Protein 4ZEM (pdb70)

Structure (mmCIF, N/CA/C/O backbone):
data_4ZEM
#
_entry.id   4ZEM
#
_cell.length_a   138.000
_cell.length_b   138.000
_cell.length_c   146.640
_cell.angle_alpha   90.00
_cell.angle_beta   90.00
_cell.angle_gamma   120.00
#
_symmetry.space_group_name_H-M   'H 3'
#
loop_
_entity.id
_entity.type
_entity.pdbx_description
1 polymer 'Translation initiation factor eIF2b-like protein,Translation initiation factor eIF2b-like protein'
2 water water
#
loop_
_atom_site.group_PDB
_atom_site.id
_atom_site.type_symbol
_atom_site.label_atom_id
_atom_site.label_alt_id
_atom_site.label_comp_id
_atom_site.label_asym_id
_atom_site.label_entity_id
_atom_site.label_seq_id
_atom_site.pdbx_PDB_ins_code
_atom_site.Cartn_x
_atom_site.Cartn_y
_atom_site.Cartn_z
_atom_site.occupancy
_atom_site.B_iso_or_equiv
_atom_site.auth_seq_id
_atom_site.auth_comp_id
_atom_site.auth_asym_id
_atom_site.auth_atom_id
_atom_site.pdbx_PDB_model_num
ATOM 1 N N . PRO A 1 10 ? 17.911 -2.723 -9.974 1.00 128.26 10 PRO A N 1
ATOM 2 C CA . PRO A 1 10 ? 16.995 -3.827 -10.284 1.00 136.28 10 PRO A CA 1
ATOM 3 C C . PRO A 1 10 ? 16.608 -3.869 -11.761 1.00 140.08 10 PRO A C 1
ATOM 4 O O . PRO A 1 10 ? 16.559 -4.950 -12.342 1.00 146.69 10 PRO A O 1
ATOM 8 N N . SER A 1 11 ? 16.283 -2.712 -12.334 1.00 136.87 11 SER A N 1
ATOM 9 C CA . SER A 1 11 ? 16.026 -2.596 -13.767 1.00 123.99 11 SER A CA 1
ATOM 10 C C . SER A 1 11 ? 16.634 -1.325 -14.354 1.00 110.53 11 SER A C 1
ATOM 11 O O . SER A 1 11 ? 16.823 -0.333 -13.645 1.00 103.23 11 SER A O 1
ATOM 14 N N . LEU A 1 12 ? 16.953 -1.365 -15.644 1.00 102.22 12 LEU A N 1
ATOM 15 C CA . LEU A 1 12 ? 17.519 -0.204 -16.324 1.00 89.13 12 LEU A CA 1
ATOM 16 C C . LEU A 1 12 ? 16.501 0.937 -16.345 1.00 90.66 12 LEU A C 1
ATOM 17 O O . LEU A 1 12 ? 16.846 2.100 -16.128 1.00 92.68 12 LEU A O 1
ATOM 22 N N . ALA A 1 13 ? 15.243 0.589 -16.601 1.00 91.02 13 ALA A N 1
ATOM 23 C CA . ALA A 1 13 ? 14.158 1.561 -16.605 1.00 86.81 13 ALA A CA 1
ATOM 24 C C . ALA A 1 13 ? 13.989 2.191 -15.227 1.00 90.56 13 ALA A C 1
ATOM 25 O O . ALA A 1 13 ? 13.830 3.405 -15.105 1.00 84.57 13 ALA A O 1
ATOM 27 N N . THR A 1 14 ? 14.034 1.359 -14.190 1.00 99.76 14 THR A N 1
ATOM 28 C CA . THR A 1 14 ? 13.927 1.844 -12.819 1.00 101.41 14 THR A CA 1
ATOM 29 C C . THR A 1 14 ? 15.168 2.661 -12.460 1.00 92.19 14 THR A C 1
ATOM 30 O O . THR A 1 14 ? 15.075 3.678 -11.770 1.00 97.20 14 THR A O 1
ATOM 34 N N . TRP A 1 15 ? 16.326 2.210 -12.935 1.00 76.83 15 TRP A N 1
ATOM 35 C CA . TRP A 1 15 ? 17.581 2.920 -12.710 1.00 80.04 15 TRP A CA 1
ATOM 36 C C . TRP A 1 15 ? 17.532 4.315 -13.327 1.00 89.06 15 TRP A C 1
ATOM 37 O O . TRP A 1 15 ? 18.028 5.280 -12.748 1.00 94.81 15 TRP A O 1
ATOM 48 N N . THR A 1 16 ? 16.923 4.408 -14.504 1.00 86.80 16 THR A N 1
ATOM 49 C CA . THR A 1 16 ? 16.854 5.661 -15.250 1.00 90.22 16 THR A CA 1
ATOM 50 C C . THR A 1 16 ? 16.076 6.785 -14.554 1.00 98.05 16 THR A C 1
ATOM 51 O O . THR A 1 16 ? 16.476 7.948 -14.632 1.00 94.73 16 THR A O 1
ATOM 55 N N . LYS A 1 17 ? 14.980 6.464 -13.870 1.00 101.86 17 LYS A N 1
ATOM 56 C CA . LYS A 1 17 ? 14.192 7.531 -13.250 1.00 116.68 17 LYS A CA 1
ATOM 57 C C . LYS A 1 17 ? 14.456 7.734 -11.761 1.00 116.86 17 LYS A C 1
ATOM 58 O O . LYS A 1 17 ? 13.827 8.581 -11.126 1.00 126.27 17 LYS A O 1
ATOM 64 N N . SER A 1 18 ? 15.383 6.969 -11.205 1.00 108.38 18 SER A N 1
ATOM 65 C CA . SER A 1 18 ? 15.894 7.287 -9.885 1.00 105.57 18 SER A CA 1
ATOM 66 C C . SER A 1 18 ? 17.110 8.187 -10.037 1.00 98.44 18 SER A C 1
ATOM 67 O O . SER A 1 18 ? 17.588 8.765 -9.073 1.00 100.18 18 SER A O 1
ATOM 70 N N . LEU A 1 19 ? 17.569 8.328 -11.275 1.00 95.23 19 LEU A N 1
ATOM 71 C CA . LEU A 1 19 ? 18.811 9.032 -11.585 1.00 95.92 19 LEU A CA 1
ATOM 72 C C . LEU A 1 19 ? 18.869 10.455 -11.018 1.00 107.52 19 LEU A C 1
ATOM 73 O O . LEU A 1 19 ? 19.855 10.847 -10.387 1.00 109.35 19 LEU A O 1
ATOM 78 N N . ARG A 1 20 ? 17.809 11.222 -11.247 1.00 108.37 20 ARG A N 1
ATOM 79 C CA . ARG A 1 20 ? 17.800 12.648 -10.931 1.00 111.07 20 ARG A CA 1
ATOM 80 C C . ARG A 1 20 ? 17.470 12.930 -9.463 1.00 114.75 20 ARG A C 1
ATOM 81 O O . ARG A 1 20 ? 17.774 14.007 -8.951 1.00 115.41 20 ARG A O 1
ATOM 89 N N . ASP A 1 21 ? 16.849 11.964 -8.791 1.00 115.89 21 ASP A N 1
ATOM 90 C CA . ASP A 1 21 ? 16.586 12.073 -7.353 1.00 128.05 21 ASP A CA 1
ATOM 91 C C . ASP A 1 21 ? 17.246 10.977 -6.520 1.00 124.94 21 ASP A C 1
ATOM 92 O O . ASP A 1 21 ? 16.686 10.519 -5.521 1.00 130.69 21 ASP A O 1
ATOM 97 N N . GLN A 1 22 ? 18.390 10.496 -6.990 1.00 118.70 22 GLN A N 1
ATOM 98 C CA . GLN A 1 22 ? 19.265 9.644 -6.191 1.00 115.64 22 GLN A CA 1
ATOM 99 C C . GLN A 1 22 ? 20.614 10.332 -5.994 1.00 112.85 22 GLN A C 1
ATOM 100 O O . GLN A 1 22 ? 20.936 11.275 -6.719 1.00 116.94 22 GLN A O 1
ATOM 106 N N . SER A 1 23 ? 21.409 9.882 -5.030 1.00 100.31 23 SER A N 1
ATOM 107 C CA . SER A 1 23 ? 22.730 10.474 -4.889 1.00 88.70 23 SER A CA 1
ATOM 108 C C . SER A 1 23 ? 23.620 9.937 -6.003 1.00 84.81 23 SER A C 1
ATOM 109 O O . SER A 1 23 ? 23.367 8.858 -6.539 1.00 85.91 23 SER A O 1
ATOM 112 N N . LEU A 1 24 ? 24.647 10.703 -6.360 1.00 79.90 24 LEU A N 1
ATOM 113 C CA . LEU A 1 24 ? 25.438 10.417 -7.551 1.00 68.67 24 LEU A CA 1
ATOM 114 C C . LEU A 1 24 ? 26.101 9.057 -7.377 1.00 79.63 24 LEU A C 1
ATOM 115 O O . LEU A 1 24 ? 26.083 8.216 -8.279 1.00 79.49 24 LEU A O 1
ATOM 120 N N . GLU A 1 25 ? 26.646 8.842 -6.183 1.00 84.89 25 GLU A N 1
ATOM 121 C CA . GLU A 1 25 ? 27.370 7.620 -5.869 1.00 88.47 25 GLU A CA 1
ATOM 122 C C . GLU A 1 25 ? 26.443 6.415 -5.893 1.00 90.93 25 GLU A C 1
ATOM 123 O O . GLU A 1 25 ? 26.832 5.328 -6.323 1.00 95.51 25 GLU A O 1
ATOM 129 N N . ALA A 1 26 ? 25.215 6.611 -5.430 1.00 84.93 26 ALA A N 1
ATOM 130 C CA . ALA A 1 26 ? 24.223 5.552 -5.488 1.00 85.63 26 ALA A CA 1
ATOM 131 C C . ALA A 1 26 ? 23.883 5.184 -6.940 1.00 78.24 26 ALA A C 1
ATOM 132 O O . ALA A 1 26 ? 23.778 4.004 -7.269 1.00 79.57 26 ALA A O 1
ATOM 134 N N . SER A 1 27 ? 23.731 6.186 -7.807 1.00 66.89 27 SER A N 1
ATOM 135 C CA . SER A 1 27 ? 23.455 5.937 -9.227 1.00 78.28 27 SER A CA 1
ATOM 136 C C . SER A 1 27 ? 24.591 5.182 -9.911 1.00 76.12 27 SER A C 1
ATOM 137 O O . SER A 1 27 ? 24.351 4.240 -10.667 1.00 80.04 27 SER A O 1
ATOM 140 N N . ILE A 1 28 ? 25.824 5.595 -9.633 1.00 73.08 28 ILE A N 1
ATOM 141 C CA . ILE A 1 28 ? 26.999 4.954 -10.214 1.00 73.81 28 ILE A CA 1
ATOM 142 C C . ILE A 1 28 ? 27.063 3.499 -9.764 1.00 76.40 28 ILE A C 1
ATOM 143 O O . ILE A 1 28 ? 27.285 2.602 -10.572 1.00 78.84 28 ILE A O 1
ATOM 148 N N . GLU A 1 29 ? 26.846 3.271 -8.472 1.00 76.28 29 GLU A N 1
ATOM 149 C CA . GLU A 1 29 ? 26.919 1.925 -7.907 1.00 84.82 29 GLU A CA 1
ATOM 150 C C . GLU A 1 29 ? 25.800 1.002 -8.395 1.00 84.98 29 GLU A C 1
ATOM 151 O O . GLU A 1 29 ? 26.017 -0.195 -8.581 1.00 85.33 29 GLU A O 1
ATOM 157 N N . SER A 1 30 ? 24.605 1.552 -8.582 1.00 84.40 30 SER A N 1
ATOM 158 C CA . SER A 1 30 ? 23.494 0.788 -9.146 1.00 86.56 30 SER A CA 1
ATOM 159 C C . SER A 1 30 ? 23.810 0.347 -10.573 1.00 83.01 30 SER A C 1
ATOM 160 O O . SER A 1 30 ? 23.537 -0.790 -10.954 1.00 84.77 30 SER A O 1
ATOM 163 N N . LEU A 1 31 ? 24.372 1.256 -11.365 1.00 78.22 31 LEU A N 1
ATOM 164 C CA . LEU A 1 31 ? 24.734 0.930 -12.740 1.00 77.67 31 LEU A CA 1
ATOM 165 C C . LEU A 1 31 ? 25.839 -0.123 -12.770 1.00 79.86 31 LEU A C 1
ATOM 166 O O . LEU A 1 31 ? 25.803 -1.038 -13.591 1.00 77.07 31 LEU A O 1
ATOM 171 N N . ILE A 1 32 ? 26.807 0.004 -11.863 1.00 81.18 32 ILE A N 1
ATOM 172 C CA . ILE A 1 32 ? 27.893 -0.967 -11.757 1.00 77.75 32 ILE A CA 1
ATOM 173 C C . ILE A 1 32 ? 27.299 -2.342 -11.494 1.00 84.01 32 ILE A C 1
ATOM 174 O O . ILE A 1 32 ? 27.718 -3.339 -12.079 1.00 91.44 32 ILE A O 1
ATOM 179 N N . PHE A 1 33 ? 26.293 -2.372 -10.628 1.00 83.34 33 PHE A N 1
ATOM 180 C CA . PHE A 1 33 ? 25.599 -3.604 -10.287 1.00 92.32 33 PHE A CA 1
ATOM 181 C C . PHE A 1 33 ? 24.915 -4.208 -11.513 1.00 86.33 33 PHE A C 1
ATOM 182 O O . PHE A 1 33 ? 24.979 -5.417 -11.735 1.00 85.91 33 PHE A O 1
ATOM 190 N N . LEU A 1 34 ? 24.260 -3.361 -12.303 1.00 82.04 34 LEU A N 1
ATOM 191 C CA . LEU A 1 34 ? 23.561 -3.814 -13.506 1.00 82.81 34 LEU A CA 1
ATOM 192 C C . LEU A 1 34 ? 24.526 -4.380 -14.545 1.00 80.79 34 LEU A C 1
ATOM 193 O O . LEU A 1 34 ? 24.230 -5.386 -15.192 1.00 83.44 34 LEU A O 1
ATOM 198 N N . LEU A 1 35 ? 25.674 -3.731 -14.704 1.00 70.26 35 LEU A N 1
ATOM 199 C CA . LEU A 1 35 ? 26.680 -4.181 -15.659 1.00 69.09 35 LEU A CA 1
ATOM 200 C C . LEU A 1 35 ? 27.280 -5.538 -15.287 1.00 82.44 35 LEU A C 1
ATOM 201 O O . LEU A 1 35 ? 27.474 -6.390 -16.155 1.00 85.60 35 LEU A O 1
ATOM 206 N N . LYS A 1 36 ? 27.576 -5.731 -14.002 1.00 86.97 36 LYS A N 1
ATOM 207 C CA . LYS A 1 36 ? 28.155 -6.988 -13.523 1.00 92.20 36 LYS A CA 1
ATOM 208 C C . LYS A 1 36 ? 27.194 -8.174 -13.619 1.00 96.63 36 LYS A C 1
ATOM 209 O O . LYS A 1 36 ? 27.597 -9.275 -13.996 1.00 96.38 36 LYS A O 1
ATOM 215 N N . ARG A 1 37 ? 25.929 -7.955 -13.271 1.00 97.76 37 ARG A N 1
ATOM 216 C CA . ARG A 1 37 ? 24.933 -9.016 -13.361 1.00 105.89 37 ARG A CA 1
ATOM 217 C C . ARG A 1 37 ? 24.489 -9.167 -14.803 1.00 103.12 37 ARG A C 1
ATOM 218 O O . ARG A 1 37 ? 23.771 -10.108 -15.148 1.00 108.58 37 ARG A O 1
ATOM 226 N N . ARG A 1 38 ? 24.899 -8.202 -15.622 1.00 99.39 38 ARG A N 1
ATOM 227 C CA . ARG A 1 38 ? 24.748 -8.250 -17.071 1.00 98.74 38 ARG A CA 1
ATOM 228 C C . ARG A 1 38 ? 23.289 -8.099 -17.474 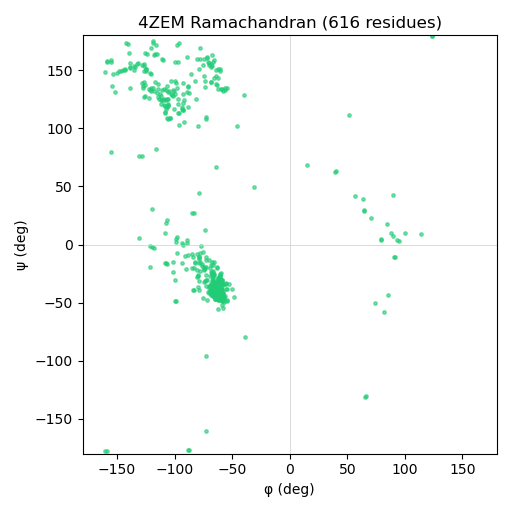1.00 102.58 38 ARG A C 1
ATOM 229 O O . ARG A 1 38 ? 22.878 -8.549 -18.544 1.00 102.77 38 ARG A O 1
ATOM 237 N N . GLN A 1 39 ? 22.503 -7.493 -16.590 1.00 104.91 39 GLN A N 1
ATOM 238 C CA . GLN A 1 39 ? 21.130 -7.127 -16.909 1.00 111.60 39 GLN A CA 1
ATOM 239 C C . GLN A 1 39 ? 21.143 -6.097 -18.040 1.00 106.72 39 GLN A C 1
ATOM 240 O O . GLN A 1 39 ? 20.227 -6.048 -18.862 1.00 106.16 39 GLN A O 1
ATOM 246 N N . VAL A 1 40 ? 22.185 -5.266 -18.061 1.00 110.05 40 VAL A N 1
ATOM 247 C CA . VAL A 1 40 ? 22.321 -4.200 -19.051 1.00 104.39 40 VAL A CA 1
ATOM 248 C C . VAL A 1 40 ? 23.450 -4.587 -20.004 1.00 105.05 40 VAL A C 1
ATOM 249 O O . VAL A 1 40 ? 24.577 -4.843 -19.573 1.00 96.01 40 VAL A O 1
ATOM 253 N N . THR A 1 41 ? 23.140 -4.625 -21.298 1.00 112.97 41 THR A N 1
ATOM 254 C CA . THR A 1 41 ? 24.066 -5.158 -22.298 1.00 104.62 41 THR A CA 1
ATOM 255 C C . THR A 1 41 ? 24.023 -4.434 -23.639 1.00 94.07 41 THR A C 1
ATOM 256 O O . THR A 1 41 ? 22.981 -3.912 -24.040 1.00 97.43 41 THR A O 1
ATOM 260 N N . GLY A 1 42 ? 25.160 -4.423 -24.329 1.00 81.89 42 GLY A N 1
ATOM 261 C CA . GLY A 1 42 ? 25.246 -3.882 -25.676 1.00 78.57 42 GLY A CA 1
ATOM 262 C C . GLY A 1 42 ? 25.010 -2.395 -25.846 1.00 82.63 42 GLY A C 1
ATOM 263 O O . GLY A 1 42 ? 25.626 -1.577 -25.172 1.00 86.45 42 GLY A O 1
ATOM 264 N N . ASP A 1 43 ? 24.155 -2.040 -26.798 1.00 84.08 43 ASP A N 1
ATOM 265 C CA . ASP A 1 43 ? 23.931 -0.636 -27.135 1.00 90.60 43 ASP A CA 1
ATOM 266 C C . ASP A 1 43 ? 23.102 0.148 -26.112 1.00 90.03 43 ASP A C 1
ATOM 267 O O . ASP A 1 43 ? 23.186 1.378 -26.063 1.00 91.64 43 ASP A O 1
ATOM 272 N N . GLU A 1 44 ? 22.302 -0.539 -25.298 1.00 83.81 44 GLU A N 1
ATOM 273 C CA . GLU A 1 44 ? 21.517 0.179 -24.297 1.00 81.81 44 GLU A CA 1
ATOM 274 C C . GLU A 1 44 ? 22.430 0.526 -23.133 1.00 73.88 44 GLU A C 1
ATOM 275 O O . GLU A 1 44 ? 22.118 1.378 -22.303 1.00 74.87 44 GLU A O 1
ATOM 281 N N . CYS A 1 45 ? 23.570 -0.150 -23.103 1.00 64.68 45 CYS A N 1
ATOM 282 C CA . CYS A 1 45 ? 24.659 0.164 -22.198 1.00 64.10 45 CYS A CA 1
ATOM 283 C C . CYS A 1 45 ? 25.278 1.518 -22.555 1.00 62.07 45 CYS A C 1
ATOM 284 O O . CYS A 1 45 ? 25.642 2.294 -21.669 1.00 64.35 45 CYS A O 1
ATOM 287 N N . ALA A 1 46 ? 25.388 1.801 -23.852 1.00 58.01 46 ALA A N 1
ATOM 288 C CA . ALA A 1 46 ? 25.973 3.058 -24.323 1.00 51.87 46 ALA A CA 1
ATOM 289 C C . ALA A 1 46 ? 25.194 4.258 -23.793 1.00 50.68 46 ALA A C 1
ATOM 290 O O . ALA A 1 46 ? 25.779 5.214 -23.276 1.00 51.52 46 ALA A O 1
ATOM 292 N N . GLY A 1 47 ? 23.871 4.188 -23.904 1.00 45.80 47 GLY A N 1
ATOM 293 C CA . GLY A 1 47 ? 22.995 5.238 -23.410 1.00 45.31 47 GLY A CA 1
ATOM 294 C C . GLY A 1 47 ? 23.079 5.408 -21.903 1.00 54.68 47 GLY A C 1
ATOM 295 O O . GLY A 1 47 ? 23.076 6.533 -21.395 1.00 51.29 47 GLY A O 1
ATOM 296 N N . ALA A 1 48 ? 23.181 4.289 -21.189 1.00 49.11 48 ALA A N 1
ATOM 297 C CA . ALA A 1 48 ? 23.256 4.315 -19.730 1.00 58.21 48 ALA A CA 1
ATOM 298 C C . ALA A 1 48 ? 24.510 5.054 -19.272 1.00 51.68 48 ALA A C 1
ATOM 299 O O . ALA A 1 48 ? 24.464 5.827 -18.319 1.00 54.55 48 ALA A O 1
ATOM 301 N N . ILE A 1 49 ? 25.622 4.828 -19.965 1.00 57.57 49 ILE A N 1
ATOM 302 C CA . ILE A 1 49 ? 26.869 5.514 -19.648 1.00 58.06 49 ILE A CA 1
ATOM 303 C C . ILE A 1 49 ? 26.724 7.023 -19.854 1.00 55.03 49 ILE A C 1
ATOM 304 O O . ILE A 1 49 ? 27.140 7.817 -19.007 1.00 54.66 49 ILE A O 1
ATOM 309 N N . ALA A 1 50 ? 26.104 7.410 -20.965 1.00 49.49 50 ALA A N 1
ATOM 310 C CA . ALA A 1 50 ? 25.901 8.823 -21.278 1.00 53.41 50 ALA A CA 1
ATOM 311 C C . ALA A 1 50 ? 25.059 9.519 -20.201 1.00 52.98 50 ALA A C 1
ATOM 312 O O . ALA A 1 50 ? 25.369 10.630 -19.775 1.00 55.77 50 ALA A O 1
ATOM 314 N N . GLN A 1 51 ? 24.000 8.855 -19.757 1.00 51.40 51 GLN A N 1
ATOM 315 C CA . GLN A 1 51 ? 23.134 9.411 -18.726 1.00 50.38 51 GLN A CA 1
ATOM 316 C C . GLN A 1 51 ? 23.830 9.532 -17.372 1.00 53.21 51 GLN A C 1
ATOM 317 O O . GLN A 1 51 ? 23.645 10.523 -16.654 1.00 51.59 51 GLN A O 1
ATOM 323 N N . LEU A 1 52 ? 24.615 8.520 -17.017 1.00 50.43 52 LEU A N 1
ATOM 324 C CA . LEU A 1 52 ? 25.356 8.542 -15.760 1.00 54.65 52 LEU A CA 1
ATOM 325 C C . LEU A 1 52 ? 26.413 9.650 -15.797 1.00 62.09 52 LEU A C 1
ATOM 326 O O . LEU A 1 52 ? 26.594 10.374 -14.815 1.00 56.13 52 LEU A O 1
ATOM 331 N N . LEU A 1 53 ? 27.112 9.770 -16.925 1.00 59.68 53 LEU A N 1
ATOM 332 C CA . LEU A 1 53 ? 28.141 10.795 -17.079 1.00 55.23 53 LEU A CA 1
ATOM 333 C C . LEU A 1 53 ? 27.529 12.192 -17.016 1.00 57.62 53 LEU A C 1
ATOM 334 O O . LEU A 1 53 ? 28.138 13.124 -16.487 1.00 48.50 53 LEU A O 1
ATOM 339 N N . ARG A 1 54 ? 26.314 12.327 -17.539 1.00 55.90 54 ARG A N 1
ATOM 340 C CA . ARG A 1 54 ? 25.590 13.589 -17.455 1.00 58.89 54 ARG A CA 1
ATOM 341 C C . ARG A 1 54 ? 25.330 13.972 -15.998 1.00 66.63 54 ARG A C 1
ATOM 342 O O . ARG A 1 54 ? 25.425 15.144 -15.621 1.00 65.10 54 ARG A O 1
ATOM 350 N N . GLN A 1 55 ? 25.015 12.973 -15.183 1.00 49.49 55 GLN A N 1
ATOM 351 C CA . GLN A 1 55 ? 24.740 13.200 -13.774 1.00 57.74 55 GLN A CA 1
ATOM 352 C C . GLN A 1 55 ? 26.032 13.506 -13.018 1.00 63.81 55 GLN A C 1
ATOM 353 O O . GLN A 1 55 ? 26.028 14.249 -12.036 1.00 70.84 55 GLN A O 1
ATOM 359 N N . VAL A 1 56 ? 27.137 12.940 -13.494 1.00 62.07 56 VAL A N 1
ATOM 360 C CA . VAL A 1 56 ? 28.454 13.252 -12.949 1.00 64.91 56 VAL A CA 1
ATOM 361 C C . VAL A 1 56 ? 28.794 14.719 -13.196 1.00 64.29 56 VAL A C 1
ATOM 362 O O . VAL A 1 56 ? 29.259 15.415 -12.299 1.00 66.19 56 VAL A O 1
ATOM 366 N N . VAL A 1 57 ? 28.535 15.190 -14.411 1.00 61.74 57 VAL A N 1
ATOM 367 C CA . VAL A 1 57 ? 28.761 16.591 -14.750 1.00 59.93 57 VAL A CA 1
ATOM 368 C C . VAL A 1 57 ? 27.887 17.481 -13.870 1.00 60.42 57 VAL A C 1
ATOM 369 O O . VAL A 1 57 ? 28.335 18.509 -13.368 1.00 70.63 57 VAL A O 1
ATOM 373 N N . ALA A 1 58 ? 26.639 17.068 -13.684 1.00 62.91 58 ALA A N 1
ATOM 374 C CA . ALA A 1 58 ? 25.671 17.843 -12.913 1.00 61.69 58 ALA A CA 1
ATOM 375 C C . ALA A 1 58 ? 25.912 17.855 -11.399 1.00 60.54 58 ALA A C 1
ATOM 376 O O . ALA A 1 58 ? 25.858 18.907 -10.776 1.00 74.31 58 ALA A O 1
ATOM 378 N N . LYS A 1 59 ? 26.146 16.690 -10.805 1.00 61.53 59 LYS A N 1
ATOM 379 C CA . LYS A 1 59 ? 26.191 16.580 -9.350 1.00 62.04 59 LYS A CA 1
ATOM 380 C C . LYS A 1 59 ? 27.575 16.514 -8.696 1.00 66.53 59 LYS A C 1
ATOM 381 O O . LYS A 1 59 ? 27.696 16.819 -7.512 1.00 65.90 59 LYS A O 1
ATOM 387 N N . SER A 1 60 ? 28.608 16.090 -9.422 1.00 60.25 60 SER A N 1
ATOM 388 C CA . SER A 1 60 ? 29.940 16.007 -8.813 1.00 61.44 60 SER A CA 1
ATOM 389 C C . SER A 1 60 ? 30.491 17.404 -8.490 1.00 67.81 60 SER A C 1
ATOM 390 O O . SER A 1 60 ? 30.011 18.406 -9.021 1.00 63.68 60 SER A O 1
ATOM 393 N N . LYS A 1 61 ? 31.509 17.459 -7.630 1.00 66.15 61 LYS A N 1
ATOM 394 C CA . LYS A 1 61 ? 32.220 18.704 -7.317 1.00 78.51 61 LYS A CA 1
ATOM 395 C C . LYS A 1 61 ? 33.462 18.968 -8.177 1.00 74.35 61 LYS A C 1
ATOM 396 O O . LYS A 1 61 ? 34.342 18.115 -8.275 1.00 71.62 61 LYS A O 1
ATOM 402 N N . TRP A 1 62 ? 33.450 20.103 -8.862 1.00 74.11 62 TRP A N 1
ATOM 403 C CA . TRP A 1 62 ? 34.549 20.536 -9.704 1.00 79.39 62 TRP A CA 1
ATOM 404 C C . TRP A 1 62 ? 34.403 22.033 -9.919 1.00 86.42 62 TRP A C 1
ATOM 405 O O . TRP A 1 62 ? 33.289 22.545 -9.950 1.00 69.60 62 TRP A O 1
ATOM 416 N N . HIS A 1 63 ? 35.516 22.739 -10.074 1.00 84.85 63 HIS A N 1
ATOM 417 C CA . HIS A 1 63 ? 35.453 24.172 -10.329 1.00 98.59 63 HIS A CA 1
ATOM 418 C C . HIS A 1 63 ? 36.126 24.542 -11.643 1.00 98.40 63 HIS A C 1
ATOM 419 O O . HIS A 1 63 ? 35.880 25.609 -12.194 1.00 118.53 63 HIS A O 1
ATOM 426 N N . ASP A 1 64 ? 36.972 23.650 -12.141 1.00 80.37 64 ASP A N 1
ATOM 427 C CA . ASP A 1 64 ? 37.694 23.886 -13.384 1.00 77.31 64 ASP A CA 1
ATOM 428 C C . ASP A 1 64 ? 37.588 22.679 -14.305 1.00 74.80 64 ASP A C 1
ATOM 429 O O . ASP A 1 64 ? 37.362 21.563 -13.853 1.00 73.37 64 ASP A O 1
ATOM 434 N N . VAL A 1 65 ? 37.746 22.914 -15.600 1.00 74.31 65 VAL A N 1
ATOM 435 C CA . VAL A 1 65 ? 37.612 21.845 -16.598 1.00 70.14 65 VAL A CA 1
ATOM 436 C C . VAL A 1 65 ? 38.501 20.653 -16.265 1.00 67.60 65 VAL A C 1
ATOM 437 O O . VAL A 1 65 ? 38.122 19.510 -16.497 1.00 70.62 65 VAL A O 1
ATOM 441 N N . ASP A 1 66 ? 39.663 20.925 -15.684 1.00 72.85 66 ASP A N 1
ATOM 442 C CA . ASP A 1 66 ? 40.620 19.885 -15.338 1.00 77.15 66 ASP A CA 1
ATOM 443 C C . ASP A 1 66 ? 40.034 18.938 -14.300 1.00 76.87 66 ASP A C 1
ATOM 444 O O . ASP A 1 66 ? 40.241 17.728 -14.379 1.00 73.83 66 ASP A O 1
ATOM 449 N N . GLN A 1 67 ? 39.287 19.482 -13.341 1.00 65.31 67 GLN A N 1
ATOM 450 C CA . GLN A 1 67 ? 38.655 18.638 -12.335 1.00 70.28 67 GLN A CA 1
ATOM 451 C C . GLN A 1 67 ? 37.384 17.985 -12.878 1.00 70.38 67 GLN A C 1
ATOM 452 O O . GLN A 1 67 ? 37.008 16.898 -12.446 1.00 71.38 67 GLN A O 1
ATOM 458 N N . LEU A 1 68 ? 36.748 18.626 -13.854 1.00 59.17 68 LEU A N 1
ATOM 459 C CA . LEU A 1 68 ? 35.601 18.023 -14.525 1.00 59.13 68 LEU A CA 1
ATOM 460 C C . LEU A 1 68 ? 36.023 16.820 -15.359 1.00 60.85 68 LEU A C 1
ATOM 461 O O . LEU A 1 68 ? 35.356 15.785 -15.354 1.00 63.64 68 LEU A O 1
ATOM 466 N N . LEU A 1 69 ? 37.140 16.967 -16.065 1.00 63.31 69 LEU A N 1
ATOM 467 C CA . LEU A 1 69 ? 37.702 15.886 -16.869 1.00 61.19 69 LEU A CA 1
ATOM 468 C C . LEU A 1 69 ? 38.103 14.709 -15.996 1.00 61.53 69 LEU A C 1
ATOM 469 O O . LEU A 1 69 ? 37.885 13.550 -16.361 1.00 64.69 69 LEU A O 1
ATOM 474 N N . TYR A 1 70 ? 38.693 15.015 -14.845 1.00 55.98 70 TYR A N 1
ATOM 475 C CA . TYR A 1 70 ? 39.126 13.983 -13.916 1.00 62.71 70 TYR A CA 1
ATOM 476 C C . TYR A 1 70 ? 37.906 13.224 -13.396 1.00 65.27 70 TYR A C 1
ATOM 477 O O . TYR A 1 70 ? 37.935 11.998 -13.277 1.00 64.79 70 TYR A O 1
ATOM 486 N N . ARG A 1 71 ? 36.836 13.958 -13.093 1.00 65.39 71 ARG A N 1
ATOM 487 C CA . ARG A 1 71 ? 35.616 13.354 -12.563 1.00 64.46 71 ARG A CA 1
ATOM 488 C C . ARG A 1 71 ? 34.994 12.372 -13.539 1.00 60.22 71 ARG A C 1
ATOM 489 O O . ARG A 1 71 ? 34.644 11.251 -13.170 1.00 65.87 71 ARG A O 1
ATOM 497 N N . VAL A 1 72 ? 34.865 12.806 -14.786 1.00 56.50 72 VAL A N 1
ATOM 498 C CA . VAL A 1 72 ? 34.272 11.988 -15.833 1.00 58.54 72 VAL A CA 1
ATOM 499 C C . VAL A 1 72 ? 35.116 10.757 -16.125 1.00 60.34 72 VAL A C 1
ATOM 500 O O . VAL A 1 72 ? 34.592 9.651 -16.290 1.00 63.20 72 VAL A O 1
ATOM 504 N N . GLN A 1 73 ? 36.429 10.950 -16.180 1.00 59.31 73 GLN A N 1
ATOM 505 C CA . GLN A 1 73 ? 37.327 9.849 -16.484 1.00 57.21 73 GLN A CA 1
ATOM 506 C C . GLN A 1 73 ? 37.326 8.807 -15.368 1.00 59.30 73 GLN A C 1
ATOM 507 O O . GLN A 1 73 ? 37.330 7.604 -15.633 1.00 65.45 73 GLN A O 1
ATOM 513 N N . THR A 1 74 ? 37.316 9.270 -14.122 1.00 63.18 74 THR A N 1
ATOM 514 C CA . THR A 1 74 ? 37.276 8.368 -12.979 1.00 54.31 74 THR A CA 1
ATOM 515 C C . THR A 1 74 ? 35.989 7.545 -12.924 1.00 62.78 74 THR A C 1
ATOM 516 O O . THR A 1 74 ? 36.024 6.336 -12.677 1.00 58.03 74 THR A O 1
ATOM 520 N N . ALA A 1 75 ? 34.852 8.202 -13.136 1.00 51.42 75 ALA A N 1
ATOM 521 C CA . ALA A 1 75 ? 33.571 7.503 -13.148 1.00 57.03 75 ALA A CA 1
ATOM 522 C C . ALA A 1 75 ? 33.510 6.540 -14.329 1.00 63.27 75 ALA A C 1
ATOM 523 O O . ALA A 1 75 ? 33.022 5.417 -14.199 1.00 68.55 75 ALA A O 1
ATOM 525 N N . GLY A 1 76 ? 34.013 6.989 -15.477 1.00 54.27 76 GLY A N 1
ATOM 526 C CA . GLY A 1 76 ? 34.037 6.174 -16.676 1.00 58.15 76 GLY A CA 1
ATOM 527 C C . GLY A 1 76 ? 34.894 4.937 -16.495 1.00 62.25 76 GLY A C 1
ATOM 528 O O . GLY A 1 76 ? 34.554 3.855 -16.977 1.00 57.09 76 GLY A O 1
ATOM 529 N N . ALA A 1 77 ? 36.011 5.104 -15.798 1.00 49.26 77 ALA A N 1
ATOM 530 C CA . ALA A 1 77 ? 36.939 4.010 -15.539 1.00 62.10 77 ALA A CA 1
ATOM 531 C C . ALA A 1 77 ? 36.286 2.912 -14.702 1.00 66.55 77 ALA A C 1
ATOM 532 O O . ALA A 1 77 ? 36.498 1.723 -14.943 1.00 68.67 77 ALA A O 1
ATOM 534 N N . ARG A 1 78 ? 35.510 3.328 -13.706 1.00 70.53 78 ARG A N 1
ATOM 535 C CA . ARG A 1 78 ? 34.808 2.414 -12.807 1.00 69.05 78 ARG A CA 1
ATOM 536 C C . ARG A 1 78 ? 33.761 1.591 -13.553 1.00 70.12 78 ARG A C 1
ATOM 537 O O . ARG A 1 78 ? 33.641 0.381 -13.358 1.00 76.58 78 ARG A O 1
ATOM 545 N N . LEU A 1 79 ? 32.998 2.269 -14.399 1.00 68.38 79 LEU A N 1
ATOM 546 C CA . LEU A 1 79 ? 31.974 1.627 -15.200 1.00 64.82 79 LEU A CA 1
ATOM 547 C C . LEU A 1 79 ? 32.601 0.649 -16.179 1.00 61.24 79 LEU A C 1
ATOM 548 O O . LEU A 1 79 ? 32.094 -0.440 -16.392 1.00 62.37 79 LEU A O 1
ATOM 553 N N . ALA A 1 80 ? 33.715 1.049 -16.772 1.00 57.70 80 ALA A N 1
ATOM 554 C CA . ALA A 1 80 ? 34.416 0.212 -17.728 1.00 55.85 80 ALA A CA 1
ATOM 555 C C . ALA A 1 80 ? 34.909 -1.054 -17.060 1.00 69.93 80 ALA A C 1
ATOM 556 O O . ALA A 1 80 ? 34.867 -2.131 -17.641 1.00 68.63 80 ALA A O 1
ATOM 558 N N . ARG A 1 81 ? 35.387 -0.908 -15.833 1.00 79.19 81 ARG A N 1
ATOM 559 C CA . ARG A 1 81 ? 35.907 -2.027 -15.064 1.00 89.41 81 ARG A CA 1
ATOM 560 C C . ARG A 1 81 ? 34.836 -3.073 -14.775 1.00 85.56 81 ARG A C 1
ATOM 561 O O . ARG A 1 81 ? 35.104 -4.268 -14.808 1.00 92.77 81 ARG A O 1
ATOM 569 N N . ALA A 1 82 ? 33.626 -2.614 -14.484 1.00 68.10 82 ALA A N 1
ATOM 570 C CA . ALA A 1 82 ? 32.522 -3.505 -14.192 1.00 61.40 82 ALA A CA 1
ATOM 571 C C . ALA A 1 82 ? 32.231 -4.390 -15.392 1.00 68.14 82 ALA A C 1
ATOM 572 O O . ALA A 1 82 ? 31.953 -5.574 -15.239 1.00 75.89 82 ALA A O 1
ATOM 574 N N . ALA A 1 83 ? 32.296 -3.816 -16.587 1.00 66.16 83 ALA A N 1
ATOM 575 C CA . ALA A 1 83 ? 32.036 -4.581 -17.802 1.00 67.98 83 ALA A CA 1
ATOM 576 C C . ALA A 1 83 ? 33.171 -4.414 -18.812 1.00 71.51 83 ALA A C 1
ATOM 577 O O . ALA A 1 83 ? 33.030 -3.683 -19.793 1.00 59.37 83 ALA A O 1
ATOM 579 N N . PRO A 1 84 ? 34.304 -5.092 -18.570 1.00 78.40 84 PRO A N 1
ATOM 580 C CA . PRO A 1 84 ? 35.487 -5.042 -19.440 1.00 77.47 84 PRO A CA 1
ATOM 581 C C . PRO A 1 84 ? 35.220 -5.575 -20.846 1.00 79.03 84 PRO A C 1
ATOM 582 O O . PRO A 1 84 ? 35.879 -5.160 -21.799 1.00 85.48 84 PRO A O 1
ATOM 586 N N . HIS A 1 85 ? 34.270 -6.495 -20.960 1.00 78.81 85 HIS A N 1
ATOM 587 C CA . HIS A 1 85 ? 33.872 -7.072 -22.243 1.00 78.52 85 HIS A CA 1
ATOM 588 C C . HIS A 1 85 ? 33.190 -6.062 -23.178 1.00 71.79 85 HIS A C 1
ATOM 589 O O . HIS A 1 85 ? 33.189 -6.247 -24.394 1.00 78.31 85 HIS A O 1
ATOM 596 N N . GLU A 1 86 ? 32.592 -5.016 -22.606 1.00 64.80 86 GLU A N 1
ATOM 597 C CA . GLU A 1 86 ? 31.896 -3.978 -23.380 1.00 58.02 86 GLU A CA 1
ATOM 598 C C . GLU A 1 86 ? 32.775 -2.781 -23.758 1.00 54.38 86 GLU A C 1
ATOM 599 O O . GLU A 1 86 ? 33.034 -1.912 -22.929 1.00 72.55 86 GLU A O 1
ATOM 605 N N . PRO A 1 87 ? 33.187 -2.697 -25.033 1.00 52.88 87 PRO A N 1
ATOM 606 C CA . PRO A 1 87 ? 34.099 -1.612 -25.413 1.00 48.25 87 PRO A CA 1
ATOM 607 C C . PRO A 1 87 ? 33.410 -0.289 -25.746 1.00 55.64 87 PRO A C 1
ATOM 608 O O . PRO A 1 87 ? 34.090 0.731 -25.880 1.00 63.79 87 PRO A O 1
ATOM 612 N N . VAL A 1 88 ? 32.086 -0.296 -25.868 1.00 52.86 88 VAL A N 1
ATOM 613 C CA . VAL A 1 88 ? 31.359 0.932 -26.166 1.00 51.41 88 VAL A CA 1
ATOM 614 C C . VAL A 1 88 ? 31.395 1.903 -24.978 1.00 47.79 88 VAL A C 1
ATOM 615 O O . VAL A 1 88 ? 31.297 3.118 -25.161 1.00 51.25 88 VAL A O 1
ATOM 619 N N . ILE A 1 89 ? 31.538 1.366 -23.768 1.00 42.65 89 ILE A N 1
ATOM 620 C CA . ILE A 1 89 ? 31.593 2.193 -22.562 1.00 42.80 89 ILE A CA 1
ATOM 621 C C . ILE A 1 89 ? 32.731 3.205 -22.652 1.00 47.01 89 ILE A C 1
ATOM 622 O O . ILE A 1 89 ? 32.526 4.402 -22.443 1.00 44.97 89 ILE A O 1
ATOM 627 N N . GLY A 1 90 ? 33.917 2.722 -23.010 1.00 42.38 90 GLY A N 1
ATOM 628 C CA . GLY A 1 90 ? 35.071 3.583 -23.183 1.00 49.66 90 GLY A CA 1
ATOM 629 C C . GLY A 1 90 ? 34.860 4.647 -24.248 1.00 52.83 90 GLY A C 1
ATOM 630 O O . GLY A 1 90 ? 35.298 5.786 -24.079 1.00 53.64 90 GLY A O 1
ATOM 631 N N . ASN A 1 91 ? 34.188 4.285 -25.339 1.00 46.69 91 ASN A N 1
ATOM 632 C CA . ASN A 1 91 ? 33.913 5.239 -26.414 1.00 47.02 91 ASN A CA 1
ATOM 633 C C . ASN A 1 91 ? 33.076 6.420 -25.944 1.00 45.17 91 ASN A C 1
ATOM 634 O O . ASN A 1 91 ? 33.377 7.570 -26.257 1.00 47.28 91 ASN A O 1
ATOM 639 N N . ILE A 1 92 ? 32.020 6.130 -25.195 1.00 43.15 92 ILE A N 1
ATOM 640 C CA . ILE A 1 92 ? 31.143 7.176 -24.692 1.00 45.22 92 ILE A CA 1
ATOM 641 C C . ILE A 1 92 ? 31.885 8.080 -23.715 1.00 50.34 92 ILE A C 1
ATOM 642 O O . ILE A 1 92 ? 31.732 9.304 -23.749 1.00 58.09 92 ILE A O 1
ATOM 647 N N . VAL A 1 93 ? 32.707 7.475 -22.860 1.00 39.61 93 VAL A N 1
ATOM 648 C CA . VAL A 1 93 ? 33.512 8.239 -21.924 1.00 40.10 93 VAL A CA 1
ATOM 649 C C . VAL A 1 93 ? 34.423 9.217 -22.662 1.00 51.43 93 VAL A C 1
ATOM 650 O O . VAL A 1 93 ? 34.465 10.403 -22.332 1.00 50.91 93 VAL A O 1
ATOM 654 N N . ARG A 1 94 ? 35.131 8.726 -23.676 1.00 42.41 94 ARG A N 1
ATOM 655 C CA . ARG A 1 94 ? 36.019 9.580 -24.461 1.00 43.72 94 ARG A CA 1
ATOM 656 C C . ARG A 1 94 ? 35.270 10.659 -25.248 1.00 45.11 94 ARG A C 1
ATOM 657 O O . ARG A 1 94 ? 35.765 11.780 -25.388 1.00 47.62 94 ARG A O 1
ATOM 665 N N . ARG A 1 95 ? 34.084 10.330 -25.756 1.00 40.96 95 ARG A N 1
ATOM 666 C CA . ARG A 1 95 ? 33.263 11.323 -26.451 1.00 49.61 95 ARG A CA 1
ATOM 667 C C . ARG A 1 95 ? 32.872 12.466 -25.501 1.00 50.40 95 ARG A C 1
ATOM 668 O O . ARG A 1 95 ? 32.914 13.639 -25.874 1.00 48.78 95 ARG A O 1
ATOM 676 N N . VAL A 1 96 ? 32.494 12.121 -24.273 1.00 44.61 96 VAL A N 1
ATOM 677 C CA . VAL A 1 96 ? 32.146 13.126 -23.271 1.00 50.12 96 VAL A CA 1
ATOM 678 C C . VAL A 1 96 ? 33.369 13.963 -22.885 1.00 52.19 96 VAL A C 1
ATOM 679 O O . VAL A 1 96 ? 33.276 15.186 -22.730 1.00 54.10 96 VAL A O 1
ATOM 683 N N . LEU A 1 97 ? 34.516 13.305 -22.743 1.00 48.26 97 LEU A N 1
ATOM 684 C CA . LEU A 1 97 ? 35.767 14.007 -22.472 1.00 44.35 97 LEU A CA 1
ATOM 685 C C . LEU A 1 97 ? 36.086 14.981 -23.604 1.00 49.75 97 LEU A C 1
ATOM 686 O O . LEU A 1 97 ? 36.517 16.107 -23.361 1.00 50.17 97 LEU A O 1
ATOM 691 N N . GLY A 1 98 ? 35.873 14.542 -24.843 1.00 51.58 98 GLY A N 1
ATOM 692 C CA . GLY A 1 98 ? 36.122 15.382 -26.005 1.00 52.17 98 GLY A CA 1
ATOM 693 C C . GLY A 1 98 ? 35.196 16.583 -26.059 1.00 53.22 98 GLY A C 1
ATOM 694 O O . GLY A 1 98 ? 35.628 17.701 -26.351 1.00 52.85 98 GLY A O 1
ATOM 695 N N . LEU A 1 99 ? 33.924 16.344 -25.749 1.00 45.66 99 LEU A N 1
ATOM 696 C CA . LEU A 1 99 ? 32.911 17.390 -25.712 1.00 51.03 99 LEU A CA 1
ATOM 697 C C . LEU A 1 99 ? 33.260 18.481 -24.697 1.00 60.09 99 LEU A C 1
ATOM 698 O O . LEU A 1 99 ? 33.138 19.675 -24.988 1.00 59.22 99 LEU A O 1
ATOM 703 N N . ILE A 1 100 ? 33.714 18.061 -23.519 1.00 56.26 100 ILE A N 1
ATOM 704 C CA . ILE A 1 100 ? 34.111 18.988 -22.462 1.00 60.74 100 ILE A CA 1
ATOM 705 C C . ILE A 1 100 ? 35.243 19.906 -22.911 1.00 62.78 100 ILE A C 1
ATOM 706 O O . ILE A 1 100 ? 35.193 21.115 -22.685 1.00 60.57 100 ILE A O 1
ATOM 711 N N . ARG A 1 101 ? 36.243 19.334 -23.575 1.00 62.98 101 ARG A N 1
ATOM 712 C CA . ARG A 1 101 ? 37.388 20.107 -24.052 1.00 62.53 101 ARG A CA 1
ATOM 713 C C . ARG A 1 101 ? 36.957 21.138 -25.087 1.00 62.67 101 ARG A C 1
ATOM 714 O O . ARG A 1 101 ? 37.455 22.263 -25.107 1.00 73.05 101 ARG A O 1
ATOM 722 N N . ASP A 1 102 ? 36.030 20.735 -25.947 1.00 60.23 102 ASP A N 1
ATOM 723 C CA . ASP A 1 102 ? 35.506 21.597 -26.997 1.00 70.45 102 ASP A CA 1
ATOM 724 C C . ASP A 1 102 ? 34.799 22.824 -26.449 1.00 70.99 102 ASP A C 1
ATOM 725 O O . ASP A 1 102 ? 35.034 23.941 -26.909 1.00 81.06 102 ASP A O 1
ATOM 730 N N . GLU A 1 103 ? 33.934 22.610 -25.463 1.00 70.43 103 GLU A N 1
ATOM 731 C CA . GLU A 1 103 ? 33.154 23.703 -24.899 1.00 83.82 103 GLU A CA 1
ATOM 732 C C . GLU A 1 103 ? 33.977 24.554 -23.939 1.00 84.72 103 GLU A C 1
ATOM 733 O O . GLU A 1 103 ? 33.650 25.712 -23.693 1.00 91.59 103 GLU A O 1
ATOM 739 N N . ALA A 1 104 ? 35.042 23.971 -23.399 1.00 76.00 104 ALA A N 1
ATOM 740 C CA . ALA A 1 104 ? 35.984 24.703 -22.557 1.00 75.51 104 ALA A CA 1
ATOM 741 C C . ALA A 1 104 ? 36.718 25.786 -23.341 1.00 84.47 104 ALA A C 1
ATOM 742 O O . ALA A 1 104 ? 36.967 26.875 -22.827 1.00 89.88 104 ALA A O 1
ATOM 744 N N . SER A 1 105 ? 37.078 25.468 -24.581 1.00 98.16 105 SER A N 1
ATOM 745 C CA . SER A 1 105 ? 37.694 26.438 -25.481 1.00 102.58 105 SER A CA 1
ATOM 746 C C . SER A 1 105 ? 36.752 27.593 -25.812 1.00 103.12 105 SER A C 1
ATOM 747 O O . SER A 1 105 ? 35.956 27.506 -26.748 1.00 106.04 105 SER A O 1
ATOM 750 N N . ASP A 1 112 ? 31.442 35.417 -24.250 1.00 134.42 112 ASP A N 1
ATOM 751 C CA . ASP A 1 112 ? 30.797 36.692 -23.956 1.00 139.72 112 ASP A CA 1
ATOM 752 C C . ASP A 1 112 ? 31.406 37.293 -22.691 1.00 135.38 112 ASP A C 1
ATOM 753 O O . ASP A 1 112 ? 32.263 38.176 -22.761 1.00 131.79 112 ASP A O 1
ATOM 758 N N . ILE A 1 113 ? 30.971 36.795 -21.537 1.00 133.38 113 ILE A N 1
ATOM 759 C CA . ILE A 1 113 ? 31.422 37.321 -20.255 1.00 129.51 113 ILE A CA 1
ATOM 760 C C . ILE A 1 113 ? 32.898 37.008 -20.005 1.00 126.68 113 ILE A C 1
ATOM 761 O O . ILE A 1 113 ? 33.569 37.706 -19.243 1.00 122.33 113 ILE A O 1
ATOM 766 N N . ALA A 1 114 ? 33.401 35.962 -20.654 1.00 128.99 114 ALA A N 1
ATOM 767 C CA . ALA A 1 114 ? 34.778 35.523 -20.449 1.00 126.38 114 ALA A CA 1
ATOM 768 C C . ALA A 1 114 ? 35.784 36.386 -21.224 1.00 127.11 114 ALA A C 1
ATOM 769 O O . ALA A 1 114 ? 36.947 36.498 -20.826 1.00 126.19 114 ALA A O 1
ATOM 771 N N . SER A 1 115 ? 35.335 36.999 -22.319 1.00 127.27 115 SER A N 1
ATOM 772 C CA . SER A 1 115 ? 36.214 37.797 -23.179 1.00 118.50 115 SER A CA 1
ATOM 773 C C . SER A 1 115 ? 36.481 39.186 -22.603 1.00 108.43 115 SER A C 1
ATOM 774 O O . SER A 1 115 ? 37.547 39.769 -22.836 1.00 106.74 115 SER A O 1
ATOM 777 N N . ASP A 1 116 ? 35.500 39.716 -21.875 1.00 101.11 116 ASP A N 1
ATOM 778 C CA . ASP A 1 116 ? 35.672 40.968 -21.152 1.00 99.38 116 ASP A CA 1
ATOM 779 C C . ASP A 1 116 ? 36.392 40.712 -19.824 1.00 87.53 116 ASP A C 1
ATOM 780 O O . ASP A 1 116 ? 35.953 39.890 -19.022 1.00 78.04 116 ASP A O 1
ATOM 785 N N . ALA A 1 117 ? 37.496 41.423 -19.603 1.00 80.88 117 ALA A N 1
ATOM 786 C CA . ALA A 1 117 ? 38.336 41.218 -18.420 1.00 74.00 117 ALA A CA 1
ATOM 787 C C . ALA A 1 117 ? 37.576 41.413 -17.112 1.00 67.15 117 ALA A C 1
ATOM 788 O O . ALA A 1 117 ? 37.775 40.665 -16.159 1.00 73.51 117 ALA A O 1
ATOM 790 N N . ALA A 1 118 ? 36.714 42.423 -17.076 1.00 68.23 118 ALA A N 1
ATOM 791 C CA . ALA A 1 118 ? 35.895 42.717 -15.904 1.00 61.74 118 ALA A CA 1
ATOM 792 C C . ALA A 1 118 ? 34.952 41.569 -15.566 1.00 62.01 118 ALA A C 1
ATOM 793 O O . ALA A 1 118 ? 34.948 41.060 -14.443 1.00 63.32 118 ALA A O 1
ATOM 795 N N . SER A 1 119 ? 34.142 41.172 -16.539 1.00 66.44 119 SER A N 1
ATOM 796 C CA . SER A 1 119 ? 33.158 40.123 -16.316 1.00 68.59 119 SER A CA 1
ATOM 797 C C . SER A 1 119 ? 33.826 38.766 -16.107 1.00 66.42 119 SER A C 1
ATOM 798 O O . SER A 1 119 ? 33.348 37.945 -15.320 1.00 63.53 119 SER A O 1
ATOM 801 N N . ASP A 1 120 ? 34.936 38.539 -16.805 1.00 69.03 120 ASP A N 1
ATOM 802 C CA . ASP A 1 120 ? 35.686 37.297 -16.664 1.00 65.57 120 ASP A CA 1
ATOM 803 C C . ASP A 1 120 ? 36.141 37.116 -15.227 1.00 59.72 120 ASP A C 1
ATOM 804 O O . ASP A 1 120 ? 35.901 36.072 -14.621 1.00 58.50 120 ASP A O 1
ATOM 809 N N . ILE A 1 121 ? 36.794 38.143 -14.689 1.00 58.74 121 ILE A N 1
ATOM 810 C CA . ILE A 1 121 ? 37.254 38.132 -13.306 1.00 51.14 121 ILE A CA 1
ATOM 811 C C . ILE A 1 121 ? 36.075 37.951 -12.353 1.00 57.06 121 ILE A C 1
ATOM 812 O O . ILE A 1 121 ? 36.129 37.130 -11.436 1.00 61.89 121 ILE A O 1
ATOM 817 N N . GLN A 1 122 ? 35.004 38.701 -12.591 1.00 56.15 122 GLN A N 1
ATOM 818 C CA . GLN A 1 122 ? 33.795 38.594 -11.777 1.00 63.14 122 GLN A CA 1
ATOM 819 C C . GLN A 1 122 ? 33.188 37.191 -11.804 1.00 68.14 122 GLN A C 1
ATOM 820 O O . GLN A 1 122 ? 32.745 36.681 -10.775 1.00 72.08 122 GLN A O 1
ATOM 826 N N . SER A 1 123 ? 33.169 36.570 -12.978 1.00 65.34 149 SER A N 1
ATOM 827 C CA . SER A 1 123 ? 32.539 35.262 -13.127 1.00 72.99 149 SER A CA 1
ATOM 828 C C . SER A 1 123 ? 33.341 34.147 -12.462 1.00 79.09 149 SER A C 1
ATOM 829 O O . SER A 1 123 ? 32.771 33.163 -11.994 1.00 88.48 149 SER A O 1
ATOM 832 N N . LYS A 1 124 ? 34.662 34.301 -12.424 1.00 71.75 150 LYS A N 1
ATOM 833 C CA . LYS A 1 124 ? 35.535 33.261 -11.888 1.00 59.76 150 LYS A CA 1
ATOM 834 C C . LYS A 1 124 ? 35.596 33.272 -10.367 1.00 56.76 150 LYS A C 1
ATOM 835 O O . LYS A 1 124 ? 36.173 32.373 -9.761 1.00 62.81 150 LYS A O 1
ATOM 841 N N . SER A 1 125 ? 35.006 34.289 -9.749 1.00 56.83 151 SER A N 1
ATOM 842 C CA . SER A 1 125 ? 35.073 34.410 -8.300 1.00 61.74 151 SER A CA 1
ATOM 843 C C . SER A 1 125 ? 33.921 33.688 -7.622 1.00 62.49 151 SER A C 1
ATOM 844 O O . SER A 1 125 ? 32.763 33.858 -7.989 1.00 73.06 151 SER A O 1
ATOM 847 N N . MET A 1 126 ? 34.258 32.889 -6.619 1.00 64.77 152 MET A N 1
ATOM 848 C CA . MET A 1 126 ? 33.279 32.139 -5.846 1.00 68.37 152 MET A CA 1
ATOM 849 C C . MET A 1 126 ? 32.475 33.025 -4.894 1.00 70.67 152 MET A C 1
ATOM 850 O O . MET A 1 126 ? 31.388 32.644 -4.460 1.00 71.83 152 MET A O 1
ATOM 855 N N . PHE A 1 127 ? 33.004 34.206 -4.574 1.00 70.53 153 PHE A N 1
ATOM 856 C CA . PHE A 1 127 ? 32.344 35.109 -3.626 1.00 62.48 153 PHE A CA 1
ATOM 857 C C . PHE A 1 127 ? 31.741 36.333 -4.312 1.00 63.32 153 PHE A C 1
ATOM 858 O O . PHE A 1 127 ? 31.308 37.278 -3.652 1.00 64.77 153 PHE A O 1
ATOM 866 N N . ASN A 1 128 ? 31.709 36.308 -5.639 1.00 64.03 154 ASN A N 1
ATOM 867 C CA . ASN A 1 128 ? 31.160 37.409 -6.424 1.00 58.15 154 ASN A CA 1
ATOM 868 C C . ASN A 1 128 ? 29.636 37.353 -6.481 1.00 63.08 154 ASN A C 1
ATOM 869 O O . ASN A 1 128 ? 29.044 36.297 -6.255 1.00 65.96 154 ASN A O 1
ATOM 874 N N . LEU A 1 129 ? 29.001 38.484 -6.791 1.00 64.66 155 LEU A N 1
ATOM 875 C CA . LEU A 1 129 ? 27.547 38.536 -6.927 1.00 58.27 155 LEU A CA 1
ATOM 876 C C . LEU A 1 129 ? 27.038 37.881 -8.215 1.00 74.52 155 LEU A C 1
ATOM 877 O O . LEU A 1 129 ? 25.882 38.057 -8.584 1.00 84.35 155 LEU A O 1
ATOM 882 N N . LEU A 1 130 ? 27.899 37.138 -8.899 1.00 71.95 156 LEU A N 1
ATOM 883 C CA . LEU A 1 130 ? 27.498 36.386 -10.084 1.00 59.62 156 LEU A CA 1
ATOM 884 C C . LEU A 1 130 ? 27.478 34.903 -9.758 1.00 75.25 156 LEU A C 1
ATOM 885 O O . LEU A 1 130 ? 26.912 34.096 -10.491 1.00 76.06 156 LEU A O 1
ATOM 890 N N . SER A 1 131 ? 28.119 34.552 -8.651 1.00 77.00 157 SER A N 1
ATOM 891 C CA . SER A 1 131 ? 28.184 33.169 -8.214 1.00 87.41 157 SER A CA 1
ATOM 892 C C . SER A 1 131 ? 26.947 32.792 -7.411 1.00 99.89 157 SER A C 1
ATOM 893 O O . SER A 1 131 ? 26.634 31.609 -7.266 1.00 99.87 157 SER A O 1
ATOM 896 N N . VAL A 1 132 ? 26.265 33.818 -6.902 1.00 109.98 158 VAL A N 1
ATOM 897 C CA . VAL A 1 132 ? 25.023 33.687 -6.134 1.00 117.30 158 VAL A CA 1
ATOM 898 C C . VAL A 1 132 ? 24.131 32.507 -6.517 1.00 118.59 158 VAL A C 1
ATOM 899 O O . VAL A 1 132 ? 23.346 32.021 -5.699 1.00 114.97 158 VAL A O 1
ATOM 903 N N . GLN A 1 152 ? 29.738 28.262 -6.108 1.00 96.41 178 GLN A N 1
ATOM 904 C CA . GLN A 1 152 ? 30.009 27.907 -7.497 1.00 95.38 178 GLN A CA 1
ATOM 905 C C . GLN A 1 152 ? 30.106 29.148 -8.376 1.00 92.67 178 GLN A C 1
ATOM 906 O O . GLN A 1 152 ? 29.106 29.834 -8.595 1.00 94.07 178 GLN A O 1
ATOM 912 N N . PRO A 1 153 ? 31.315 29.449 -8.879 1.00 83.13 179 PRO A N 1
ATOM 913 C CA . PRO A 1 153 ? 31.497 30.612 -9.755 1.00 72.38 179 PRO A CA 1
ATOM 914 C C . PRO A 1 153 ? 30.685 30.483 -11.043 1.00 73.93 179 PRO A C 1
ATOM 915 O O . PRO A 1 153 ? 30.428 29.365 -11.490 1.00 75.88 179 PRO A O 1
ATOM 919 N N . PHE A 1 154 ? 30.288 31.616 -11.614 1.00 98.74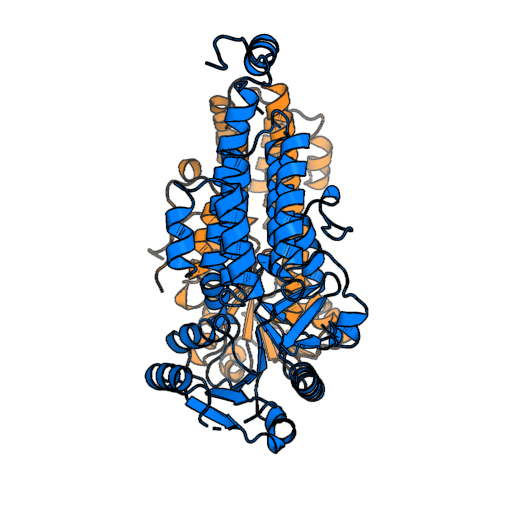 180 PHE A N 1
ATOM 920 C CA . PHE A 1 154 ? 29.445 31.646 -12.803 1.00 89.55 180 PHE A CA 1
ATOM 921 C C . PHE A 1 154 ? 30.036 30.825 -13.943 1.00 94.73 180 PHE A C 1
ATOM 922 O O . PHE A 1 154 ? 29.332 30.035 -14.573 1.00 104.25 180 PHE A O 1
ATOM 930 N N . SER A 1 155 ? 31.324 31.030 -14.207 1.00 95.03 181 SER A N 1
ATOM 931 C CA . SER A 1 155 ? 32.033 30.333 -15.282 1.00 88.70 181 SER A CA 1
ATOM 932 C C . SER A 1 155 ? 31.836 28.817 -15.242 1.00 89.46 181 SER A C 1
ATOM 933 O O . SER A 1 155 ? 31.714 28.166 -16.277 1.00 95.83 181 SER A O 1
ATOM 936 N N . VAL A 1 156 ? 31.805 28.262 -14.039 1.00 88.83 182 VAL A N 1
ATOM 937 C CA . VAL A 1 156 ? 31.584 26.837 -13.843 1.00 88.43 182 VAL A CA 1
ATOM 938 C C . VAL A 1 156 ? 30.180 26.440 -14.237 1.00 93.74 182 VAL A C 1
ATOM 939 O O . VAL A 1 156 ? 29.962 25.411 -14.872 1.00 97.62 182 VAL A O 1
ATOM 943 N N . HIS A 1 157 ? 29.230 27.281 -13.855 1.00 96.00 183 HIS A N 1
ATOM 944 C CA . HIS A 1 157 ? 27.829 27.022 -14.114 1.00 96.90 183 HIS A CA 1
ATOM 945 C C . HIS A 1 157 ? 27.504 27.064 -15.602 1.00 97.12 183 HIS A C 1
ATOM 946 O O . HIS A 1 157 ? 26.774 26.208 -16.111 1.00 97.49 183 HIS A O 1
ATOM 953 N N . ALA A 1 158 ? 28.047 28.058 -16.299 1.00 95.54 184 ALA A N 1
ATOM 954 C CA . ALA A 1 158 ? 27.776 28.218 -17.723 1.00 94.63 184 ALA A CA 1
ATOM 955 C C . ALA A 1 158 ? 28.309 27.031 -18.513 1.00 90.49 184 ALA A C 1
ATOM 956 O O . ALA A 1 158 ? 27.639 26.518 -19.410 1.00 88.00 184 ALA A O 1
ATOM 958 N N . LEU A 1 159 ? 29.512 26.589 -18.161 1.00 88.10 185 LEU A N 1
ATOM 959 C CA . LEU A 1 159 ? 30.140 25.452 -18.826 1.00 81.94 185 LEU A CA 1
ATOM 960 C C . LEU A 1 159 ? 29.369 24.180 -18.502 1.00 78.04 185 LEU A C 1
ATOM 961 O O . LEU A 1 159 ? 29.117 23.358 -19.386 1.00 68.83 185 LEU A O 1
ATOM 966 N N . ARG A 1 160 ? 28.973 24.045 -17.239 1.00 77.97 186 ARG A N 1
ATOM 967 C CA . ARG A 1 160 ? 28.235 22.878 -16.775 1.00 64.37 186 ARG A CA 1
ATOM 968 C C . ARG A 1 160 ? 26.958 22.686 -17.578 1.00 79.57 186 ARG A C 1
ATOM 969 O O . ARG A 1 160 ? 26.641 21.575 -17.997 1.00 75.79 186 ARG A O 1
ATOM 977 N N . SER A 1 161 ? 26.236 23.780 -17.797 1.00 78.49 187 SER A N 1
ATOM 978 C CA . SER A 1 161 ? 24.982 23.741 -18.537 1.00 76.03 187 SER A CA 1
ATOM 979 C C . SER A 1 161 ? 25.190 23.307 -19.981 1.00 72.13 187 SER A C 1
ATOM 980 O O . SER A 1 161 ? 24.422 22.510 -20.521 1.00 67.20 187 SER A O 1
ATOM 983 N N . GLU A 1 162 ? 26.227 23.846 -20.608 1.00 76.79 188 GLU A N 1
ATOM 984 C CA . GLU A 1 162 ? 26.506 23.544 -22.007 1.00 84.91 188 GLU A CA 1
ATOM 985 C C . GLU A 1 162 ? 26.955 22.092 -22.208 1.00 79.82 188 GLU A C 1
ATOM 986 O O . GLU A 1 162 ? 26.585 21.450 -23.194 1.00 77.53 188 GLU A O 1
ATOM 992 N N . VAL A 1 163 ? 27.752 21.579 -21.274 1.00 73.99 189 VAL A N 1
ATOM 993 C CA . VAL A 1 163 ? 28.219 20.197 -21.342 1.00 65.49 189 VAL A CA 1
ATOM 994 C C . VAL A 1 163 ? 27.072 19.206 -21.196 1.00 64.45 189 VAL A C 1
ATOM 995 O O . VAL A 1 163 ? 26.996 18.221 -21.935 1.00 59.77 189 VAL A O 1
ATOM 999 N N . MET A 1 164 ? 26.171 19.474 -20.257 1.00 59.43 190 MET A N 1
ATOM 1000 C CA . MET A 1 164 ? 25.025 18.599 -20.048 1.00 60.19 190 MET A CA 1
ATOM 1001 C C . MET A 1 164 ? 24.156 18.522 -21.302 1.00 70.62 190 MET A C 1
ATOM 1002 O O . MET A 1 164 ? 23.677 17.449 -21.679 1.00 70.50 190 MET A O 1
ATOM 1007 N N . ASP A 1 165 ? 23.976 19.665 -21.955 1.00 67.31 191 ASP A N 1
ATOM 1008 C CA . ASP A 1 165 ? 23.259 19.733 -23.221 1.00 64.51 191 ASP A CA 1
ATOM 1009 C C . ASP A 1 165 ? 23.923 18.864 -24.294 1.00 60.77 191 ASP A C 1
ATOM 1010 O O . ASP A 1 165 ? 23.249 18.126 -25.020 1.00 58.77 191 ASP A O 1
ATOM 1015 N N . GLY A 1 166 ? 25.245 18.959 -24.391 1.00 60.14 192 GLY A N 1
ATOM 1016 C CA . GLY A 1 166 ? 26.006 18.206 -25.373 1.00 47.17 192 GLY A CA 1
ATOM 1017 C C . GLY A 1 166 ? 25.888 16.713 -25.140 1.00 62.28 192 GLY A C 1
ATOM 1018 O O . GLY A 1 166 ? 25.834 15.921 -26.094 1.00 55.42 192 GLY A O 1
ATOM 1019 N N . ILE A 1 167 ? 25.856 16.324 -23.866 1.00 56.00 193 ILE A N 1
ATOM 1020 C CA . ILE A 1 167 ? 25.691 14.922 -23.500 1.00 52.72 193 ILE A CA 1
ATOM 1021 C C . ILE A 1 167 ? 24.304 14.408 -23.891 1.00 49.74 193 ILE A C 1
ATOM 1022 O O . ILE A 1 167 ? 24.158 13.251 -24.292 1.00 57.93 193 ILE A O 1
ATOM 1027 N N . GLU A 1 168 ? 23.292 15.264 -23.801 1.00 53.73 194 GLU A N 1
ATOM 1028 C CA . GLU A 1 168 ? 21.952 14.875 -24.235 1.00 62.60 194 GLU A CA 1
ATOM 1029 C C . GLU A 1 168 ? 21.949 14.584 -25.727 1.00 58.77 194 GLU A C 1
ATOM 1030 O O . GLU A 1 168 ? 21.280 13.667 -26.195 1.00 69.06 194 GLU A O 1
ATOM 1036 N N . GLU A 1 169 ? 22.715 15.380 -26.463 1.00 57.28 195 GLU A N 1
ATOM 1037 C CA . GLU A 1 169 ? 22.889 15.212 -27.902 1.00 57.71 195 GLU A CA 1
ATOM 1038 C C . GLU A 1 169 ? 23.581 13.886 -28.233 1.00 54.65 195 GLU A C 1
ATOM 1039 O O . GLU A 1 169 ? 23.209 13.192 -29.187 1.00 54.08 195 GLU A O 1
ATOM 1045 N N . ILE A 1 170 ? 24.596 13.545 -27.446 1.00 54.36 196 ILE A N 1
ATOM 1046 C CA . ILE A 1 170 ? 25.274 12.264 -27.595 1.00 54.58 196 ILE A CA 1
ATOM 1047 C C . ILE A 1 170 ? 24.284 11.133 -27.365 1.00 49.58 196 ILE A C 1
ATOM 1048 O O . ILE A 1 170 ? 24.268 10.147 -28.099 1.00 45.89 196 ILE A O 1
ATOM 1053 N N . LEU A 1 171 ? 23.428 11.313 -26.369 1.00 44.50 197 LEU A N 1
ATOM 1054 C CA . LEU A 1 171 ? 22.376 10.359 -26.065 1.00 43.15 197 LEU A CA 1
ATOM 1055 C C . LEU A 1 171 ? 21.398 10.229 -27.243 1.00 53.96 197 LEU A C 1
ATOM 1056 O O . LEU A 1 171 ? 20.993 9.118 -27.603 1.00 46.13 197 LEU A O 1
ATOM 1061 N N . ASP A 1 172 ? 21.044 11.353 -27.863 1.00 48.54 198 ASP A N 1
ATOM 1062 C CA . ASP A 1 172 ? 20.167 11.313 -29.027 1.00 52.77 198 ASP A CA 1
ATOM 1063 C C . ASP A 1 172 ? 20.873 10.683 -30.222 1.00 52.10 198 ASP A C 1
ATOM 1064 O O . ASP A 1 172 ? 20.249 9.966 -31.004 1.00 50.51 198 ASP A O 1
ATOM 1069 N N . GLU A 1 173 ? 22.174 10.929 -30.348 1.00 44.67 199 GLU A N 1
ATOM 1070 C CA . GLU A 1 173 ? 22.953 10.311 -31.414 1.00 44.62 199 GLU A CA 1
ATOM 1071 C C . GLU A 1 173 ? 22.923 8.786 -31.281 1.00 41.78 199 GLU A C 1
ATOM 1072 O O . GLU A 1 173 ? 22.701 8.073 -32.258 1.00 49.14 199 GLU A O 1
ATOM 1078 N N . ILE A 1 174 ? 23.089 8.302 -30.052 1.00 44.92 200 ILE A N 1
ATOM 1079 C CA . ILE A 1 174 ? 23.051 6.871 -29.751 1.00 43.32 200 ILE A CA 1
ATOM 1080 C C . ILE A 1 174 ? 21.685 6.249 -30.026 1.00 44.13 200 ILE A C 1
ATOM 1081 O O . ILE A 1 174 ? 21.589 5.196 -30.651 1.00 41.58 200 ILE A O 1
ATOM 1086 N N . ASN A 1 175 ? 20.631 6.910 -29.563 1.00 45.27 201 ASN A N 1
ATOM 1087 C CA . ASN A 1 175 ? 19.276 6.414 -29.745 1.00 47.10 201 ASN A CA 1
ATOM 1088 C C . ASN A 1 175 ? 18.823 6.408 -31.205 1.00 46.98 201 ASN A C 1
ATOM 1089 O O . ASN A 1 175 ? 18.025 5.561 -31.605 1.00 38.26 201 ASN A O 1
ATOM 1094 N N . GLN A 1 176 ? 19.296 7.369 -31.989 1.00 44.41 202 GLN A N 1
ATOM 1095 C CA . GLN A 1 176 ? 18.855 7.472 -33.373 1.00 36.89 202 GLN A CA 1
ATOM 1096 C C . GLN A 1 176 ? 19.752 6.741 -34.369 1.00 37.85 202 GLN A C 1
ATOM 1097 O O . GLN A 1 176 ? 19.450 6.715 -35.560 1.00 43.90 202 GLN A O 1
ATOM 1103 N N . ALA A 1 177 ? 20.822 6.113 -33.887 1.00 36.30 203 ALA A N 1
ATOM 1104 C CA . ALA A 1 177 ? 21.805 5.493 -34.784 1.00 39.51 203 ALA A CA 1
ATOM 1105 C C . ALA A 1 177 ? 21.222 4.387 -35.675 1.00 41.16 203 ALA A C 1
ATOM 1106 O O . ALA A 1 177 ? 21.497 4.352 -36.874 1.00 44.22 203 ALA A O 1
ATOM 1108 N N . ASP A 1 178 ? 20.409 3.500 -35.105 1.00 40.98 204 ASP A N 1
ATOM 1109 C CA . ASP A 1 178 ? 19.841 2.389 -35.877 1.00 41.93 204 ASP A CA 1
ATOM 1110 C C . ASP A 1 178 ? 18.952 2.865 -37.031 1.00 44.99 204 ASP A C 1
ATOM 1111 O O . ASP A 1 178 ? 19.023 2.335 -38.142 1.00 46.74 204 ASP A O 1
ATOM 1116 N N . ASP A 1 179 ? 18.116 3.863 -36.762 1.00 36.22 205 ASP A N 1
ATOM 1117 C CA . ASP A 1 179 ? 17.247 4.428 -37.790 1.00 38.99 205 ASP A CA 1
ATOM 1118 C C . ASP A 1 179 ? 18.050 5.157 -38.857 1.00 32.27 205 ASP A C 1
ATOM 1119 O O . ASP A 1 179 ? 17.697 5.136 -40.033 1.00 40.23 205 ASP A O 1
ATOM 1124 N N . GLN A 1 180 ? 19.104 5.844 -38.442 1.00 33.59 206 GLN A N 1
ATOM 1125 C CA . GLN A 1 180 ? 19.935 6.550 -39.402 1.00 39.37 206 GLN A CA 1
ATOM 1126 C C . GLN A 1 180 ? 20.656 5.556 -40.302 1.00 42.16 206 GLN A C 1
ATOM 1127 O O . GLN A 1 180 ? 20.751 5.762 -41.510 1.00 46.29 206 GLN A O 1
ATOM 1133 N N . ILE A 1 181 ? 21.149 4.470 -39.713 1.00 36.69 207 ILE A N 1
ATOM 1134 C CA . ILE A 1 181 ? 21.790 3.418 -40.492 1.00 35.32 207 ILE A CA 1
ATOM 1135 C C . ILE A 1 181 ? 20.778 2.796 -41.462 1.00 36.36 207 ILE A C 1
ATOM 1136 O O . ILE A 1 181 ? 21.081 2.578 -42.641 1.00 39.06 207 ILE A O 1
ATOM 1141 N N . ALA A 1 182 ? 19.561 2.566 -40.973 1.00 28.16 208 ALA A N 1
ATOM 1142 C CA . ALA A 1 182 ? 18.496 1.974 -41.781 1.00 33.40 208 ALA A CA 1
ATOM 1143 C C . ALA A 1 182 ? 18.035 2.877 -42.929 1.00 29.82 208 ALA A C 1
ATOM 1144 O O . ALA A 1 182 ? 17.453 2.386 -43.887 1.00 38.27 208 ALA A O 1
ATOM 1146 N N . SER A 1 183 ? 18.255 4.187 -42.825 1.00 30.82 209 SER A N 1
ATOM 1147 C CA . SER A 1 183 ? 17.841 5.106 -43.895 1.00 34.01 209 SER A CA 1
ATOM 1148 C C . SER A 1 183 ? 18.658 4.889 -45.174 1.00 32.68 209 SER A C 1
ATOM 1149 O O . SER A 1 183 ? 18.303 5.390 -46.234 1.00 40.98 209 SER A O 1
ATOM 1152 N N . PHE A 1 184 ? 19.769 4.172 -45.069 1.00 38.74 210 PHE A N 1
ATOM 1153 C CA . PHE A 1 184 ? 20.583 3.881 -46.246 1.00 40.24 210 PHE A CA 1
ATOM 1154 C C . PHE A 1 184 ? 20.307 2.493 -46.817 1.00 42.59 210 PHE A C 1
ATOM 1155 O O . PHE A 1 184 ? 20.987 2.055 -47.741 1.00 45.69 210 PHE A O 1
ATOM 1163 N N . ALA A 1 185 ? 19.303 1.813 -46.271 1.00 40.66 211 ALA A N 1
ATOM 1164 C CA . ALA A 1 185 ? 18.991 0.446 -46.681 1.00 41.64 211 ALA A CA 1
ATOM 1165 C C . ALA A 1 185 ? 18.662 0.328 -48.175 1.00 47.42 211 ALA A C 1
ATOM 1166 O O . ALA A 1 185 ? 19.141 -0.592 -48.834 1.00 43.88 211 ALA A O 1
ATOM 1168 N N . GLU A 1 186 ? 17.850 1.243 -48.707 1.00 40.41 212 GLU A N 1
ATOM 1169 C CA . GLU A 1 186 ? 17.459 1.176 -50.118 1.00 51.00 212 GLU A CA 1
ATOM 1170 C C . GLU A 1 186 ? 18.662 1.317 -51.053 1.00 52.40 212 GLU A C 1
ATOM 1171 O O . GLU A 1 186 ? 18.652 0.809 -52.172 1.00 56.81 212 GLU A O 1
ATOM 1177 N N . ILE A 1 187 ? 19.683 2.030 -50.594 1.00 53.70 213 ILE A N 1
ATOM 1178 C CA . ILE A 1 187 ? 20.942 2.150 -51.319 1.00 54.27 213 ILE A CA 1
ATOM 1179 C C . ILE A 1 187 ? 21.744 0.843 -51.302 1.00 46.39 213 ILE A C 1
ATOM 1180 O O . ILE A 1 187 ? 22.356 0.469 -52.300 1.00 55.27 213 ILE A O 1
ATOM 1185 N N . GLN A 1 188 ? 21.759 0.167 -50.156 1.00 46.04 214 GLN A N 1
ATOM 1186 C CA . GLN A 1 188 ? 22.507 -1.081 -50.011 1.00 45.50 214 GLN A CA 1
ATOM 1187 C C . GLN A 1 188 ? 21.825 -2.316 -50.592 1.00 40.79 214 GLN A C 1
ATOM 1188 O O . GLN A 1 188 ? 22.503 -3.172 -51.164 1.00 41.30 214 GLN A O 1
ATOM 1194 N N . ILE A 1 189 ? 20.506 -2.417 -50.439 1.00 38.71 215 ILE A N 1
ATOM 1195 C CA . ILE A 1 189 ? 19.759 -3.567 -50.955 1.00 41.87 215 ILE A CA 1
ATOM 1196 C C . ILE A 1 189 ? 18.938 -3.261 -52.202 1.00 50.01 215 ILE A C 1
ATOM 1197 O O . ILE A 1 189 ? 18.179 -2.291 -52.243 1.00 54.71 215 ILE A O 1
ATOM 1202 N N . HIS A 1 190 ? 19.079 -4.122 -53.204 1.00 46.86 216 HIS A N 1
ATOM 1203 C CA . HIS A 1 190 ? 18.390 -3.955 -54.476 1.00 53.54 216 HIS A CA 1
ATOM 1204 C C . HIS A 1 190 ? 17.319 -5.026 -54.658 1.00 51.33 216 HIS A C 1
ATOM 1205 O O . HIS A 1 190 ? 17.356 -6.061 -53.990 1.00 40.10 216 HIS A O 1
ATOM 1212 N N . PRO A 1 191 ? 16.344 -4.774 -55.548 1.00 50.99 217 PRO A N 1
ATOM 1213 C CA . PRO A 1 191 ? 15.284 -5.762 -55.787 1.00 47.29 217 PRO A CA 1
ATOM 1214 C C . PRO A 1 191 ? 15.836 -7.134 -56.163 1.00 47.84 217 PRO A C 1
ATOM 1215 O O . PRO A 1 191 ? 16.751 -7.226 -56.984 1.00 45.94 217 PRO A O 1
ATOM 1219 N N . GLY A 1 192 ? 15.287 -8.180 -55.547 1.00 42.01 218 GLY A N 1
ATOM 1220 C CA . GLY A 1 192 ? 15.697 -9.545 -55.821 1.00 36.76 218 GLY A CA 1
ATOM 1221 C C . GLY A 1 192 ? 16.981 -9.980 -55.129 1.00 46.73 218 GLY A C 1
ATOM 1222 O O . GLY A 1 192 ? 17.457 -11.097 -55.337 1.00 52.98 218 GLY A O 1
ATOM 1223 N N . ASP A 1 193 ? 17.538 -9.112 -54.291 1.00 37.88 219 ASP A N 1
ATOM 1224 C CA . ASP A 1 193 ? 18.782 -9.435 -53.596 1.00 46.51 219 ASP A CA 1
ATOM 1225 C C . ASP A 1 193 ? 18.612 -10.638 -52.678 1.00 44.55 219 ASP A C 1
ATOM 1226 O O . ASP A 1 193 ? 17.570 -10.818 -52.038 1.00 42.63 219 ASP A O 1
ATOM 1231 N N . TYR A 1 194 ? 19.658 -11.449 -52.611 1.00 42.76 220 TYR A N 1
ATOM 1232 C CA . TYR A 1 194 ? 19.744 -12.517 -51.628 1.00 36.05 220 TYR A CA 1
ATOM 1233 C C . TYR A 1 194 ? 20.737 -12.058 -50.575 1.00 41.91 220 TYR A C 1
ATOM 1234 O O . TYR A 1 194 ? 21.945 -12.004 -50.828 1.00 43.38 220 TYR A O 1
ATOM 1243 N N . VAL A 1 195 ? 20.220 -11.725 -49.397 1.00 31.96 221 VAL A N 1
ATOM 1244 C CA . VAL A 1 195 ? 21.032 -11.112 -48.354 1.00 31.86 221 VAL A CA 1
ATOM 1245 C C . VAL A 1 195 ? 21.259 -12.076 -47.207 1.00 37.76 221 VAL A C 1
ATOM 1246 O O . VAL A 1 195 ? 20.317 -12.509 -46.540 1.00 40.57 221 VAL A O 1
ATOM 1250 N N . LEU A 1 196 ? 22.525 -12.371 -46.946 1.00 38.88 222 LEU A N 1
ATOM 1251 C CA . LEU A 1 196 ? 22.875 -13.291 -45.882 1.00 37.19 222 LEU A CA 1
ATOM 1252 C C . LEU A 1 196 ? 23.131 -12.475 -44.615 1.00 36.61 222 LEU A C 1
ATOM 1253 O O . LEU A 1 196 ? 24.044 -11.652 -44.564 1.00 39.24 222 LEU A O 1
ATOM 1258 N N . ALA A 1 197 ? 22.298 -12.690 -43.604 1.00 38.56 223 ALA A N 1
ATOM 1259 C CA . ALA A 1 197 ? 22.452 -11.992 -42.332 1.00 34.38 223 ALA A CA 1
ATOM 1260 C C . ALA A 1 197 ? 22.950 -12.963 -41.285 1.00 39.59 223 ALA A C 1
ATOM 1261 O O . ALA A 1 197 ? 22.230 -13.881 -40.885 1.00 40.50 223 ALA A O 1
ATOM 1263 N N . TYR A 1 198 ? 24.170 -12.743 -40.808 1.00 48.82 224 TYR A N 1
ATOM 1264 C CA . TYR A 1 198 ? 24.761 -13.687 -39.875 1.00 50.97 224 TYR A CA 1
ATOM 1265 C C . TYR A 1 198 ? 24.476 -13.206 -38.462 1.00 47.08 224 TYR A C 1
ATOM 1266 O O . TYR A 1 198 ? 24.890 -12.110 -38.086 1.00 55.03 224 TYR A O 1
ATOM 1275 N N . GLN A 1 199 ? 23.746 -14.027 -37.704 1.00 49.36 225 GLN A N 1
ATOM 1276 C CA . GLN A 1 199 ? 23.316 -13.696 -36.339 1.00 52.04 225 GLN A CA 1
ATOM 1277 C C . GLN A 1 199 ? 22.884 -12.243 -36.157 1.00 43.84 225 GLN A C 1
ATOM 1278 O O . GLN A 1 199 ? 23.509 -11.511 -35.397 1.00 52.45 225 GLN A O 1
ATOM 1284 N N . PRO A 1 200 ? 21.822 -11.825 -36.862 1.00 49.14 226 PRO A N 1
ATOM 1285 C CA . PRO A 1 200 ? 21.412 -10.416 -36.837 1.00 51.75 226 PRO A CA 1
ATOM 1286 C C . PRO A 1 200 ? 21.087 -9.871 -35.444 1.00 44.69 226 PRO A C 1
ATOM 1287 O O . PRO A 1 200 ? 20.351 -10.488 -34.673 1.00 48.48 226 PRO A O 1
ATOM 1291 N N . SER A 1 201 ? 21.647 -8.702 -35.147 1.00 47.09 227 SER A N 1
ATOM 1292 C CA . SER A 1 201 ? 21.348 -7.951 -33.929 1.00 37.45 227 SER A CA 1
ATOM 1293 C C . SER A 1 201 ? 20.155 -7.026 -34.167 1.00 43.06 227 SER A C 1
ATOM 1294 O O . SER A 1 201 ? 19.580 -7.031 -35.256 1.00 53.98 227 SER A O 1
ATOM 1297 N N . LYS A 1 202 ? 19.793 -6.225 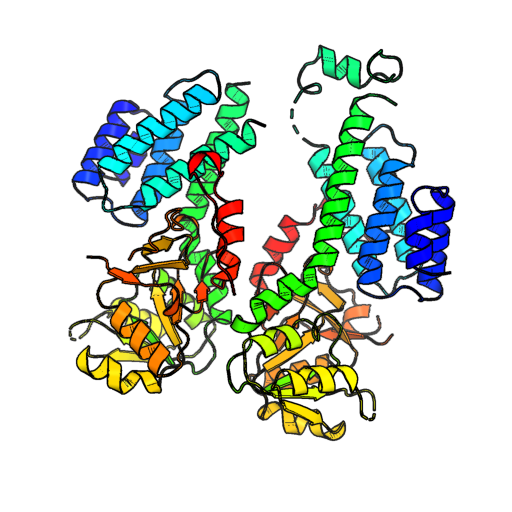-33.166 1.00 44.00 228 LYS A N 1
ATOM 1298 C CA . LYS A 1 202 ? 18.701 -5.263 -33.327 1.00 47.52 228 LYS A CA 1
ATOM 1299 C C . LYS A 1 202 ? 18.940 -4.262 -34.443 1.00 41.87 228 LYS A C 1
ATOM 1300 O O . LYS A 1 202 ? 18.010 -3.895 -35.160 1.00 46.87 228 LYS A O 1
ATOM 1306 N N . THR A 1 203 ? 20.185 -3.823 -34.583 1.00 29.89 229 THR A N 1
ATOM 1307 C CA . THR A 1 203 ? 20.544 -2.875 -35.624 1.00 41.03 229 THR A CA 1
ATOM 1308 C C . THR A 1 203 ? 20.299 -3.472 -37.007 1.00 38.25 229 THR A C 1
ATOM 1309 O O . THR A 1 203 ? 19.756 -2.807 -37.884 1.00 40.64 229 THR A O 1
ATOM 1313 N N . VAL A 1 204 ? 20.684 -4.732 -37.188 1.00 37.72 230 VAL A N 1
ATOM 1314 C CA . VAL A 1 204 ? 20.472 -5.419 -38.453 1.00 40.42 230 VAL A CA 1
ATOM 1315 C C . VAL A 1 204 ? 18.977 -5.647 -38.695 1.00 41.23 230 VAL A C 1
ATOM 1316 O O . VAL A 1 204 ? 18.484 -5.484 -39.817 1.00 36.96 230 VAL A O 1
ATOM 1320 N N . GLU A 1 205 ? 18.254 -6.000 -37.639 1.00 38.25 231 GLU A N 1
ATOM 1321 C CA . GLU A 1 205 ? 16.819 -6.220 -37.755 1.00 37.40 231 GLU A CA 1
ATOM 1322 C C . GLU A 1 205 ? 16.113 -4.947 -38.225 1.00 43.58 231 GLU A C 1
ATOM 1323 O O . GLU A 1 205 ? 15.283 -4.997 -39.130 1.00 48.62 231 GLU A O 1
ATOM 1329 N N A ARG A 1 206 ? 16.461 -3.816 -37.613 0.45 40.82 232 ARG A N 1
ATOM 1330 N N B ARG A 1 206 ? 16.455 -3.810 -37.628 0.55 40.94 232 ARG A N 1
ATOM 1331 C CA A ARG A 1 206 ? 15.901 -2.518 -37.986 0.45 39.15 232 ARG A CA 1
ATOM 1332 C CA B ARG A 1 206 ? 15.828 -2.550 -38.008 0.55 39.51 232 ARG A CA 1
ATOM 1333 C C A ARG A 1 206 ? 16.201 -2.203 -39.439 0.45 39.41 232 ARG A C 1
ATOM 1334 C C B ARG A 1 206 ? 16.203 -2.175 -39.440 0.55 39.85 232 ARG A C 1
ATOM 1335 O O A ARG A 1 206 ? 15.352 -1.693 -40.173 0.45 40.31 232 ARG A O 1
ATOM 1336 O O B ARG A 1 206 ? 15.398 -1.591 -40.168 0.55 40.13 232 ARG A O 1
ATOM 1351 N N . PHE A 1 207 ? 17.421 -2.533 -39.840 1.00 30.90 233 PHE A N 1
ATOM 1352 C CA . PHE A 1 207 ? 17.893 -2.308 -41.193 1.00 33.66 233 PHE A CA 1
ATOM 1353 C C . PHE A 1 207 ? 17.116 -3.153 -42.214 1.00 39.93 233 PHE A C 1
ATOM 1354 O O . PHE A 1 207 ? 16.656 -2.640 -43.240 1.00 41.07 233 PHE A O 1
ATOM 1362 N N . LEU A 1 208 ? 16.955 -4.442 -41.924 1.00 31.58 234 LEU A N 1
ATOM 1363 C CA . LEU A 1 208 ? 16.241 -5.334 -42.832 1.00 37.27 234 LEU A CA 1
ATOM 1364 C C . LEU A 1 208 ? 14.760 -4.986 -42.946 1.00 42.76 234 LEU A C 1
ATOM 1365 O O . LEU A 1 208 ? 14.198 -4.969 -44.046 1.00 40.51 234 LEU A O 1
ATOM 1370 N N . VAL A 1 209 ? 14.135 -4.697 -41.807 1.00 38.63 235 VAL A N 1
ATOM 1371 C CA . VAL A 1 209 ? 12.722 -4.334 -41.769 1.00 29.89 235 VAL A CA 1
ATOM 1372 C C . VAL A 1 209 ? 12.444 -3.049 -42.553 1.00 42.73 235 VAL A C 1
ATOM 1373 O O . VAL A 1 209 ? 11.446 -2.959 -43.274 1.00 50.23 235 VAL A O 1
ATOM 1377 N N . LYS A 1 210 ? 13.340 -2.073 -42.432 1.00 30.14 236 LYS A N 1
ATOM 1378 C CA . LYS A 1 210 ? 13.203 -0.811 -43.149 1.00 43.13 236 LYS A CA 1
ATOM 1379 C C . LYS A 1 210 ? 13.336 -1.070 -44.649 1.00 47.77 236 LYS A C 1
ATOM 1380 O O . LYS A 1 210 ? 12.564 -0.547 -45.455 1.00 42.73 236 LYS A O 1
ATOM 1386 N N . ALA A 1 211 ? 14.320 -1.888 -45.009 1.00 38.00 237 ALA A N 1
ATOM 1387 C CA . ALA A 1 211 ? 14.574 -2.208 -46.405 1.00 35.45 237 ALA A CA 1
ATOM 1388 C C . ALA A 1 211 ? 13.356 -2.887 -47.025 1.00 43.30 237 ALA A C 1
ATOM 1389 O O . ALA A 1 211 ? 12.993 -2.613 -48.170 1.00 50.10 237 ALA A O 1
ATOM 1391 N N . ALA A 1 212 ? 12.710 -3.743 -46.240 1.00 42.09 238 ALA A N 1
ATOM 1392 C CA . ALA A 1 212 ? 11.529 -4.477 -46.682 1.00 37.74 238 ALA A CA 1
ATOM 1393 C C . ALA A 1 212 ? 10.400 -3.530 -47.080 1.00 40.88 238 ALA A C 1
ATOM 1394 O O . ALA A 1 212 ? 9.584 -3.858 -47.944 1.00 46.13 238 ALA A O 1
ATOM 1396 N N . SER A 1 213 ? 10.333 -2.376 -46.420 1.00 34.31 239 SER A N 1
ATOM 1397 C CA . SER A 1 213 ? 9.309 -1.378 -46.722 1.00 41.39 239 SER A CA 1
ATOM 1398 C C . SER A 1 213 ? 9.521 -0.785 -48.111 1.00 42.18 239 SER A C 1
ATOM 1399 O O . SER A 1 213 ? 8.601 -0.223 -48.683 1.00 49.09 239 SER A O 1
ATOM 1402 N N . LYS A 1 214 ? 10.754 -0.827 -48.616 1.00 49.01 240 LYS A N 1
ATOM 1403 C CA . LYS A 1 214 ? 11.040 -0.228 -49.919 1.00 53.25 240 LYS A CA 1
ATOM 1404 C C . LYS A 1 214 ? 11.604 -1.166 -50.971 1.00 53.70 240 LYS A C 1
ATOM 1405 O O . LYS A 1 214 ? 11.865 -0.749 -52.094 1.00 53.79 240 LYS A O 1
ATOM 1411 N N . ARG A 1 215 ? 11.815 -2.424 -50.609 1.00 55.34 241 ARG A N 1
ATOM 1412 C CA . ARG A 1 215 ? 12.434 -3.375 -51.524 1.00 42.50 241 ARG A CA 1
ATOM 1413 C C . ARG A 1 215 ? 11.819 -4.756 -51.388 1.00 51.50 241 ARG A C 1
ATOM 1414 O O . ARG A 1 215 ? 11.374 -5.148 -50.306 1.00 47.89 241 ARG A O 1
ATOM 1422 N N . ARG A 1 216 ? 11.830 -5.506 -52.483 1.00 49.33 242 ARG A N 1
ATOM 1423 C CA . ARG A 1 216 ? 11.394 -6.891 -52.453 1.00 51.67 242 ARG A CA 1
ATOM 1424 C C . ARG A 1 216 ? 12.642 -7.764 -52.576 1.00 42.61 242 ARG A C 1
ATOM 1425 O O . ARG A 1 216 ? 13.333 -7.714 -53.592 1.00 52.27 242 ARG A O 1
ATOM 1433 N N . PHE A 1 217 ? 12.934 -8.562 -51.552 1.00 37.06 243 PHE A N 1
ATOM 1434 C CA . PHE A 1 217 ? 14.161 -9.357 -51.549 1.00 34.23 243 PHE A CA 1
ATOM 1435 C C . PHE A 1 217 ? 14.072 -10.541 -50.590 1.00 36.70 243 PHE A C 1
ATOM 1436 O O . PHE A 1 217 ? 13.021 -10.807 -50.002 1.00 32.46 243 PHE A O 1
ATOM 1444 N N . THR A 1 218 ? 15.169 -11.285 -50.490 1.00 37.87 244 THR A N 1
ATOM 1445 C CA . THR A 1 218 ? 15.230 -12.476 -49.655 1.00 33.73 244 THR A CA 1
ATOM 1446 C C . THR A 1 218 ? 16.310 -12.362 -48.584 1.00 37.70 244 THR A C 1
ATOM 1447 O O . THR A 1 218 ? 17.441 -11.965 -48.868 1.00 43.48 244 THR A O 1
ATOM 1451 N N . VAL A 1 219 ? 15.968 -12.741 -47.359 1.00 37.04 245 VAL A N 1
ATOM 1452 C CA . VAL A 1 219 ? 16.934 -12.724 -46.271 1.00 39.71 245 VAL A CA 1
ATOM 1453 C C . VAL A 1 219 ? 17.266 -14.142 -45.820 1.00 41.24 245 VAL A C 1
ATOM 1454 O O . VAL A 1 219 ? 16.376 -14.938 -45.514 1.00 39.35 245 VAL A O 1
ATOM 1458 N N . ILE A 1 220 ? 18.558 -14.446 -45.774 1.00 32.31 246 ILE A N 1
ATOM 1459 C CA . ILE A 1 220 ? 19.022 -15.744 -45.312 1.00 38.46 246 ILE A CA 1
ATOM 1460 C C . ILE A 1 220 ? 19.628 -15.586 -43.920 1.00 49.79 246 ILE A C 1
ATOM 1461 O O . ILE A 1 220 ? 20.548 -14.789 -43.714 1.00 43.17 246 ILE A O 1
ATOM 1466 N N . LEU A 1 221 ? 19.063 -16.300 -42.955 1.00 43.79 247 LEU A N 1
ATOM 1467 C CA . LEU A 1 221 ? 19.536 -16.215 -41.584 1.00 46.25 247 LEU A CA 1
ATOM 1468 C C . LEU A 1 221 ? 20.420 -17.414 -41.266 1.00 57.71 247 LEU A C 1
ATOM 1469 O O . LEU A 1 221 ? 19.972 -18.561 -41.318 1.00 64.86 247 LEU A O 1
ATOM 1474 N N . ALA A 1 222 ? 21.686 -17.145 -40.973 1.00 55.12 248 ALA A N 1
ATOM 1475 C CA . ALA A 1 222 ? 22.638 -18.205 -40.681 1.00 55.35 248 ALA A CA 1
ATOM 1476 C C . ALA A 1 222 ? 23.323 -17.987 -39.341 1.00 55.30 248 ALA A C 1
ATOM 1477 O O . ALA A 1 222 ? 23.694 -16.865 -38.998 1.00 58.51 248 ALA A O 1
ATOM 1479 N N . SER A 1 223 ? 23.468 -19.058 -38.573 1.00 62.41 249 SER A N 1
ATOM 1480 C CA . SER A 1 223 ? 24.264 -18.996 -37.359 1.00 66.78 249 SER A CA 1
ATOM 1481 C C . SER A 1 223 ? 25.081 -20.269 -37.261 1.00 76.41 249 SER A C 1
ATOM 1482 O O . SER A 1 223 ? 24.555 -21.361 -37.474 1.00 95.34 249 SER A O 1
ATOM 1485 N N . LEU A 1 224 ? 26.362 -20.148 -36.938 1.00 81.59 250 LEU A N 1
ATOM 1486 C CA . LEU A 1 224 ? 27.173 -21.350 -36.785 1.00 102.06 250 LEU A CA 1
ATOM 1487 C C . LEU A 1 224 ? 26.936 -21.969 -35.410 1.00 100.33 250 LEU A C 1
ATOM 1488 O O . LEU A 1 224 ? 27.083 -23.176 -35.228 1.00 105.31 250 LEU A O 1
ATOM 1493 N N . ASN A 1 225 ? 26.570 -21.120 -34.454 1.00 98.35 251 ASN A N 1
ATOM 1494 C CA . ASN A 1 225 ? 26.144 -21.535 -33.119 1.00 112.27 251 ASN A CA 1
ATOM 1495 C C . ASN A 1 225 ? 24.688 -22.013 -33.069 1.00 118.32 251 ASN A C 1
ATOM 1496 O O . ASN A 1 225 ? 23.775 -21.187 -33.058 1.00 115.30 251 ASN A O 1
ATOM 1501 N N . PRO A 1 226 ? 24.457 -23.338 -33.024 1.00 122.92 252 PRO A N 1
ATOM 1502 C CA . PRO A 1 226 ? 23.070 -23.807 -32.972 1.00 121.33 252 PRO A CA 1
ATOM 1503 C C . PRO A 1 226 ? 22.617 -24.123 -31.546 1.00 120.96 252 PRO A C 1
ATOM 1504 O O . PRO A 1 226 ? 22.921 -23.349 -30.636 1.00 115.77 252 PRO A O 1
ATOM 1508 N N . GLN A 1 234 ? 13.782 -22.269 -36.964 1.00 121.23 260 GLN A N 1
ATOM 1509 C CA . GLN A 1 234 ? 13.615 -22.245 -35.517 1.00 103.39 260 GLN A CA 1
ATOM 1510 C C . GLN A 1 234 ? 14.026 -20.903 -34.928 1.00 94.60 260 GLN A C 1
ATOM 1511 O O . GLN A 1 234 ? 13.233 -20.237 -34.265 1.00 110.88 260 GLN A O 1
ATOM 1517 N N . PRO A 1 235 ? 15.333 -20.515 -35.182 1.00 82.12 261 PRO A N 1
ATOM 1518 C CA . PRO A 1 235 ? 15.710 -19.219 -34.590 1.00 73.60 261 PRO A CA 1
ATOM 1519 C C . PRO A 1 235 ? 15.140 -17.998 -35.303 1.00 64.22 261 PRO A C 1
ATOM 1520 O O . PRO A 1 235 ? 14.797 -18.074 -36.475 1.00 68.14 261 PRO A O 1
ATOM 1524 N N . TYR A 1 236 ? 15.091 -16.878 -34.590 1.00 58.21 262 TYR A N 1
ATOM 1525 C CA . TYR A 1 236 ? 14.617 -15.611 -35.131 1.00 57.24 262 TYR A CA 1
ATOM 1526 C C . TYR A 1 236 ? 13.215 -15.680 -35.692 1.00 59.51 262 TYR A C 1
ATOM 1527 O O . TYR A 1 236 ? 12.926 -15.103 -36.734 1.00 61.15 262 TYR A O 1
ATOM 1536 N N . ALA A 1 237 ? 12.335 -16.369 -34.984 1.00 58.28 263 ALA A N 1
ATOM 1537 C CA . ALA A 1 237 ? 10.964 -16.511 -35.431 1.00 55.19 263 ALA A CA 1
ATOM 1538 C C . ALA A 1 237 ? 10.243 -15.176 -35.522 1.00 55.01 263 ALA A C 1
ATOM 1539 O O . ALA A 1 237 ? 9.497 -14.939 -36.459 1.00 71.18 263 ALA A O 1
ATOM 1541 N N . ALA A 1 238 ? 10.448 -14.305 -34.546 1.00 55.07 264 ALA A N 1
ATOM 1542 C CA . ALA A 1 238 ? 9.784 -13.012 -34.579 1.00 56.55 264 ALA A CA 1
ATOM 1543 C C . ALA A 1 238 ? 10.238 -12.168 -35.759 1.00 57.95 264 ALA A C 1
ATOM 1544 O O . ALA A 1 238 ? 9.425 -11.563 -36.456 1.00 62.68 264 ALA A O 1
ATOM 1546 N N . LEU A 1 239 ? 11.544 -12.151 -35.988 1.00 55.67 265 LEU A N 1
ATOM 1547 C CA . LEU A 1 239 ? 12.110 -11.375 -37.075 1.00 50.00 265 LEU A CA 1
ATOM 1548 C C . LEU A 1 239 ? 11.600 -11.895 -38.400 1.00 48.14 265 LEU A C 1
ATOM 1549 O O . LEU A 1 239 ? 11.225 -11.127 -39.276 1.00 44.07 265 LEU A O 1
ATOM 1554 N N . ARG A 1 240 ? 11.573 -13.213 -38.531 1.00 45.02 266 ARG A N 1
ATOM 1555 C CA . ARG A 1 240 ? 11.103 -13.839 -39.753 1.00 55.03 266 ARG A CA 1
ATOM 1556 C C . ARG A 1 240 ? 9.643 -13.519 -39.989 1.00 50.70 266 ARG A C 1
ATOM 1557 O O . ARG A 1 240 ? 9.234 -13.258 -41.110 1.00 52.96 266 ARG A O 1
ATOM 1565 N N . LYS A 1 241 ? 8.859 -13.537 -38.922 1.00 49.78 267 LYS A N 1
ATOM 1566 C CA . LYS A 1 241 ? 7.447 -13.243 -39.040 1.00 55.53 267 LYS A CA 1
ATOM 1567 C C . LYS A 1 241 ? 7.259 -11.814 -39.510 1.00 52.08 267 LYS A C 1
ATOM 1568 O O . LYS A 1 241 ? 6.413 -11.536 -40.347 1.00 58.56 267 LYS A O 1
ATOM 1574 N N . LYS A 1 242 ? 8.051 -10.905 -38.960 1.00 51.99 268 LYS A N 1
ATOM 1575 C CA . LYS A 1 242 ? 7.961 -9.509 -39.352 1.00 50.10 268 LYS A CA 1
ATOM 1576 C C . LYS A 1 242 ? 8.371 -9.296 -40.807 1.00 51.70 268 LYS A C 1
ATOM 1577 O O . LYS A 1 242 ? 7.743 -8.534 -41.530 1.00 58.14 268 LYS A O 1
ATOM 1583 N N . LEU A 1 243 ? 9.427 -9.980 -41.231 1.00 40.40 269 LEU A N 1
ATOM 1584 C CA . LEU A 1 243 ? 9.925 -9.865 -42.597 1.00 36.88 269 LEU A CA 1
ATOM 1585 C C . LEU A 1 243 ? 8.965 -10.421 -43.632 1.00 48.55 269 LEU A C 1
ATOM 1586 O O . LEU A 1 243 ? 8.773 -9.837 -44.691 1.00 42.86 269 LEU A O 1
ATOM 1591 N N . ASN A 1 244 ? 8.367 -11.559 -43.313 1.00 38.64 270 ASN A N 1
ATOM 1592 C CA . ASN A 1 244 ? 7.422 -12.214 -44.205 1.00 42.81 270 ASN A CA 1
ATOM 1593 C C . ASN A 1 244 ? 6.191 -11.351 -44.458 1.00 47.08 270 ASN A C 1
ATOM 1594 O O . ASN A 1 244 ? 5.693 -11.287 -45.582 1.00 52.50 270 ASN A O 1
ATOM 1599 N N . ALA A 1 245 ? 5.716 -10.673 -43.417 1.00 46.35 271 ALA A N 1
ATOM 1600 C CA . ALA A 1 245 ? 4.543 -9.810 -43.550 1.00 53.64 271 ALA A CA 1
ATOM 1601 C C . ALA A 1 245 ? 4.855 -8.601 -44.427 1.00 55.74 271 ALA A C 1
ATOM 1602 O O . ALA A 1 245 ? 3.987 -8.076 -45.120 1.00 60.73 271 ALA A O 1
ATOM 1604 N N . ALA A 1 246 ? 6.111 -8.176 -44.390 1.00 49.66 272 ALA A N 1
ATOM 1605 C CA . ALA A 1 246 ? 6.571 -7.013 -45.134 1.00 47.10 272 ALA A CA 1
ATOM 1606 C C . ALA A 1 246 ? 6.692 -7.339 -46.624 1.00 53.58 272 ALA A C 1
ATOM 1607 O O . ALA A 1 246 ? 6.728 -6.442 -47.466 1.00 64.14 272 ALA A O 1
ATOM 1609 N N . GLY A 1 247 ? 6.802 -8.630 -46.929 1.00 46.22 273 GLY A N 1
ATOM 1610 C CA . GLY A 1 247 ? 6.877 -9.112 -48.295 1.00 36.13 273 GLY A CA 1
ATOM 1611 C C . GLY A 1 247 ? 8.228 -9.740 -48.584 1.00 42.15 273 GLY A C 1
ATOM 1612 O O . GLY A 1 247 ? 8.541 -10.079 -49.721 1.00 42.47 273 GLY A O 1
ATOM 1613 N N . VAL A 1 248 ? 9.031 -9.919 -47.543 1.00 36.57 274 VAL A N 1
ATOM 1614 C CA . VAL A 1 248 ? 10.363 -10.460 -47.730 1.00 37.30 274 VAL A CA 1
ATOM 1615 C C . VAL A 1 248 ? 10.407 -11.949 -47.400 1.00 43.15 274 VAL A C 1
ATOM 1616 O O . VAL A 1 248 ? 9.935 -12.386 -46.349 1.00 42.62 274 VAL A O 1
ATOM 1620 N N . SER A 1 249 ? 10.959 -12.720 -48.332 1.00 35.95 275 SER A N 1
ATOM 1621 C CA . SER A 1 249 ? 11.181 -14.146 -48.138 1.00 34.20 275 SER A CA 1
ATOM 1622 C C . SER A 1 249 ? 12.351 -14.381 -47.196 1.00 38.68 275 SER A C 1
ATOM 1623 O O . SER A 1 249 ? 13.320 -13.617 -47.185 1.00 38.56 275 SER A O 1
ATOM 1626 N N . THR A 1 250 ? 12.243 -15.427 -46.386 1.00 35.58 276 THR A N 1
ATOM 1627 C CA . THR A 1 250 ? 13.300 -15.770 -45.442 1.00 39.50 276 THR A CA 1
ATOM 1628 C C . THR A 1 250 ? 13.736 -17.211 -45.607 1.00 40.94 276 THR A C 1
ATOM 1629 O O . THR A 1 250 ? 12.919 -18.108 -45.839 1.00 39.75 276 THR A O 1
ATOM 1633 N N . ILE A 1 251 ? 15.046 -17.408 -45.514 1.00 36.42 277 ILE A N 1
ATOM 1634 C CA . ILE A 1 251 ? 15.640 -18.721 -45.646 1.00 37.52 277 ILE A CA 1
ATOM 1635 C C . ILE A 1 251 ? 16.407 -19.089 -44.387 1.00 38.18 277 ILE A C 1
ATOM 1636 O O . ILE A 1 251 ? 17.163 -18.285 -43.852 1.00 49.01 277 ILE A O 1
ATOM 1641 N N . ASN A 1 252 ? 16.168 -20.294 -43.890 1.00 45.57 278 ASN A N 1
ATOM 1642 C CA . ASN A 1 252 ? 16.947 -20.832 -42.785 1.00 47.60 278 ASN A CA 1
ATOM 1643 C C .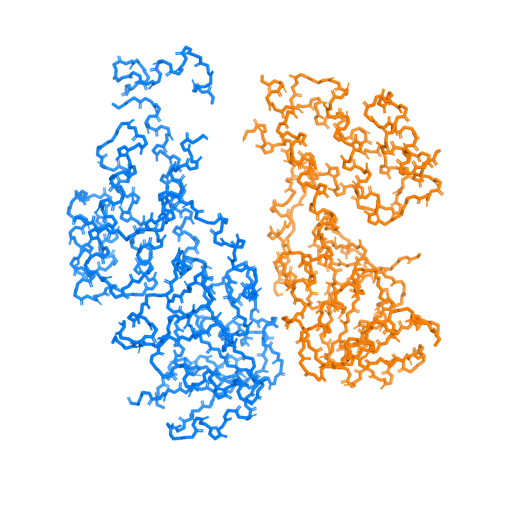 ASN A 1 252 ? 17.972 -21.810 -43.325 1.00 46.85 278 ASN A C 1
ATOM 1644 O O . ASN A 1 252 ? 17.630 -22.729 -44.066 1.00 56.13 278 ASN A O 1
ATOM 1649 N N . LEU A 1 253 ? 19.223 -21.604 -42.946 1.00 57.80 279 LEU A N 1
ATOM 1650 C CA . LEU A 1 253 ? 20.327 -22.431 -43.398 1.00 57.38 279 LEU A CA 1
ATOM 1651 C C . LEU A 1 253 ? 20.809 -23.427 -42.371 1.00 62.84 279 LEU A C 1
ATOM 1652 O O . LEU A 1 253 ? 20.884 -23.123 -41.189 1.00 82.59 279 LEU A O 1
ATOM 1657 N N . ALA A 1 254 ? 21.139 -24.624 -42.835 1.00 53.32 280 ALA A N 1
ATOM 1658 C CA . ALA A 1 254 ? 21.663 -25.655 -41.963 1.00 71.42 280 ALA A CA 1
ATOM 1659 C C . ALA A 1 254 ? 23.049 -25.187 -41.534 1.00 85.40 280 ALA A C 1
ATOM 1660 O O . ALA A 1 254 ? 23.700 -24.430 -42.248 1.00 73.36 280 ALA A O 1
ATOM 1662 N N . SER A 1 255 ? 23.498 -25.622 -40.365 1.00 102.67 281 SER A N 1
ATOM 1663 C CA . SER A 1 255 ? 24.799 -25.206 -39.857 1.00 102.75 281 SER A CA 1
ATOM 1664 C C . SER A 1 255 ? 25.945 -25.634 -40.765 1.00 92.85 281 SER A C 1
ATOM 1665 O O . SER A 1 255 ? 26.859 -24.863 -41.023 1.00 90.99 281 SER A O 1
ATOM 1668 N N . ASN A 1 256 ? 25.886 -26.866 -41.248 1.00 83.57 282 ASN A N 1
ATOM 1669 C CA . ASN A 1 256 ? 26.912 -27.396 -42.133 1.00 84.79 282 ASN A CA 1
ATOM 1670 C C . ASN A 1 256 ? 27.004 -26.693 -43.482 1.00 85.28 282 ASN A C 1
ATOM 1671 O O . ASN A 1 256 ? 28.085 -26.502 -44.026 1.00 100.01 282 ASN A O 1
ATOM 1676 N N . GLY A 1 257 ? 25.850 -26.326 -44.017 1.00 77.92 283 GLY A N 1
ATOM 1677 C CA . GLY A 1 257 ? 25.734 -25.698 -45.320 1.00 72.58 283 GLY A CA 1
ATOM 1678 C C . GLY A 1 257 ? 26.160 -24.266 -45.580 1.00 64.84 283 GLY A C 1
ATOM 1679 O O . GLY A 1 257 ? 26.184 -23.840 -46.728 1.00 63.93 283 GLY A O 1
ATOM 1680 N N . LEU A 1 258 ? 26.458 -23.502 -44.541 1.00 65.02 284 LEU A N 1
ATOM 1681 C CA . LEU A 1 258 ? 26.793 -22.094 -44.743 1.00 62.85 284 LEU A CA 1
ATOM 1682 C C . LEU A 1 258 ? 27.819 -21.916 -45.856 1.00 66.32 284 LEU A C 1
ATOM 1683 O O . LEU A 1 258 ? 27.656 -21.070 -46.728 1.00 71.57 284 LEU A O 1
ATOM 1688 N N . MET A 1 259 ? 28.853 -22.747 -45.844 1.00 72.37 285 MET A N 1
ATOM 1689 C CA . MET A 1 259 ? 29.952 -22.598 -46.785 1.00 79.85 285 MET A CA 1
ATOM 1690 C C . MET A 1 259 ? 29.509 -22.950 -48.197 1.00 76.11 285 MET A C 1
ATOM 1691 O O . MET A 1 259 ? 29.919 -22.317 -49.168 1.00 77.34 285 MET A O 1
ATOM 1696 N N . ALA A 1 260 ? 28.652 -23.956 -48.300 1.00 73.72 286 ALA A N 1
ATOM 1697 C CA . ALA A 1 260 ? 28.102 -24.376 -49.581 1.00 68.90 286 ALA A CA 1
ATOM 1698 C C . ALA A 1 260 ? 27.158 -23.331 -50.182 1.00 71.05 286 ALA A C 1
ATOM 1699 O O . ALA A 1 260 ? 27.094 -23.179 -51.399 1.00 79.26 286 ALA A O 1
ATOM 1701 N N . TYR A 1 261 ? 26.437 -22.605 -49.331 1.00 62.86 287 TYR A N 1
ATOM 1702 C CA . TYR A 1 261 ? 25.365 -21.739 -49.811 1.00 46.02 287 TYR A CA 1
ATOM 1703 C C . TYR A 1 261 ? 25.758 -20.285 -50.076 1.00 59.78 287 TYR A C 1
ATOM 1704 O O . TYR A 1 261 ? 25.059 -19.595 -50.818 1.00 57.24 287 TYR A O 1
ATOM 1713 N N . ILE A 1 262 ? 26.908 -19.846 -49.566 1.00 57.12 288 ILE A N 1
ATOM 1714 C CA . ILE A 1 262 ? 27.355 -18.463 -49.781 1.00 61.06 288 ILE A CA 1
ATOM 1715 C C . ILE A 1 262 ? 27.462 -18.014 -51.252 1.00 67.18 288 ILE A C 1
ATOM 1716 O O . ILE A 1 262 ? 27.102 -16.877 -51.563 1.00 71.23 288 ILE A O 1
ATOM 1721 N N . PRO A 1 263 ? 27.921 -18.889 -52.164 1.00 60.01 289 PRO A N 1
ATOM 1722 C CA . PRO A 1 263 ? 27.957 -18.459 -53.570 1.00 62.44 289 PRO A CA 1
ATOM 1723 C C . PRO A 1 263 ? 26.618 -17.973 -54.128 1.00 62.10 289 PRO A C 1
ATOM 1724 O O . PRO A 1 263 ? 26.604 -17.098 -54.990 1.00 58.16 289 PRO A O 1
ATOM 1728 N N . ARG A 1 264 ? 25.517 -18.554 -53.663 1.00 57.16 290 ARG A N 1
ATOM 1729 C CA . ARG A 1 264 ? 24.183 -18.080 -54.025 1.00 51.55 290 ARG A CA 1
ATOM 1730 C C . ARG A 1 264 ? 23.926 -16.603 -53.657 1.00 55.85 290 ARG A C 1
ATOM 1731 O O . ARG A 1 264 ? 23.347 -15.865 -54.455 1.00 65.51 290 ARG A O 1
ATOM 1739 N N . VAL A 1 265 ? 24.284 -16.200 -52.435 1.00 48.18 291 VAL A N 1
ATOM 1740 C CA . VAL A 1 265 ? 23.874 -14.894 -51.891 1.00 48.85 291 VAL A CA 1
ATOM 1741 C C . VAL A 1 265 ? 24.515 -13.711 -52.624 1.00 42.76 291 VAL A C 1
ATOM 1742 O O . VAL A 1 265 ? 25.551 -13.852 -53.266 1.00 42.46 291 VAL A O 1
ATOM 1746 N N . ASN A 1 266 ? 23.841 -12.566 -52.599 1.00 47.54 292 ASN A N 1
ATOM 1747 C CA . ASN A 1 266 ? 24.370 -11.336 -53.193 1.00 42.75 292 ASN A CA 1
ATOM 1748 C C . ASN A 1 266 ? 25.319 -10.569 -52.271 1.00 47.65 292 ASN A C 1
ATOM 1749 O O . ASN A 1 266 ? 26.302 -9.990 -52.725 1.00 52.70 292 ASN A O 1
ATOM 1754 N N . LYS A 1 267 ? 24.994 -10.534 -50.983 1.00 45.47 293 LYS A N 1
ATOM 1755 C CA . LYS A 1 267 ? 25.794 -9.800 -50.014 1.00 49.20 293 LYS A CA 1
ATOM 1756 C C . LYS A 1 267 ? 25.619 -10.367 -48.614 1.00 49.01 293 LYS A C 1
ATOM 1757 O O . LYS A 1 267 ? 24.621 -11.023 -48.315 1.00 48.24 293 LYS A O 1
ATOM 1763 N N . VAL A 1 268 ? 26.611 -10.106 -47.770 1.00 46.12 294 VAL A N 1
ATOM 1764 C CA . VAL A 1 268 ? 26.615 -10.536 -46.379 1.00 43.00 294 VAL A CA 1
ATOM 1765 C C . VAL A 1 268 ? 26.637 -9.320 -45.469 1.00 40.78 294 VAL A C 1
ATOM 1766 O O . VAL A 1 268 ? 27.442 -8.407 -45.662 1.00 36.97 294 VAL A O 1
ATOM 1770 N N . ILE A 1 269 ? 25.763 -9.322 -44.469 1.00 36.66 295 ILE A N 1
ATOM 1771 C CA . ILE A 1 269 ? 25.630 -8.203 -43.544 1.00 38.55 295 ILE A CA 1
ATOM 1772 C C . ILE A 1 269 ? 25.882 -8.650 -42.104 1.00 47.76 295 ILE A C 1
ATOM 1773 O O . ILE A 1 269 ? 25.345 -9.662 -41.664 1.00 43.53 295 ILE A O 1
ATOM 1778 N N . PHE A 1 270 ? 26.696 -7.881 -41.378 1.00 53.29 296 PHE A N 1
ATOM 1779 C CA . PHE A 1 270 ? 26.971 -8.148 -39.965 1.00 49.26 296 PHE A CA 1
ATOM 1780 C C . PHE A 1 270 ? 26.715 -6.932 -39.097 1.00 41.68 296 PHE A C 1
ATOM 1781 O O . PHE A 1 270 ? 26.903 -5.790 -39.521 1.00 38.86 296 PHE A O 1
ATOM 1789 N N . GLY A 1 271 ? 26.317 -7.180 -37.857 1.00 38.03 297 GLY A N 1
ATOM 1790 C CA . GLY A 1 271 ? 26.312 -6.115 -36.880 1.00 36.65 297 GLY A CA 1
ATOM 1791 C C . GLY A 1 271 ? 27.699 -6.129 -36.257 1.00 39.80 297 GLY A C 1
ATOM 1792 O O . GLY A 1 271 ? 28.228 -7.192 -35.926 1.00 50.82 297 GLY A O 1
ATOM 1793 N N . ALA A 1 272 ? 28.297 -4.962 -36.088 1.00 36.55 298 ALA A N 1
ATOM 1794 C CA . ALA A 1 272 ? 29.589 -4.896 -35.431 1.00 48.79 298 ALA A CA 1
ATOM 1795 C C . ALA A 1 272 ? 29.373 -4.471 -33.989 1.00 46.92 298 ALA A C 1
ATOM 1796 O O . ALA A 1 272 ? 28.633 -3.521 -33.728 1.00 44.53 298 ALA A O 1
ATOM 1798 N N . LYS A 1 273 ? 29.998 -5.187 -33.058 1.00 41.57 299 LYS A N 1
ATOM 1799 C CA . LYS A 1 273 ? 30.002 -4.778 -31.657 1.00 42.86 299 LYS A CA 1
ATOM 1800 C C . LYS A 1 273 ? 30.935 -3.584 -31.460 1.00 45.51 299 LYS A C 1
ATOM 1801 O O . LYS A 1 273 ? 30.721 -2.761 -30.574 1.00 49.49 299 LYS A O 1
ATOM 1807 N N . ALA A 1 274 ? 31.989 -3.523 -32.270 1.00 43.07 300 ALA A N 1
ATOM 1808 C CA . ALA A 1 274 ? 32.934 -2.412 -32.232 1.00 42.97 300 ALA A CA 1
ATOM 1809 C C . ALA A 1 274 ? 33.710 -2.283 -33.538 1.00 43.86 300 ALA A C 1
ATOM 1810 O O . ALA A 1 274 ? 33.871 -3.256 -34.280 1.00 42.58 300 ALA A O 1
ATOM 1812 N N . VAL A 1 275 ? 34.223 -1.085 -33.794 1.00 40.68 301 VAL A N 1
ATOM 1813 C CA . VAL A 1 275 ? 35.096 -0.860 -34.939 1.00 38.28 301 VAL A CA 1
ATOM 1814 C C . VAL A 1 275 ? 36.433 -0.350 -34.415 1.00 46.78 301 VAL A C 1
ATOM 1815 O O . VAL A 1 275 ? 36.480 0.356 -33.412 1.00 50.86 301 VAL A O 1
ATOM 1819 N N . TYR A 1 276 ? 37.518 -0.704 -35.091 1.00 50.56 302 TYR A N 1
ATOM 1820 C CA . TYR A 1 276 ? 38.835 -0.256 -34.679 1.00 48.26 302 TYR A CA 1
ATOM 1821 C C . TYR A 1 276 ? 39.474 0.649 -35.723 1.00 53.04 302 TYR A C 1
ATOM 1822 O O . TYR A 1 276 ? 39.037 0.701 -36.875 1.00 52.85 302 TYR A O 1
ATOM 1831 N N . GLN A 1 277 ? 40.510 1.363 -35.302 1.00 53.18 303 GLN A N 1
ATOM 1832 C CA . GLN A 1 277 ? 41.173 2.351 -36.141 1.00 57.87 303 GLN A CA 1
ATOM 1833 C C . GLN A 1 277 ? 41.735 1.758 -37.429 1.00 55.69 303 GLN A C 1
ATOM 1834 O O . GLN A 1 277 ? 41.771 2.422 -38.460 1.00 48.29 303 GLN A O 1
ATOM 1840 N N . ASN A 1 278 ? 42.186 0.512 -37.352 1.00 58.97 304 ASN A N 1
ATOM 1841 C CA . ASN A 1 278 ? 42.722 -0.195 -38.505 1.00 47.18 304 ASN A CA 1
ATOM 1842 C C . ASN A 1 278 ? 41.630 -0.714 -39.438 1.00 55.08 304 ASN A C 1
ATOM 1843 O O . ASN A 1 278 ? 41.919 -1.228 -40.515 1.00 58.81 304 ASN A O 1
ATOM 1848 N N . GLY A 1 279 ? 40.378 -0.596 -39.011 1.00 54.49 305 GLY A N 1
ATOM 1849 C CA . GLY A 1 279 ? 39.258 -1.071 -39.803 1.00 41.11 305 GLY A CA 1
ATOM 1850 C C . GLY A 1 279 ? 38.815 -2.475 -39.429 1.00 43.15 305 GLY A C 1
ATOM 1851 O O . GLY A 1 279 ? 37.906 -3.030 -40.039 1.00 42.04 305 GLY A O 1
ATOM 1852 N N . GLY A 1 280 ? 39.446 -3.046 -38.408 1.00 45.34 306 GLY A N 1
ATOM 1853 C CA . GLY A 1 280 ? 39.044 -4.343 -37.900 1.00 42.34 306 GLY A CA 1
ATOM 1854 C C . GLY A 1 280 ? 37.726 -4.234 -37.155 1.00 43.13 306 GLY A C 1
ATOM 1855 O O . GLY A 1 280 ? 37.318 -3.145 -36.747 1.00 44.40 306 GLY A O 1
ATOM 1856 N N . LEU A 1 281 ? 37.049 -5.360 -36.972 1.00 46.81 307 LEU A N 1
ATOM 1857 C CA . LEU A 1 281 ? 35.751 -5.343 -36.308 1.00 42.27 307 LEU A CA 1
ATOM 1858 C C . LEU A 1 281 ? 35.698 -6.315 -35.147 1.00 45.17 307 LEU A C 1
ATOM 1859 O O . LEU A 1 281 ? 36.406 -7.323 -35.130 1.00 45.45 307 LEU A O 1
ATOM 1864 N N . LEU A 1 282 ? 34.836 -6.013 -34.186 1.00 49.16 308 LEU A N 1
ATOM 1865 C CA . LEU A 1 282 ? 34.514 -6.957 -33.133 1.00 47.94 308 LEU A CA 1
ATOM 1866 C C . LEU A 1 282 ? 33.124 -7.459 -33.467 1.00 46.33 308 LEU A C 1
ATOM 1867 O O . LEU A 1 282 ? 32.207 -6.665 -33.691 1.00 46.96 308 LEU A O 1
ATOM 1872 N N . VAL A 1 283 ? 32.980 -8.775 -33.564 1.00 45.61 309 VAL A N 1
ATOM 1873 C CA . VAL A 1 283 ? 31.739 -9.366 -34.050 1.00 45.15 309 VAL A CA 1
ATOM 1874 C C . VAL A 1 283 ? 31.385 -10.632 -33.299 1.00 49.08 309 VAL A C 1
ATOM 1875 O O . VAL A 1 283 ? 32.167 -11.115 -32.490 1.00 58.77 309 VAL A O 1
ATOM 1879 N N . ASP A 1 284 ? 30.196 -11.162 -33.577 1.00 52.06 310 ASP A N 1
ATOM 1880 C CA . ASP A 1 284 ? 29.763 -12.434 -33.012 1.00 53.86 310 ASP A CA 1
ATOM 1881 C C . ASP A 1 284 ? 30.723 -13.545 -33.436 1.00 51.40 310 ASP A C 1
ATOM 1882 O O . ASP A 1 284 ? 31.349 -13.456 -34.489 1.00 53.13 310 ASP A O 1
ATOM 1887 N N . SER A 1 285 ? 30.858 -14.576 -32.609 1.00 49.76 311 SER A N 1
ATOM 1888 C CA . SER A 1 285 ? 31.731 -15.694 -32.953 1.00 61.45 311 SER A CA 1
ATOM 1889 C C . SER A 1 285 ? 31.218 -16.416 -34.203 1.00 62.61 311 SER A C 1
ATOM 1890 O O . SER A 1 285 ? 30.012 -16.625 -34.370 1.00 56.27 311 SER A O 1
ATOM 1893 N N . GLY A 1 286 ? 32.148 -16.778 -35.081 1.00 65.91 312 GLY A N 1
ATOM 1894 C CA . GLY A 1 286 ? 31.833 -17.464 -36.318 1.00 48.59 312 GLY A CA 1
ATOM 1895 C C . GLY A 1 286 ? 31.606 -16.532 -37.492 1.00 66.24 312 GLY A C 1
ATOM 1896 O O . GLY A 1 286 ? 31.537 -16.977 -38.639 1.00 69.01 312 GLY A O 1
ATOM 1897 N N . ALA A 1 287 ? 31.498 -15.237 -37.213 1.00 61.61 313 ALA A N 1
ATOM 1898 C CA . ALA A 1 287 ? 31.291 -14.247 -38.265 1.00 57.91 313 ALA A CA 1
ATOM 1899 C C . ALA A 1 287 ? 32.494 -14.145 -39.200 1.00 56.06 313 ALA A C 1
ATOM 1900 O O . ALA A 1 287 ? 32.339 -13.947 -40.403 1.00 58.59 313 ALA A O 1
ATOM 1902 N N . CYS A 1 288 ? 33.691 -14.286 -38.641 1.00 53.77 314 CYS A N 1
ATOM 1903 C CA . CYS A 1 288 ? 34.914 -14.201 -39.429 1.00 62.23 314 CYS A CA 1
ATOM 1904 C C . CYS A 1 288 ? 34.974 -15.281 -40.511 1.00 66.79 314 CYS A C 1
ATOM 1905 O O . CYS A 1 288 ? 35.440 -15.036 -41.624 1.00 70.60 314 CYS A O 1
ATOM 1908 N N . ILE A 1 289 ? 34.495 -16.473 -40.178 1.00 66.62 315 ILE A N 1
ATOM 1909 C CA . ILE A 1 289 ? 34.439 -17.564 -41.137 1.00 66.99 315 ILE A CA 1
ATOM 1910 C C . ILE A 1 289 ? 33.494 -17.213 -42.287 1.00 64.19 315 ILE A C 1
ATOM 1911 O O . ILE A 1 289 ? 33.792 -17.470 -43.452 1.00 66.99 315 ILE A O 1
ATOM 1916 N N . ALA A 1 290 ? 32.349 -16.633 -41.950 1.00 57.19 316 ALA A N 1
ATOM 1917 C CA . ALA A 1 290 ? 31.380 -16.219 -42.957 1.00 53.51 316 ALA A CA 1
ATOM 1918 C C . ALA A 1 290 ? 31.957 -15.097 -43.813 1.00 58.69 316 ALA A C 1
ATOM 1919 O O . ALA A 1 290 ? 31.728 -15.037 -45.027 1.00 58.76 316 ALA A O 1
ATOM 1921 N N . ALA A 1 291 ? 32.700 -14.203 -43.177 1.00 56.43 317 ALA A N 1
ATOM 1922 C CA . ALA A 1 291 ? 33.295 -13.087 -43.886 1.00 51.67 317 ALA A CA 1
ATOM 1923 C C . ALA A 1 291 ? 34.282 -13.573 -44.927 1.00 57.22 317 ALA A C 1
ATOM 1924 O O . ALA A 1 291 ? 34.330 -13.056 -46.035 1.00 65.32 317 ALA A O 1
ATOM 1926 N N . GLN A 1 292 ? 35.082 -14.563 -44.563 1.00 61.53 318 GLN A N 1
ATOM 1927 C CA . GLN A 1 292 ? 36.058 -15.099 -45.492 1.00 60.16 318 GLN A CA 1
ATOM 1928 C C . GLN A 1 292 ? 35.424 -15.785 -46.687 1.00 66.23 318 GLN A C 1
ATOM 1929 O O . GLN A 1 292 ? 35.873 -15.618 -47.816 1.00 71.45 318 GLN A O 1
ATOM 1935 N N . ALA A 1 293 ? 34.374 -16.555 -46.437 1.00 55.43 319 ALA A N 1
ATOM 1936 C CA . ALA A 1 293 ? 33.707 -17.260 -47.514 1.00 59.60 319 ALA A CA 1
ATOM 1937 C C . ALA A 1 293 ? 33.139 -16.252 -48.485 1.00 62.53 319 ALA A C 1
ATOM 1938 O O . ALA A 1 293 ? 33.250 -16.403 -49.694 1.00 61.05 319 ALA A O 1
ATOM 1940 N N . ALA A 1 294 ? 32.544 -15.204 -47.941 1.00 54.81 320 ALA A N 1
ATOM 1941 C CA . ALA A 1 294 ? 31.976 -14.152 -48.757 1.00 53.03 320 ALA A CA 1
ATOM 1942 C C . ALA A 1 294 ? 33.060 -13.523 -49.617 1.00 63.13 320 ALA A C 1
ATOM 1943 O O . ALA A 1 294 ? 32.869 -13.288 -50.811 1.00 66.55 320 ALA A O 1
ATOM 1945 N N . HIS A 1 295 ? 34.211 -13.289 -48.997 1.00 61.59 321 HIS A N 1
ATOM 1946 C CA . HIS A 1 295 ? 35.340 -12.669 -49.669 1.00 67.25 321 HIS A CA 1
ATOM 1947 C C . HIS A 1 295 ? 35.888 -13.573 -50.765 1.00 69.78 321 HIS A C 1
ATOM 1948 O O . HIS A 1 295 ? 36.275 -13.108 -51.835 1.00 70.81 321 HIS A O 1
ATOM 1955 N N . GLU A 1 296 ? 35.903 -14.870 -50.486 1.00 69.02 322 GLU A N 1
ATOM 1956 C CA . GLU A 1 296 ? 36.350 -15.878 -51.439 1.00 73.82 322 GLU A CA 1
ATOM 1957 C C . GLU A 1 296 ? 35.482 -15.927 -52.702 1.00 77.15 322 GLU A C 1
ATOM 1958 O O . GLU A 1 296 ? 35.967 -16.232 -53.791 1.00 81.22 322 GLU A O 1
ATOM 1964 N N . TYR A 1 297 ? 34.192 -15.659 -52.549 1.00 64.32 323 TYR A N 1
ATOM 1965 C CA . TYR A 1 297 ? 33.278 -15.696 -53.683 1.00 58.67 323 TYR A CA 1
ATOM 1966 C C . TYR A 1 297 ? 32.837 -14.313 -54.153 1.00 63.63 323 TYR A C 1
ATOM 1967 O O . TYR A 1 297 ? 31.789 -14.179 -54.791 1.00 62.57 323 TYR A O 1
ATOM 1976 N N . LEU A 1 298 ? 33.622 -13.293 -53.807 1.00 58.42 324 LEU A N 1
ATOM 1977 C CA . LEU A 1 298 ? 33.402 -11.924 -54.281 1.00 58.52 324 LEU A CA 1
ATOM 1978 C C . LEU A 1 298 ? 32.082 -11.353 -53.770 1.00 58.65 324 LEU A C 1
ATOM 1979 O O . LEU A 1 298 ? 31.469 -10.507 -54.421 1.00 61.64 324 LEU A O 1
ATOM 1984 N N . LYS A 1 299 ? 31.642 -11.816 -52.605 1.00 52.28 325 LYS A N 1
ATOM 1985 C CA . LYS A 1 299 ? 30.418 -11.291 -52.018 1.00 50.55 325 LYS A CA 1
ATOM 1986 C C . LYS A 1 299 ? 30.780 -10.137 -51.095 1.00 53.01 325 LYS A C 1
ATOM 1987 O O . LYS A 1 299 ? 31.574 -10.307 -50.166 1.00 49.47 325 LYS A O 1
ATOM 1993 N N . PRO A 1 300 ? 30.180 -8.962 -51.333 1.00 51.54 326 PRO A N 1
ATOM 1994 C CA . PRO A 1 300 ? 30.446 -7.781 -50.505 1.00 49.29 326 PRO A CA 1
ATOM 1995 C C . PRO A 1 300 ? 30.081 -8.010 -49.044 1.00 49.92 326 PRO A C 1
ATOM 1996 O O . PRO A 1 300 ? 28.994 -8.504 -48.729 1.00 39.17 326 PRO A O 1
ATOM 2000 N N . VAL A 1 301 ? 30.988 -7.618 -48.160 1.00 45.12 327 VAL A N 1
ATOM 2001 C CA . VAL A 1 301 ? 30.772 -7.762 -46.733 1.00 46.51 327 VAL A CA 1
ATOM 2002 C C . VAL A 1 301 ? 30.465 -6.389 -46.169 1.00 38.75 327 VAL A C 1
ATOM 2003 O O . VAL A 1 301 ? 31.274 -5.470 -46.284 1.00 40.28 327 VAL A O 1
ATOM 2007 N N . ILE A 1 302 ? 29.278 -6.251 -45.588 1.00 37.00 328 ILE A N 1
ATOM 2008 C CA . ILE A 1 302 ? 28.826 -4.969 -45.065 1.00 34.06 328 ILE A CA 1
ATOM 2009 C C . ILE A 1 302 ? 28.697 -5.049 -43.552 1.00 42.56 328 ILE A C 1
ATOM 2010 O O . ILE A 1 302 ? 28.013 -5.931 -43.013 1.00 34.93 328 ILE A O 1
ATOM 2015 N N . ALA A 1 303 ? 29.341 -4.110 -42.868 1.00 41.86 329 ALA A N 1
ATOM 2016 C CA . ALA A 1 303 ? 29.260 -4.048 -41.418 1.00 35.09 329 ALA A CA 1
ATOM 2017 C C . ALA A 1 303 ? 28.404 -2.865 -41.005 1.00 38.78 329 ALA A C 1
ATOM 2018 O O . ALA A 1 303 ? 28.670 -1.722 -41.392 1.00 41.23 329 ALA A O 1
ATOM 2020 N N . LEU A 1 304 ? 27.367 -3.150 -40.226 1.00 31.81 330 LEU A N 1
ATOM 2021 C CA . LEU A 1 304 ? 26.501 -2.105 -39.696 1.00 32.39 330 LEU A CA 1
ATOM 2022 C C . LEU A 1 304 ? 27.081 -1.643 -38.378 1.00 40.66 330 LEU A C 1
ATOM 2023 O O . LEU A 1 304 ? 27.237 -2.443 -37.455 1.00 57.22 330 LEU A O 1
ATOM 2028 N N A CYS A 1 305 ? 27.461 -0.373 -38.304 0.69 43.25 331 CYS A N 1
ATOM 2029 N N B CYS A 1 305 ? 27.377 -0.353 -38.277 0.31 45.03 331 CYS A N 1
ATOM 2030 C CA A CYS A 1 305 ? 27.992 0.180 -37.062 0.69 45.82 331 CYS A CA 1
ATOM 2031 C CA B CYS A 1 305 ? 27.950 0.166 -37.047 0.31 45.79 331 CYS A CA 1
ATOM 2032 C C A CYS A 1 305 ? 27.764 1.681 -36.930 0.69 46.79 331 CYS A C 1
ATOM 2033 C C B CYS A 1 305 ? 27.834 1.677 -36.895 0.31 46.69 331 CYS A C 1
ATOM 2034 O O A CYS A 1 305 ? 28.104 2.449 -37.826 0.69 53.73 331 CYS A O 1
ATOM 2035 O O B CYS A 1 305 ? 28.295 2.438 -37.744 0.31 51.62 331 CYS A O 1
ATOM 2040 N N . GLY A 1 306 ? 27.236 2.101 -35.789 1.00 39.30 332 GLY A N 1
ATOM 2041 C CA . GLY A 1 306 ? 27.101 3.514 -35.494 1.00 36.04 332 GLY A CA 1
ATOM 2042 C C . GLY A 1 306 ? 28.450 4.031 -35.039 1.00 42.29 332 GLY A C 1
ATOM 2043 O O . GLY A 1 306 ? 29.265 3.266 -34.519 1.00 38.27 332 GLY A O 1
ATOM 2044 N N . VAL A 1 307 ? 28.690 5.321 -35.249 1.00 39.78 333 VAL A N 1
ATOM 2045 C CA . VAL A 1 307 ? 29.974 5.944 -34.933 1.00 39.50 333 VAL A CA 1
ATOM 2046 C C . VAL A 1 307 ? 30.331 5.829 -33.445 1.00 47.35 333 VAL A C 1
ATOM 2047 O O . VAL A 1 307 ? 31.507 5.744 -33.088 1.00 35.48 333 VAL A O 1
ATOM 2051 N N . TYR A 1 308 ? 29.322 5.801 -32.580 1.00 34.97 334 TYR A N 1
ATOM 2052 C CA . TYR A 1 308 ? 29.579 5.646 -31.152 1.00 43.76 334 TYR A CA 1
ATOM 2053 C C . TYR A 1 308 ? 30.242 4.297 -30.835 1.00 50.91 334 TYR A C 1
ATOM 2054 O O . TYR A 1 308 ? 30.823 4.123 -29.767 1.00 55.88 334 TYR A O 1
ATOM 2063 N N . LYS A 1 309 ? 30.140 3.338 -31.748 1.00 36.19 335 LYS A N 1
ATOM 2064 C CA . LYS A 1 309 ? 30.823 2.066 -31.556 1.00 41.58 335 LYS A CA 1
ATOM 2065 C C . LYS A 1 309 ? 32.252 2.062 -32.131 1.00 41.25 335 LYS A C 1
ATOM 2066 O O . LYS A 1 309 ? 32.962 1.059 -32.045 1.00 50.59 335 LYS A O 1
ATOM 2072 N N . PHE A 1 310 ? 32.678 3.190 -32.695 1.00 39.62 336 PHE A N 1
ATOM 2073 C CA . PHE A 1 310 ? 34.055 3.336 -33.179 1.00 45.06 336 PHE A CA 1
ATOM 2074 C C . PHE A 1 310 ? 35.055 3.475 -32.028 1.00 48.94 336 PHE A C 1
ATOM 2075 O O . PHE A 1 310 ? 35.089 4.512 -31.361 1.00 52.30 336 PHE A O 1
ATOM 2083 N N . CYS A 1 311 ? 35.883 2.455 -31.806 1.00 47.82 337 CYS A N 1
ATOM 2084 C CA . CYS A 1 311 ? 36.899 2.535 -30.759 1.00 44.91 337 CYS A CA 1
ATOM 2085 C C . CYS A 1 311 ? 38.165 3.161 -31.334 1.00 51.72 337 CYS A C 1
ATOM 2086 O O . CYS A 1 311 ? 38.674 2.698 -32.352 1.00 56.22 337 CYS A O 1
ATOM 2089 N N . PRO A 1 312 ? 38.714 4.174 -30.646 1.00 48.70 338 PRO A N 1
ATOM 2090 C CA . PRO A 1 312 ? 39.849 4.973 -31.130 1.00 49.64 338 PRO A CA 1
ATOM 2091 C C . PRO A 1 312 ? 41.203 4.329 -30.867 1.00 61.70 338 PRO A C 1
ATOM 2092 O O . PRO A 1 312 ? 42.201 5.021 -30.665 1.00 73.14 338 PRO A O 1
ATOM 2096 N N . GLU A 1 313 ? 41.204 3.008 -30.788 1.00 62.17 339 GLU A N 1
ATOM 2097 C CA . GLU A 1 313 ? 42.413 2.222 -30.580 1.00 66.90 339 GLU A CA 1
ATOM 2098 C C . GLU A 1 313 ? 42.651 1.236 -31.725 1.00 69.52 339 GLU A C 1
ATOM 2099 O O . GLU A 1 313 ? 41.778 1.019 -32.570 1.00 64.40 339 GLU A O 1
ATOM 2105 N N . ASP A 1 314 ? 43.834 0.633 -31.736 1.00 76.72 340 ASP A N 1
ATOM 2106 C CA . ASP A 1 314 ? 44.125 -0.450 -32.663 1.00 75.42 340 ASP A CA 1
ATOM 2107 C C . ASP A 1 314 ? 43.687 -1.703 -31.921 1.00 80.36 340 ASP A C 1
ATOM 2108 O O . ASP A 1 314 ? 43.539 -1.670 -30.699 1.00 80.29 340 ASP A O 1
ATOM 2113 N N . PRO A 1 315 ? 43.468 -2.813 -32.640 1.00 77.41 341 PRO A N 1
ATOM 2114 C CA . PRO A 1 315 ? 42.925 -3.946 -31.891 1.00 74.79 341 PRO A CA 1
ATOM 2115 C C . PRO A 1 315 ? 43.969 -4.585 -30.996 1.00 93.47 341 PRO A C 1
ATOM 2116 O O . PRO A 1 315 ? 45.094 -4.823 -31.440 1.00 97.00 341 PRO A O 1
ATOM 2120 N N . SER A 1 316 ? 43.598 -4.890 -29.760 1.00 99.76 342 SER A N 1
ATOM 2121 C CA . SER A 1 316 ? 44.521 -5.531 -28.843 1.00 111.69 342 SER A CA 1
ATOM 2122 C C . SER A 1 316 ? 44.830 -6.921 -29.370 1.00 119.20 342 SER A C 1
ATOM 2123 O O . SER A 1 316 ? 44.080 -7.470 -30.172 1.00 123.68 342 SER A O 1
ATOM 2126 N N . ASP A 1 317 ? 45.943 -7.492 -28.934 1.00 124.00 343 ASP A N 1
ATOM 2127 C CA . ASP A 1 317 ? 46.309 -8.820 -29.393 1.00 132.47 343 ASP A CA 1
ATOM 2128 C C . ASP A 1 317 ? 45.270 -9.832 -28.941 1.00 142.00 343 ASP A C 1
ATOM 2129 O O . ASP A 1 317 ? 45.014 -10.821 -29.623 1.00 144.44 343 ASP A O 1
ATOM 2134 N N . GLU A 1 318 ? 44.660 -9.575 -27.791 1.00 143.78 344 GLU A N 1
ATOM 2135 C CA . GLU A 1 318 ? 43.644 -10.477 -27.283 1.00 136.81 344 GLU A CA 1
ATOM 2136 C C . GLU A 1 318 ? 42.497 -10.507 -28.278 1.00 128.81 344 GLU A C 1
ATOM 2137 O O . GLU A 1 318 ? 41.939 -11.563 -28.567 1.00 132.95 344 GLU A O 1
ATOM 2143 N N . VAL A 1 319 ? 42.150 -9.337 -28.802 1.00 116.91 345 VAL A N 1
ATOM 2144 C CA . VAL A 1 319 ? 41.080 -9.232 -29.779 1.00 100.05 345 VAL A CA 1
ATOM 2145 C C . VAL A 1 319 ? 41.427 -9.975 -31.065 1.00 103.79 345 VAL A C 1
ATOM 2146 O O . VAL A 1 319 ? 40.587 -10.661 -31.634 1.00 103.71 345 VAL A O 1
ATOM 2150 N N . SER A 1 320 ? 42.670 -9.844 -31.516 1.00 108.49 346 SER A N 1
ATOM 2151 C CA . SER A 1 320 ? 43.103 -10.506 -32.740 1.00 112.80 346 SER A CA 1
ATOM 2152 C C . SER A 1 320 ? 43.001 -12.009 -32.563 1.00 120.41 346 SER A C 1
ATOM 2153 O O . SER A 1 320 ? 42.581 -12.730 -33.464 1.00 117.46 346 SER A O 1
ATOM 2156 N N . ARG A 1 321 ? 43.392 -12.473 -31.385 1.00 122.81 347 ARG A N 1
ATOM 2157 C CA . ARG A 1 321 ? 43.330 -13.884 -31.045 1.00 123.23 347 ARG A CA 1
ATOM 2158 C C . ARG A 1 321 ? 41.866 -14.305 -31.007 1.00 129.00 347 ARG A C 1
ATOM 2159 O O . ARG A 1 321 ? 41.534 -15.470 -31.211 1.00 131.89 347 ARG A O 1
ATOM 2167 N N . GLY A 1 322 ? 40.996 -13.336 -30.735 1.00 128.36 348 GLY A N 1
ATOM 2168 C CA . GLY A 1 322 ? 39.569 -13.576 -30.643 1.00 127.31 348 GLY A CA 1
ATOM 2169 C C . GLY A 1 322 ? 39.144 -13.936 -29.234 1.00 134.72 348 GLY A C 1
ATOM 2170 O O . GLY A 1 322 ? 37.997 -14.307 -28.993 1.00 134.75 348 GLY A O 1
ATOM 2171 N N . GLU A 1 323 ? 40.081 -13.824 -28.300 1.00 138.09 349 GLU A N 1
ATOM 2172 C CA . GLU A 1 323 ? 39.823 -14.142 -26.901 1.00 138.47 349 GLU A CA 1
ATOM 2173 C C . GLU A 1 323 ? 38.764 -13.250 -26.257 1.00 138.51 349 GLU A C 1
ATOM 2174 O O . GLU A 1 323 ? 37.937 -13.726 -25.484 1.00 143.75 349 GLU A O 1
ATOM 2176 N N . LEU A 1 324 ? 38.794 -11.959 -26.569 1.00 137.20 350 LEU A N 1
ATOM 2177 C CA . LEU A 1 324 ? 37.831 -11.020 -25.998 1.00 133.51 350 LEU A CA 1
ATOM 2178 C C . LEU A 1 324 ? 36.409 -11.566 -26.043 1.00 132.63 350 LEU A C 1
ATOM 2179 O O . LEU A 1 324 ? 35.671 -11.486 -25.061 1.00 133.82 350 LEU A O 1
ATOM 2181 N N . THR A 1 347 ? 29.014 -14.903 -24.427 1.00 160.88 373 THR A N 1
ATOM 2182 C CA . THR A 1 347 ? 29.967 -13.812 -24.594 1.00 155.49 373 THR A CA 1
ATOM 2183 C C . THR A 1 347 ? 31.171 -14.417 -25.331 1.00 148.27 373 THR A C 1
ATOM 2184 O O . THR A 1 347 ? 32.256 -14.618 -24.782 1.00 158.28 373 THR A O 1
ATOM 2188 N N . THR A 1 348 ? 30.937 -14.766 -26.591 1.00 126.11 374 THR A N 1
ATOM 2189 C CA . THR A 1 348 ? 32.008 -15.195 -27.477 1.00 108.87 374 THR A CA 1
ATOM 2190 C C . THR A 1 348 ? 32.014 -14.268 -28.677 1.00 101.89 374 THR A C 1
ATOM 2191 O O . THR A 1 348 ? 30.996 -14.087 -29.348 1.00 101.94 374 THR A O 1
ATOM 2195 N N . THR A 1 349 ? 33.179 -13.692 -28.939 1.00 95.76 375 THR A N 1
ATOM 2196 C CA . THR A 1 349 ? 33.356 -12.748 -30.023 1.00 76.44 375 THR A CA 1
ATOM 2197 C C . THR A 1 349 ? 34.502 -13.165 -30.932 1.00 67.93 375 THR A C 1
ATOM 2198 O O . THR A 1 349 ? 35.427 -13.864 -30.519 1.00 79.48 375 THR A O 1
ATOM 2202 N N . ASP A 1 350 ? 34.433 -12.710 -32.172 1.00 61.14 376 ASP A N 1
ATOM 2203 C CA . ASP A 1 350 ? 35.497 -12.926 -33.129 1.00 59.12 376 ASP A CA 1
ATOM 2204 C C . ASP A 1 350 ? 35.957 -11.588 -33.655 1.00 55.88 376 ASP A C 1
ATOM 2205 O O . ASP A 1 350 ? 35.299 -10.567 -33.469 1.00 53.37 376 ASP A O 1
ATOM 2210 N N . TYR A 1 351 ? 37.120 -11.600 -34.281 1.00 56.55 377 TYR A N 1
ATOM 2211 C CA . TYR A 1 351 ? 37.687 -10.401 -34.853 1.00 54.22 377 TYR A CA 1
ATOM 2212 C C . TYR A 1 351 ? 37.740 -10.559 -36.367 1.00 60.84 377 TYR A C 1
ATOM 2213 O O . TYR A 1 351 ? 38.138 -11.605 -36.878 1.00 67.57 377 TYR A O 1
ATOM 2222 N N . ILE A 1 352 ? 37.306 -9.535 -37.086 1.00 56.88 378 ILE A N 1
ATOM 2223 C CA . ILE A 1 352 ? 37.411 -9.562 -38.533 1.00 51.62 378 ILE A CA 1
ATOM 2224 C C . ILE A 1 352 ? 38.425 -8.513 -38.955 1.00 53.37 378 ILE A C 1
ATOM 2225 O O . ILE A 1 352 ? 38.252 -7.332 -38.657 1.00 50.73 378 ILE A O 1
ATOM 2230 N N . PRO A 1 353 ? 39.491 -8.937 -39.650 1.00 64.29 379 PRO A N 1
ATOM 2231 C CA . PRO A 1 353 ? 40.500 -7.992 -40.138 1.00 50.16 379 PRO A CA 1
ATOM 2232 C C . PRO A 1 353 ? 39.920 -7.136 -41.271 1.00 55.64 379 PRO A C 1
ATOM 2233 O O . PRO A 1 353 ? 38.954 -7.557 -41.912 1.00 51.20 379 PRO A O 1
ATOM 2237 N N . PRO A 1 354 ? 40.483 -5.938 -41.498 1.00 56.12 380 PRO A N 1
ATOM 2238 C CA . PRO A 1 354 ? 39.921 -5.000 -42.483 1.00 53.98 380 PRO A CA 1
ATOM 2239 C C . PRO A 1 354 ? 39.876 -5.520 -43.930 1.00 53.97 380 PRO A C 1
ATOM 2240 O O . PRO A 1 354 ? 39.014 -5.085 -44.699 1.00 50.03 380 PRO A O 1
ATOM 2244 N N . ASP A 1 355 ? 40.776 -6.427 -44.295 1.00 48.50 381 ASP A N 1
ATOM 2245 C CA . ASP A 1 355 ? 40.787 -6.990 -45.645 1.00 60.55 381 ASP A CA 1
ATOM 2246 C C . ASP A 1 355 ? 39.484 -7.714 -45.992 1.00 61.93 381 ASP A C 1
ATOM 2247 O O . ASP A 1 355 ? 39.065 -7.722 -47.147 1.00 75.00 381 ASP A O 1
ATOM 2252 N N . LEU A 1 356 ? 38.872 -8.341 -44.990 1.00 52.86 382 LEU A N 1
ATOM 2253 C CA . LEU A 1 356 ? 37.605 -9.063 -45.149 1.00 52.49 382 LEU A CA 1
ATOM 2254 C C . LEU A 1 356 ? 36.367 -8.163 -45.185 1.00 58.96 382 LEU A C 1
ATOM 2255 O O . LEU A 1 356 ? 35.269 -8.639 -45.470 1.00 71.40 382 LEU A O 1
ATOM 2260 N N . VAL A 1 357 ? 36.526 -6.886 -44.851 1.00 42.21 383 VAL A N 1
ATOM 2261 C CA . VAL A 1 357 ? 35.382 -5.966 -44.817 1.00 47.23 383 VAL A CA 1
ATOM 2262 C C . VAL A 1 357 ? 35.337 -5.005 -46.007 1.00 39.85 383 VAL A C 1
ATOM 2263 O O . VAL A 1 357 ? 36.326 -4.361 -46.323 1.00 47.68 383 VAL A O 1
ATOM 2267 N N . ASP A 1 358 ? 34.176 -4.888 -46.644 1.00 40.01 384 ASP A N 1
ATOM 2268 C CA . ASP A 1 358 ? 34.044 -4.012 -47.807 1.00 45.00 384 ASP A CA 1
ATOM 2269 C C . ASP A 1 358 ? 33.438 -2.656 -47.472 1.00 39.86 384 ASP A C 1
ATOM 2270 O O . ASP A 1 358 ? 33.962 -1.622 -47.872 1.00 51.22 384 ASP A O 1
ATOM 2275 N N . VAL A 1 359 ? 32.332 -2.661 -46.740 1.00 42.30 385 VAL A N 1
ATOM 2276 C CA . VAL A 1 359 ? 31.647 -1.423 -46.407 1.00 43.24 385 VAL A CA 1
ATOM 2277 C C . VAL A 1 359 ? 31.401 -1.304 -44.905 1.00 45.06 385 VAL A C 1
ATOM 2278 O O . VAL A 1 359 ? 31.012 -2.275 -44.256 1.00 40.48 385 VAL A O 1
ATOM 2282 N N . TYR A 1 360 ? 31.650 -0.115 -44.361 1.00 35.69 386 TYR A N 1
ATOM 2283 C CA . TYR A 1 360 ? 31.260 0.204 -42.996 1.00 39.65 386 TYR A CA 1
ATOM 2284 C C . TYR A 1 360 ? 30.043 1.092 -43.122 1.00 41.75 386 TYR A C 1
ATOM 2285 O O . TYR A 1 360 ? 30.143 2.241 -43.551 1.00 44.10 386 TYR A O 1
ATOM 2294 N N . LEU A 1 361 ? 28.885 0.560 -42.772 1.00 34.78 387 LEU A N 1
ATOM 2295 C CA . LEU A 1 361 ? 27.667 1.326 -42.941 1.00 39.60 387 LEU A CA 1
ATOM 2296 C C . LEU A 1 361 ? 27.304 1.987 -41.619 1.00 36.72 387 LEU A C 1
ATOM 2297 O O . LEU A 1 361 ? 26.943 1.320 -40.647 1.00 39.17 387 LEU A O 1
ATOM 2302 N N . THR A 1 362 ? 27.388 3.312 -41.606 1.00 34.33 388 THR A N 1
ATOM 2303 C CA . THR A 1 362 ? 27.243 4.088 -40.379 1.00 35.89 388 THR A CA 1
ATOM 2304 C C . THR A 1 362 ? 26.053 5.038 -40.449 1.00 34.65 388 THR A C 1
ATOM 2305 O O . THR A 1 362 ? 25.428 5.187 -41.496 1.00 37.96 388 THR A O 1
ATOM 2309 N N . ASN A 1 363 ? 25.757 5.694 -39.335 1.00 33.70 389 ASN A N 1
ATOM 2310 C CA . ASN A 1 363 ? 24.703 6.705 -39.297 1.00 41.76 389 ASN A CA 1
ATOM 2311 C C . ASN A 1 363 ? 24.979 7.850 -40.271 1.00 38.70 389 ASN A C 1
ATOM 2312 O O . ASN A 1 363 ? 24.066 8.571 -40.672 1.00 44.61 389 ASN A O 1
ATOM 2317 N N . LEU A 1 364 ? 26.255 8.045 -40.588 1.00 33.53 390 LEU A N 1
ATOM 2318 C CA . LEU A 1 364 ? 26.699 9.012 -41.592 1.00 38.61 390 LEU A CA 1
ATOM 2319 C C . LEU A 1 364 ? 26.606 8.474 -43.031 1.00 35.89 390 LEU A C 1
ATOM 2320 O O . LEU A 1 364 ? 26.743 9.223 -43.992 1.00 46.38 390 LEU A O 1
ATOM 2325 N N . GLY A 1 365 ? 26.444 7.164 -43.171 1.00 37.67 391 GLY A N 1
ATOM 2326 C CA . GLY A 1 365 ? 26.345 6.546 -44.481 1.00 35.24 391 GLY A CA 1
ATOM 2327 C C . GLY A 1 365 ? 27.404 5.471 -44.658 1.00 41.81 391 GLY A C 1
ATOM 2328 O O . GLY A 1 365 ? 28.225 5.243 -43.763 1.00 39.54 391 GLY A O 1
ATOM 2329 N N . PRO A 1 366 ? 27.408 4.811 -45.823 1.00 44.82 392 PRO A N 1
ATOM 2330 C CA . PRO A 1 366 ? 28.409 3.774 -46.095 1.00 45.20 392 PRO A CA 1
ATOM 2331 C C . PRO A 1 366 ? 29.804 4.376 -46.243 1.00 38.49 392 PRO A C 1
ATOM 2332 O O . PRO A 1 366 ? 29.947 5.455 -46.816 1.00 47.91 392 PRO A O 1
ATOM 2336 N N . GLN A 1 367 ? 30.811 3.701 -45.694 1.00 40.62 393 GLN A N 1
ATOM 2337 C CA . GLN A 1 367 ? 32.185 4.209 -45.702 1.00 36.96 393 GLN A CA 1
ATOM 2338 C C . GLN A 1 367 ? 33.164 3.109 -46.084 1.00 35.42 393 GLN A C 1
ATOM 2339 O O . GLN A 1 367 ? 32.883 1.925 -45.877 1.00 45.12 393 GLN A O 1
ATOM 2345 N N . THR A 1 368 ? 34.306 3.499 -46.650 1.00 38.73 394 THR A N 1
ATOM 2346 C CA . THR A 1 368 ? 35.410 2.564 -46.861 1.00 40.95 394 THR A CA 1
ATOM 2347 C C . THR A 1 368 ? 36.417 2.722 -45.721 1.00 45.96 394 THR A C 1
ATOM 2348 O O . THR A 1 368 ? 36.316 3.658 -44.926 1.00 45.34 394 THR A O 1
ATOM 2352 N N . ARG A 1 369 ? 37.398 1.827 -45.653 1.00 50.70 395 ARG A N 1
ATOM 2353 C CA . ARG A 1 369 ? 38.423 1.906 -44.614 1.00 50.13 395 ARG A CA 1
ATOM 2354 C C . ARG A 1 369 ? 39.184 3.239 -44.666 1.00 44.07 395 ARG A C 1
ATOM 2355 O O . ARG A 1 369 ? 39.637 3.744 -43.643 1.00 48.65 395 ARG A O 1
ATOM 2363 N N . HIS A 1 370 ? 39.347 3.789 -45.864 1.00 47.03 396 HIS A N 1
ATOM 2364 C CA . HIS A 1 370 ? 40.037 5.069 -46.041 1.00 45.92 396 HIS A CA 1
ATOM 2365 C C . HIS A 1 370 ? 39.268 6.243 -45.433 1.00 45.04 396 HIS A C 1
ATOM 2366 O O . HIS A 1 370 ? 39.861 7.253 -45.062 1.00 49.44 396 HIS A O 1
ATOM 2373 N N . HIS A 1 371 ? 37.947 6.127 -45.366 1.00 41.67 397 HIS A N 1
ATOM 2374 C CA . HIS A 1 371 ? 37.123 7.168 -44.759 1.00 43.46 397 HIS A CA 1
ATOM 2375 C C . HIS A 1 371 ? 37.201 7.206 -43.214 1.00 51.98 397 HIS A C 1
ATOM 2376 O O . HIS A 1 371 ? 36.836 8.212 -42.599 1.00 47.86 397 HIS A O 1
ATOM 2383 N N . LEU A 1 372 ? 37.649 6.111 -42.595 1.00 44.63 398 LEU A N 1
ATOM 2384 C CA . LEU A 1 372 ? 37.611 5.972 -41.131 1.00 45.84 398 LEU A CA 1
ATOM 2385 C C . LEU A 1 372 ? 38.472 6.993 -40.373 1.00 49.10 398 LEU A C 1
ATOM 2386 O O . LEU A 1 372 ? 38.085 7.473 -39.305 1.00 46.46 398 LEU A O 1
ATOM 2391 N N . GLY A 1 373 ? 39.645 7.303 -40.909 1.00 52.07 399 GLY A N 1
ATOM 2392 C CA . GLY A 1 373 ? 40.535 8.244 -40.259 1.00 41.32 399 GLY A CA 1
ATOM 2393 C C . GLY A 1 373 ? 39.870 9.592 -40.045 1.00 54.56 399 GLY A C 1
ATOM 2394 O O . GLY A 1 373 ? 39.976 10.184 -38.965 1.00 55.18 399 GLY A O 1
ATOM 2395 N N . GLY A 1 374 ? 39.160 10.068 -41.066 1.00 46.55 400 GLY A N 1
ATOM 2396 C CA . GLY A 1 374 ? 38.454 11.334 -40.968 1.00 47.44 400 GLY A CA 1
ATOM 2397 C C . GLY A 1 374 ? 37.384 11.314 -39.892 1.00 50.27 400 GLY A C 1
ATOM 2398 O O . GLY A 1 374 ? 37.255 12.257 -39.112 1.00 51.83 400 GLY A O 1
ATOM 2399 N N . ILE A 1 375 ? 36.638 10.217 -39.833 1.00 45.91 401 ILE A N 1
ATOM 2400 C CA . ILE A 1 375 ? 35.572 10.053 -38.856 1.00 47.14 401 ILE A CA 1
ATOM 2401 C C . ILE A 1 375 ? 36.130 10.023 -37.434 1.00 46.41 401 ILE A C 1
ATOM 2402 O O . ILE A 1 375 ? 35.579 10.660 -36.533 1.00 47.80 401 ILE A O 1
ATOM 2407 N N . TYR A 1 376 ? 37.238 9.314 -37.234 1.00 48.52 402 TYR A N 1
ATOM 2408 C CA . TYR A 1 376 ? 37.844 9.259 -35.906 1.00 52.15 402 TYR A CA 1
ATOM 2409 C C . TYR A 1 376 ? 38.285 10.643 -35.446 1.00 44.08 402 TYR A C 1
ATOM 2410 O O . TYR A 1 376 ? 38.034 11.035 -34.305 1.00 53.47 402 TYR A O 1
ATOM 2419 N N . ALA A 1 377 ? 38.922 11.389 -36.342 1.00 44.83 403 ALA A N 1
ATOM 2420 C CA . ALA A 1 377 ? 39.392 12.736 -36.024 1.00 49.64 403 ALA A CA 1
ATOM 2421 C C . ALA A 1 377 ? 38.232 13.685 -35.692 1.00 52.46 403 ALA A C 1
ATOM 2422 O O . ALA A 1 377 ? 38.355 14.542 -34.822 1.00 59.55 403 ALA A O 1
ATOM 2424 N N . ASP A 1 378 ? 37.108 13.518 -36.383 1.00 49.70 404 ASP A N 1
ATOM 2425 C CA . ASP A 1 378 ? 35.920 14.342 -36.160 1.00 53.06 404 ASP A CA 1
ATOM 2426 C C . ASP A 1 378 ? 35.277 14.155 -34.778 1.00 52.06 404 ASP A C 1
ATOM 2427 O O . ASP A 1 378 ? 34.677 15.084 -34.244 1.00 59.69 404 ASP A O 1
ATOM 2432 N N . HIS A 1 379 ? 35.359 12.951 -34.222 1.00 44.72 405 HIS A N 1
ATOM 2433 C CA . HIS A 1 379 ? 34.659 12.657 -32.973 1.00 49.78 405 HIS A CA 1
ATOM 2434 C C . HIS A 1 379 ? 35.551 12.515 -31.733 1.00 50.76 405 HIS A C 1
ATOM 2435 O O . HIS A 1 379 ? 35.058 12.568 -30.608 1.00 48.51 405 HIS A O 1
ATOM 2442 N N . TYR A 1 380 ? 36.856 12.345 -31.927 1.00 49.06 406 TYR A N 1
ATOM 2443 C CA . TYR A 1 380 ? 37.760 12.178 -30.793 1.00 43.45 406 TYR A CA 1
ATOM 2444 C C . TYR A 1 380 ? 38.923 13.182 -30.768 1.00 46.02 406 TYR A C 1
ATOM 2445 O O . TYR A 1 380 ? 39.399 13.637 -31.808 1.00 72.43 406 TYR A O 1
ATOM 2454 N N . LYS A 1 381 ? 39.360 13.513 -29.556 1.00 49.88 407 LYS A N 1
ATOM 2455 C CA . LYS A 1 381 ? 40.539 14.345 -29.301 1.00 50.84 407 LYS A CA 1
ATOM 2456 C C . LYS A 1 381 ? 41.721 13.468 -28.944 1.00 62.76 407 LYS A C 1
ATOM 2457 O O . LYS A 1 381 ? 41.574 12.487 -28.219 1.00 64.34 407 LYS A O 1
ATOM 2463 N N . ILE A 1 382 ? 42.895 13.836 -29.440 1.00 60.01 408 ILE A N 1
ATOM 2464 C CA . ILE A 1 382 ? 44.093 13.045 -29.209 1.00 67.91 408 ILE A CA 1
ATOM 2465 C C . ILE A 1 382 ? 44.391 12.890 -27.708 1.00 57.29 408 ILE A C 1
ATOM 2466 O O . ILE A 1 382 ? 44.936 11.871 -27.288 1.00 63.92 408 ILE A O 1
ATOM 2471 N N . GLU A 1 383 ? 44.018 13.884 -26.903 1.00 58.42 409 GLU A N 1
ATOM 2472 C CA . GLU A 1 383 ? 44.239 13.820 -25.456 1.00 60.36 409 GLU A CA 1
ATOM 2473 C C . GLU A 1 383 ? 43.406 12.734 -24.777 1.00 69.88 409 GLU A C 1
ATOM 2474 O O . GLU A 1 383 ? 43.808 12.182 -23.753 1.00 71.24 409 GLU A O 1
ATOM 2480 N N . ASP A 1 384 ? 42.238 12.453 -25.341 1.00 65.31 410 ASP A N 1
ATOM 2481 C CA . ASP A 1 384 ? 41.289 11.504 -24.762 1.00 61.82 410 ASP A CA 1
ATOM 2482 C C . ASP A 1 384 ? 41.512 10.061 -25.203 1.00 60.83 410 ASP A C 1
ATOM 2483 O O . ASP A 1 384 ? 40.838 9.151 -24.718 1.00 60.83 410 ASP A O 1
ATOM 2488 N N . ILE A 1 385 ? 42.389 9.856 -26.178 1.00 61.33 411 ILE A N 1
ATOM 2489 C CA . ILE A 1 385 ? 42.632 8.510 -26.683 1.00 58.31 411 ILE A CA 1
ATOM 2490 C C . ILE A 1 385 ? 44.067 8.068 -26.406 1.00 63.66 411 ILE A C 1
ATOM 2491 O O . ILE A 1 385 ? 44.894 8.864 -25.968 1.00 75.36 411 ILE A O 1
ATOM 2496 N N . GLY A 1 386 ? 44.361 6.800 -26.674 1.00 64.67 412 GLY A N 1
ATOM 2497 C CA . GLY A 1 386 ? 45.716 6.289 -26.552 1.00 57.92 412 GLY A CA 1
ATOM 2498 C C . GLY A 1 386 ? 46.081 5.777 -25.175 1.00 60.45 412 GLY A C 1
ATOM 2499 O O . GLY A 1 386 ? 47.241 5.491 -24.890 1.00 77.76 412 GLY A O 1
ATOM 2500 N N . PHE A 1 387 ? 45.087 5.670 -24.308 1.00 59.40 413 PHE A N 1
ATOM 2501 C CA . PHE A 1 387 ? 45.306 5.172 -22.954 1.00 75.33 413 PHE A CA 1
ATOM 2502 C C . PHE A 1 387 ? 44.061 4.419 -22.539 1.00 63.02 413 PHE A C 1
ATOM 2503 O O . PHE A 1 387 ? 42.950 4.779 -22.936 1.00 57.23 413 PHE A O 1
ATOM 2511 N N . SER A 1 388 ? 44.222 3.410 -21.696 1.00 62.17 414 SER A N 1
ATOM 2512 C CA . SER A 1 388 ? 43.044 2.708 -21.229 1.00 74.82 414 SER A CA 1
ATOM 2513 C C . SER A 1 388 ? 42.585 3.323 -19.929 1.00 62.18 414 SER A C 1
ATOM 2514 O O . SER A 1 388 ? 43.394 3.702 -19.083 1.00 77.99 414 SER A O 1
ATOM 2517 N N . LEU A 1 389 ? 41.272 3.468 -19.809 1.00 75.01 415 LEU A N 1
ATOM 2518 C CA . LEU A 1 389 ? 40.679 4.041 -18.617 1.00 82.49 415 LEU A CA 1
ATOM 2519 C C . LEU A 1 389 ? 41.045 3.123 -17.487 1.00 91.45 415 LEU A C 1
ATOM 2520 O O . LEU A 1 389 ? 40.978 1.916 -17.662 1.00 100.91 415 LEU A O 1
ATOM 2525 N N . GLN A 1 390 ? 41.504 3.656 -16.362 1.00 85.78 416 GLN A N 1
ATOM 2526 C CA . GLN A 1 390 ? 41.760 2.801 -15.211 1.00 91.07 416 GLN A CA 1
ATOM 2527 C C . GLN A 1 390 ? 41.686 3.539 -13.873 1.00 98.27 416 GLN A C 1
ATOM 2528 O O . GLN A 1 390 ? 42.200 4.651 -13.740 1.00 99.08 416 GLN A O 1
ATOM 2534 N N . VAL A 1 391 ? 41.037 2.923 -12.888 1.00 98.69 417 VAL A N 1
ATOM 2535 C CA . VAL A 1 391 ? 40.891 3.543 -11.576 1.00 101.84 417 VAL A CA 1
ATOM 2536 C C . VAL A 1 391 ? 42.125 3.266 -10.725 1.00 102.31 417 VAL A C 1
ATOM 2537 O O . VAL A 1 391 ? 42.797 2.250 -10.903 1.00 102.72 417 VAL A O 1
ATOM 2541 N N . PRO B 1 10 ? 40.994 40.699 -68.482 1.00 145.16 10 PRO B N 1
ATOM 2542 C CA . PRO B 1 10 ? 42.167 39.935 -68.054 1.00 147.92 10 PRO B CA 1
ATOM 2543 C C . PRO B 1 10 ? 41.923 38.430 -68.077 1.00 144.71 10 PRO B C 1
ATOM 2544 O O . PRO B 1 10 ? 41.219 37.932 -68.952 1.00 146.54 10 PRO B O 1
ATOM 2548 N N . SER B 1 11 ? 42.513 37.719 -67.125 1.00 140.82 11 SER B N 1
ATOM 2549 C CA . SER B 1 11 ? 42.367 36.273 -67.043 1.00 137.59 11 SER B CA 1
ATOM 2550 C C . SER B 1 11 ? 42.036 35.860 -65.617 1.00 132.46 11 SER B C 1
ATOM 2551 O O . SER B 1 11 ? 42.348 36.576 -64.667 1.00 138.46 11 SER B O 1
ATOM 2554 N N . LEU B 1 12 ? 41.402 34.704 -65.466 1.00 122.74 12 LEU B N 1
ATOM 2555 C CA . LEU B 1 12 ? 41.037 34.244 -64.140 1.00 113.01 12 LEU B CA 1
ATOM 2556 C C . LEU B 1 12 ? 42.293 34.056 -63.310 1.00 113.32 12 LEU B C 1
ATOM 2557 O O . LEU B 1 12 ? 42.344 34.459 -62.148 1.00 108.15 12 LEU B O 1
ATOM 2562 N N . ALA B 1 13 ? 43.314 33.454 -63.909 1.00 114.90 13 ALA B N 1
ATOM 2563 C CA . ALA B 1 13 ? 44.564 33.251 -63.201 1.00 110.64 13 ALA B CA 1
ATOM 2564 C C . ALA B 1 13 ? 45.157 34.613 -62.893 1.00 111.91 13 ALA B C 1
ATOM 2565 O O . ALA B 1 13 ? 45.631 34.868 -61.789 1.00 111.12 13 ALA B O 1
ATOM 2567 N N . THR B 1 14 ? 45.114 35.489 -63.888 1.00 116.49 14 THR B N 1
ATOM 2568 C CA . THR B 1 14 ? 45.622 36.841 -63.739 1.00 126.32 14 THR B CA 1
ATOM 2569 C C . THR B 1 14 ? 44.789 37.606 -62.725 1.00 128.67 14 THR B C 1
ATOM 2570 O O . THR B 1 14 ? 45.312 38.340 -61.888 1.00 124.28 14 THR B O 1
ATOM 2574 N N . TRP B 1 15 ? 43.478 37.417 -62.812 1.00 128.45 15 TRP B N 1
ATOM 2575 C CA . TRP B 1 15 ? 42.542 38.085 -61.924 1.00 125.01 15 TRP B CA 1
ATOM 2576 C C . TRP B 1 15 ? 42.770 37.666 -60.486 1.00 125.03 15 TRP B C 1
ATOM 2577 O O . TRP B 1 15 ? 42.718 38.487 -59.576 1.00 120.67 15 TRP B O 1
ATOM 2588 N N . THR B 1 16 ? 43.023 36.379 -60.285 1.00 127.08 16 THR B N 1
ATOM 2589 C CA . THR B 1 16 ? 43.245 35.860 -58.947 1.00 130.24 16 THR B CA 1
ATOM 2590 C C . THR B 1 16 ? 44.482 36.473 -58.307 1.00 130.10 16 THR B C 1
ATOM 2591 O O . THR B 1 16 ? 44.462 36.861 -57.141 1.00 125.04 16 THR B O 1
ATOM 2595 N N . LYS B 1 17 ? 45.557 36.563 -59.080 1.00 135.03 17 LYS B N 1
ATOM 2596 C CA . LYS B 1 17 ? 46.805 37.133 -58.591 1.00 140.93 17 LYS B CA 1
ATOM 2597 C C . LYS B 1 17 ? 46.664 38.619 -58.257 1.00 140.87 17 LYS B C 1
ATOM 2598 O O . LYS B 1 17 ? 47.180 39.097 -57.250 1.00 148.34 17 LYS B O 1
ATOM 2604 N N . SER B 1 18 ? 45.952 39.333 -59.120 1.00 136.70 18 SER B N 1
ATOM 2605 C CA . SER B 1 18 ? 45.711 40.765 -58.979 1.00 135.68 18 SER B CA 1
ATOM 2606 C C . SER B 1 18 ? 44.730 41.096 -57.865 1.00 129.14 18 SER B C 1
ATOM 2607 O O . SER B 1 18 ? 44.596 42.245 -57.455 1.00 128.05 18 SER B O 1
ATOM 2610 N N . LEU B 1 19 ? 44.039 40.073 -57.391 1.00 130.31 19 LEU B N 1
ATOM 2611 C CA . LEU B 1 19 ? 43.013 40.220 -56.370 1.00 132.82 19 LEU B CA 1
ATOM 2612 C C . LEU B 1 19 ? 43.450 40.786 -55.017 1.00 140.11 19 LEU B C 1
ATOM 2613 O O . LEU B 1 19 ? 42.722 41.572 -54.415 1.00 141.99 19 LEU B O 1
ATOM 2618 N N . ARG B 1 20 ? 44.614 40.387 -54.526 1.00 140.55 20 ARG B N 1
ATOM 2619 C CA . ARG B 1 20 ? 45.061 40.858 -53.215 1.00 143.38 20 ARG B CA 1
ATOM 2620 C C . ARG B 1 20 ? 45.356 42.357 -53.075 1.00 146.97 20 ARG B C 1
ATOM 2621 O O . ARG B 1 20 ? 44.971 42.965 -52.078 1.00 147.52 20 ARG B O 1
ATOM 2629 N N . ASP B 1 21 ? 46.036 42.950 -54.052 1.00 148.55 21 ASP B N 1
ATOM 2630 C CA . ASP B 1 21 ? 46.361 44.377 -53.972 1.00 150.18 21 ASP B CA 1
ATOM 2631 C C . ASP B 1 21 ? 45.462 45.293 -54.805 1.00 156.83 21 ASP B C 1
ATOM 2632 O O . ASP B 1 21 ? 45.442 46.507 -54.614 1.00 154.40 21 ASP B O 1
ATOM 2637 N N . GLN B 1 22 ? 44.713 44.691 -55.718 1.00 161.27 22 GLN B N 1
ATOM 2638 C CA . GLN B 1 22 ? 43.774 45.399 -56.580 1.00 160.08 22 GLN B CA 1
ATOM 2639 C C . GLN B 1 22 ? 42.605 46.003 -55.809 1.00 157.30 22 GLN B C 1
ATOM 2640 O O . GLN B 1 22 ? 42.263 45.544 -54.720 1.00 157.17 22 GLN B O 1
ATOM 2646 N N . SER B 1 23 ? 41.985 47.026 -56.387 1.00 155.15 23 SER B N 1
ATOM 2647 C CA . SER B 1 23 ? 40.837 47.665 -55.760 1.00 148.62 23 SER B CA 1
ATOM 2648 C C . SER B 1 23 ? 39.700 46.661 -55.730 1.00 143.69 23 SER B C 1
ATOM 2649 O O . SER B 1 23 ? 39.532 45.878 -56.663 1.00 141.13 23 SER B O 1
ATOM 2652 N N . LEU B 1 24 ? 38.914 46.682 -54.664 1.00 142.59 24 LEU B N 1
ATOM 2653 C CA . LEU B 1 24 ? 37.813 45.746 -54.547 1.00 133.08 24 LEU B CA 1
ATOM 2654 C C . LEU B 1 24 ? 36.807 45.939 -55.668 1.00 130.38 24 LEU B C 1
ATOM 2655 O O . LEU B 1 24 ? 36.336 44.971 -56.258 1.00 135.41 24 LEU B O 1
ATOM 2660 N N . GLU B 1 25 ? 36.487 47.188 -55.973 1.00 127.45 25 GLU B N 1
ATOM 2661 C CA . GLU B 1 25 ? 35.533 47.472 -57.031 1.00 127.34 25 GLU B CA 1
ATOM 2662 C C . GLU B 1 25 ? 36.068 46.990 -58.369 1.00 126.44 25 GLU B C 1
ATOM 2663 O O . GLU B 1 25 ? 35.328 46.454 -59.193 1.00 122.57 25 GLU B O 1
ATOM 2669 N N . ALA B 1 26 ? 37.361 47.191 -58.583 1.00 132.37 26 ALA B N 1
ATOM 2670 C CA . ALA B 1 26 ? 37.990 46.777 -59.825 1.00 130.77 26 ALA B CA 1
ATOM 2671 C C . ALA B 1 26 ? 37.913 45.269 -59.979 1.00 125.84 26 ALA B C 1
ATOM 2672 O O . ALA B 1 26 ? 37.638 44.758 -61.062 1.00 126.33 26 ALA B O 1
ATOM 2674 N N . SER B 1 27 ? 38.158 44.558 -58.886 1.00 120.00 27 SER B N 1
ATOM 2675 C CA . SER B 1 27 ? 38.111 43.108 -58.917 1.00 118.64 27 SER B CA 1
ATOM 2676 C C . SER B 1 27 ? 36.707 42.621 -59.240 1.00 120.11 27 SER B C 1
ATOM 2677 O O . SER B 1 27 ? 36.523 41.710 -60.044 1.00 120.67 27 SER B O 1
ATOM 2680 N N . ILE B 1 28 ? 35.712 43.241 -58.615 1.00 118.37 28 ILE B N 1
ATOM 2681 C CA . ILE B 1 28 ? 34.334 42.854 -58.849 1.00 114.67 28 ILE B CA 1
ATOM 2682 C C . ILE B 1 28 ? 33.950 43.108 -60.292 1.00 122.09 28 ILE B C 1
ATOM 2683 O O . ILE B 1 28 ? 33.314 42.275 -60.935 1.00 117.54 28 ILE B O 1
ATOM 2688 N N . GLU B 1 29 ? 34.345 44.270 -60.795 1.00 127.93 29 GLU B N 1
ATOM 2689 C CA . GLU B 1 29 ? 34.054 44.643 -62.167 1.00 123.65 29 GLU B CA 1
ATOM 2690 C C . GLU B 1 29 ? 34.766 43.717 -63.134 1.00 114.82 29 GLU B C 1
ATOM 2691 O O . GLU B 1 29 ? 34.207 43.304 -64.147 1.00 114.90 29 GLU B O 1
ATOM 2697 N N . SER B 1 30 ? 36.012 43.395 -62.812 1.00 113.45 30 SER B N 1
ATOM 2698 C CA . SER B 1 30 ? 36.801 42.515 -63.652 1.00 114.62 30 SER B CA 1
ATOM 2699 C C . SER B 1 30 ? 36.166 41.135 -63.698 1.00 115.48 30 SER B C 1
ATOM 2700 O O . SER B 1 30 ? 36.062 40.524 -64.760 1.00 119.70 30 SER B O 1
ATOM 2703 N N . LEU B 1 31 ? 35.734 40.652 -62.538 1.00 110.79 31 LEU B N 1
ATOM 2704 C CA . LEU B 1 31 ? 35.097 39.346 -62.454 1.00 98.39 31 LEU B CA 1
ATOM 2705 C C . LEU B 1 31 ? 33.794 39.344 -63.228 1.00 97.58 31 LEU B C 1
ATOM 2706 O O . LEU B 1 31 ? 33.475 38.388 -63.929 1.00 100.00 31 LEU B O 1
ATOM 2711 N N . ILE B 1 32 ? 33.049 40.433 -63.104 1.00 98.93 32 ILE B N 1
ATOM 2712 C CA . ILE B 1 32 ? 31.777 40.554 -63.786 1.00 102.69 32 ILE B CA 1
ATOM 2713 C C . ILE B 1 32 ? 31.989 40.500 -65.284 1.00 108.39 32 ILE B C 1
ATOM 2714 O O . ILE B 1 32 ? 31.213 39.879 -66.007 1.00 109.82 32 ILE B O 1
ATOM 2719 N N . PHE B 1 33 ? 33.045 41.151 -65.753 1.00 113.42 33 PHE B N 1
ATOM 2720 C CA . PHE B 1 33 ? 33.330 41.142 -67.175 1.00 121.32 33 PHE B CA 1
ATOM 2721 C C . PHE B 1 33 ? 33.615 39.713 -67.594 1.00 121.41 33 PHE B C 1
ATOM 2722 O O . PHE B 1 33 ? 33.168 39.253 -68.643 1.00 122.62 33 PHE B O 1
ATOM 2730 N N . LEU B 1 34 ? 34.364 39.008 -66.758 1.00 115.06 34 LEU B N 1
ATOM 2731 C CA . LEU B 1 34 ? 34.700 37.631 -67.053 1.00 107.94 34 LEU B CA 1
ATOM 2732 C C . LEU B 1 34 ? 33.453 36.767 -67.097 1.00 103.67 34 LEU B C 1
ATOM 2733 O O . LEU B 1 34 ? 33.309 35.923 -67.978 1.00 100.52 34 LEU B O 1
ATOM 2738 N N . LEU B 1 35 ? 32.548 36.976 -66.149 1.00 100.79 35 LEU B N 1
ATOM 2739 C CA . LEU B 1 35 ? 31.324 36.192 -66.125 1.00 100.24 35 LEU B CA 1
ATOM 2740 C C . LEU B 1 35 ? 30.490 36.469 -67.363 1.00 104.74 35 LEU B C 1
ATOM 2741 O O . LEU B 1 35 ? 29.969 35.550 -67.986 1.00 100.84 35 LEU B O 1
ATOM 2746 N N . LYS B 1 36 ? 30.372 37.743 -67.719 1.00 107.13 36 LYS B N 1
ATOM 2747 C CA . LYS B 1 36 ? 29.618 38.127 -68.904 1.00 109.90 36 LYS B CA 1
ATOM 2748 C C . LYS B 1 36 ? 30.328 37.580 -70.129 1.00 120.74 36 LYS B C 1
ATOM 2749 O O . LYS B 1 36 ? 29.704 37.088 -71.063 1.00 122.24 36 LYS B O 1
ATOM 2755 N N . ARG B 1 37 ? 31.651 37.673 -70.100 1.00 125.06 37 ARG B N 1
ATOM 2756 C CA . ARG B 1 37 ? 32.501 37.182 -71.173 1.00 129.64 37 ARG B CA 1
ATOM 2757 C C . ARG B 1 37 ? 32.366 35.675 -71.297 1.00 129.80 37 ARG B C 1
ATOM 2758 O O . ARG B 1 37 ? 32.428 35.126 -72.394 1.00 132.33 37 ARG B O 1
ATOM 2766 N N . ARG B 1 38 ? 32.192 35.015 -70.157 1.00 125.33 38 ARG B N 1
ATOM 2767 C CA . ARG B 1 38 ? 32.072 33.561 -70.106 1.00 122.27 38 ARG B CA 1
ATOM 2768 C C . ARG B 1 38 ? 33.415 32.847 -70.068 1.00 125.58 38 ARG B C 1
ATOM 2769 O O . ARG B 1 38 ? 33.505 31.657 -70.355 1.00 125.95 38 ARG B O 1
ATOM 2777 N N . GLN B 1 39 ? 34.460 33.585 -69.715 1.00 127.16 39 GLN B N 1
ATOM 2778 C CA . GLN B 1 39 ? 35.787 33.004 -69.601 1.00 136.63 39 GLN B CA 1
ATOM 2779 C C . GLN B 1 39 ? 35.716 31.942 -68.512 1.00 136.78 39 GLN B C 1
ATOM 2780 O O . GLN B 1 39 ? 36.327 30.882 -68.622 1.00 137.76 39 GLN B O 1
ATOM 2786 N N . VAL B 1 40 ? 34.958 32.241 -67.461 1.00 134.71 40 VAL B N 1
ATOM 2787 C CA . VAL B 1 40 ? 34.762 31.330 -66.337 1.00 126.20 40 VAL B CA 1
ATOM 2788 C C . VAL B 1 40 ? 33.395 30.677 -66.501 1.00 115.05 40 VAL B C 1
ATOM 2789 O O . VAL B 1 40 ? 32.413 31.359 -66.776 1.00 118.76 40 VAL B O 1
ATOM 2793 N N . THR B 1 41 ? 33.328 29.359 -66.352 1.00 109.59 41 THR B N 1
ATOM 2794 C CA . THR B 1 41 ? 32.075 28.659 -66.535 1.00 110.88 41 THR B CA 1
ATOM 2795 C C . THR B 1 41 ? 32.054 27.446 -65.603 1.00 107.12 41 THR B C 1
ATOM 2796 O O . THR B 1 41 ? 33.101 26.879 -65.286 1.00 104.34 41 THR B O 1
ATOM 2800 N N . GLY B 1 42 ? 30.862 27.068 -65.150 1.00 95.04 42 GLY B N 1
ATOM 2801 C CA . GLY B 1 42 ? 30.701 25.892 -64.315 1.00 97.28 42 GLY B CA 1
ATOM 2802 C C . GLY B 1 42 ? 31.338 26.000 -62.942 1.00 105.44 42 GLY B C 1
ATOM 2803 O O . GLY B 1 42 ? 31.144 26.992 -62.236 1.00 103.19 42 GLY B O 1
ATOM 2804 N N . ASP B 1 43 ? 32.117 24.986 -62.577 1.00 110.29 43 ASP B N 1
ATOM 2805 C CA . ASP B 1 43 ? 32.669 24.863 -61.232 1.00 116.96 43 ASP B CA 1
ATOM 2806 C C . ASP B 1 43 ? 33.738 25.903 -60.906 1.00 117.57 43 ASP B C 1
ATOM 2807 O O . ASP B 1 43 ? 34.017 26.157 -59.733 1.00 120.25 43 ASP B O 1
ATOM 2812 N N . GLU B 1 44 ? 34.339 26.501 -61.931 1.00 108.22 44 GLU B N 1
ATOM 2813 C CA . GLU B 1 44 ? 35.372 27.507 -61.709 1.00 96.97 44 GLU B CA 1
ATOM 2814 C C . GLU B 1 44 ? 34.782 28.860 -61.315 1.00 87.51 44 GLU B C 1
ATOM 2815 O O . GLU B 1 44 ? 35.496 29.734 -60.821 1.00 90.82 44 GLU B O 1
ATOM 2821 N N . CYS B 1 45 ? 33.481 29.032 -61.534 1.00 82.60 45 CYS B N 1
ATOM 2822 C CA . CYS B 1 45 ? 32.782 30.204 -61.020 1.00 80.08 45 CYS B CA 1
ATOM 2823 C C . CYS B 1 45 ? 32.747 30.157 -59.502 1.00 73.83 45 CYS B C 1
ATOM 2824 O O . CYS B 1 45 ? 32.946 31.174 -58.838 1.00 73.26 45 CYS B O 1
ATOM 2827 N N . ALA B 1 46 ? 32.526 28.960 -58.964 1.00 69.18 46 ALA B N 1
ATOM 2828 C CA . ALA B 1 46 ? 32.407 28.765 -57.524 1.00 67.86 46 ALA B CA 1
ATOM 2829 C C . ALA B 1 46 ? 33.655 29.225 -56.779 1.00 68.66 46 ALA B C 1
ATOM 2830 O O . ALA B 1 46 ? 33.560 29.963 -55.798 1.00 70.66 46 ALA B O 1
ATOM 2832 N N . GLY B 1 47 ? 34.821 28.812 -57.264 1.00 69.34 47 GLY B N 1
ATOM 2833 C CA . GLY B 1 47 ? 36.074 29.212 -56.652 1.00 77.09 47 GLY B CA 1
ATOM 2834 C C . GLY B 1 47 ? 36.297 30.708 -56.742 1.00 78.64 47 GLY B C 1
ATOM 2835 O O . GLY B 1 47 ? 36.758 31.332 -55.787 1.00 83.50 47 GLY B O 1
ATOM 2836 N N . ALA B 1 48 ? 35.958 31.285 -57.892 1.00 75.00 48 ALA B N 1
ATOM 2837 C CA . ALA B 1 48 ? 36.121 32.719 -58.114 1.00 80.03 48 ALA B CA 1
ATOM 2838 C C . ALA B 1 48 ? 35.219 33.555 -57.205 1.00 80.28 48 ALA B C 1
ATOM 2839 O O . ALA B 1 48 ? 35.644 34.589 -56.689 1.00 81.14 48 ALA B O 1
ATOM 2841 N N . ILE B 1 49 ? 33.975 33.117 -57.024 1.00 74.87 49 ILE B N 1
ATOM 2842 C CA . ILE B 1 49 ? 33.040 33.828 -56.153 1.00 73.44 49 ILE B CA 1
ATOM 2843 C C . ILE B 1 49 ? 33.521 33.814 -54.706 1.00 77.68 49 ILE B C 1
ATOM 2844 O O . ILE B 1 49 ? 33.490 34.838 -54.023 1.00 79.91 49 ILE B O 1
ATOM 2849 N N . ALA B 1 50 ? 33.976 32.652 -54.249 1.00 72.81 50 ALA B N 1
ATOM 2850 C CA . ALA B 1 50 ? 34.473 32.512 -52.887 1.00 73.23 50 ALA B CA 1
ATOM 2851 C C . ALA B 1 50 ? 35.675 33.429 -52.657 1.00 76.93 50 ALA B C 1
ATOM 2852 O O . ALA B 1 50 ? 35.771 34.096 -51.629 1.00 75.94 50 ALA B O 1
ATOM 2854 N N . GLN B 1 51 ? 36.581 33.469 -53.628 1.00 78.98 51 GLN B N 1
ATOM 2855 C CA . GLN B 1 51 ? 37.764 34.316 -53.528 1.00 85.32 51 GLN B CA 1
ATOM 2856 C C . GLN B 1 51 ? 37.394 35.794 -53.547 1.00 87.74 51 GLN B C 1
ATOM 2857 O O . GLN B 1 51 ? 37.966 36.589 -52.803 1.00 94.49 51 GLN B O 1
ATOM 2863 N N . LEU B 1 52 ? 36.455 36.163 -54.404 1.00 84.73 52 LEU B N 1
ATOM 2864 C CA . LEU B 1 52 ? 36.022 37.545 -54.480 1.00 88.78 52 LEU B CA 1
ATOM 2865 C C . LEU B 1 52 ? 35.369 37.958 -53.169 1.00 90.35 52 LEU B C 1
ATOM 2866 O O . LEU B 1 52 ? 35.586 39.059 -52.662 1.00 89.12 52 LEU B O 1
ATOM 2871 N N . LEU B 1 53 ? 34.569 37.051 -52.624 1.00 86.17 53 LEU B N 1
ATOM 2872 C CA . LEU B 1 53 ? 33.860 37.289 -51.376 1.00 84.44 53 LEU B CA 1
ATOM 2873 C C . LEU B 1 53 ? 34.811 37.491 -50.212 1.00 90.60 53 LEU B C 1
ATOM 2874 O O . LEU B 1 53 ? 34.544 38.287 -49.317 1.00 91.54 53 LEU B O 1
ATOM 2879 N N . ARG B 1 54 ? 35.909 36.748 -50.208 1.00 91.21 54 ARG B N 1
ATOM 2880 C CA . ARG B 1 54 ? 36.885 36.887 -49.142 1.00 97.13 54 ARG B CA 1
ATOM 2881 C C . ARG B 1 54 ? 37.440 38.301 -49.197 1.00 101.45 54 ARG B C 1
ATOM 2882 O O . ARG B 1 54 ? 37.632 38.947 -48.172 1.00 96.59 54 ARG B O 1
ATOM 2890 N N . GLN B 1 55 ? 37.688 38.776 -50.411 1.00 103.76 55 GLN B N 1
ATOM 2891 C CA . GLN B 1 55 ? 38.209 40.118 -50.616 1.00 112.25 55 GLN B CA 1
ATOM 2892 C C . GLN B 1 55 ? 37.208 41.144 -50.119 1.00 117.36 55 GLN B C 1
ATOM 2893 O O . GLN B 1 55 ? 37.574 42.128 -49.485 1.00 120.25 55 GLN B O 1
ATOM 2899 N N . VAL B 1 56 ? 35.936 40.898 -50.402 1.00 117.59 56 VAL B N 1
ATOM 2900 C CA . VAL B 1 56 ? 34.874 41.797 -49.978 1.00 110.02 56 VAL B CA 1
ATOM 2901 C C . VAL B 1 56 ? 34.841 41.874 -48.460 1.00 110.04 56 VAL B C 1
ATOM 2902 O O . VAL B 1 56 ? 34.639 42.939 -47.889 1.00 118.77 56 VAL B O 1
ATOM 2906 N N . VAL B 1 57 ? 35.036 40.738 -47.810 1.00 102.18 57 VAL B N 1
ATOM 2907 C CA . VAL B 1 57 ? 35.033 40.687 -46.359 1.00 99.99 57 VAL B CA 1
ATOM 2908 C C . VAL B 1 57 ? 36.165 41.528 -45.784 1.00 107.07 57 VAL B C 1
ATOM 2909 O O . VAL B 1 57 ? 35.999 42.208 -44.776 1.00 112.21 57 VAL B O 1
ATOM 2913 N N . ALA B 1 58 ? 37.318 41.464 -46.438 1.00 106.05 58 ALA B N 1
ATOM 2914 C CA . ALA B 1 58 ? 38.516 42.188 -46.026 1.00 117.50 58 ALA B CA 1
ATOM 2915 C C . ALA B 1 58 ? 38.493 43.693 -46.343 1.00 122.64 58 ALA B C 1
ATOM 2916 O O . ALA B 1 58 ? 38.867 44.510 -45.497 1.00 123.13 58 ALA B O 1
ATOM 2918 N N . LYS B 1 59 ? 38.088 44.063 -47.559 1.00 125.91 59 LYS B N 1
ATOM 2919 C CA . LYS B 1 59 ? 38.221 45.456 -48.002 1.00 127.96 59 LYS B CA 1
ATOM 2920 C C . LYS B 1 59 ? 36.962 46.328 -47.923 1.00 138.11 59 LYS B C 1
ATOM 2921 O O . LYS B 1 59 ? 37.066 47.548 -47.773 1.00 145.85 59 LYS B O 1
ATOM 2927 N N . SER B 1 60 ? 35.777 45.743 -48.070 1.00 133.58 60 SER B N 1
ATOM 2928 C CA . SER B 1 60 ? 34.585 46.544 -47.847 1.00 134.47 60 SER B CA 1
ATOM 2929 C C . SER B 1 60 ? 34.639 46.724 -46.375 1.00 134.46 60 SER B C 1
ATOM 2930 O O . SER B 1 60 ? 35.253 45.907 -45.731 1.00 141.48 60 SER B O 1
ATOM 2933 N N . LYS B 1 61 ? 34.019 47.733 -45.798 1.00 128.07 61 LYS B N 1
ATOM 2934 C CA . LYS B 1 61 ? 33.954 47.671 -44.362 1.00 130.18 61 LYS B CA 1
ATOM 2935 C C . LYS B 1 61 ? 32.630 48.086 -43.754 1.00 126.77 61 LYS B C 1
ATOM 2936 O O . LYS B 1 61 ? 31.875 48.934 -44.242 1.00 134.18 61 LYS B O 1
ATOM 2942 N N . TRP B 1 62 ? 32.460 47.464 -42.606 1.00 125.82 62 TRP B N 1
ATOM 2943 C CA . TRP B 1 62 ? 31.253 47.076 -41.936 1.00 125.46 62 TRP B CA 1
ATOM 2944 C C . TRP B 1 62 ? 31.713 47.069 -40.489 1.00 130.64 62 TRP B C 1
ATOM 2945 O O . TRP B 1 62 ? 32.884 46.776 -40.229 1.00 122.62 62 TRP B O 1
ATOM 2956 N N . HIS B 1 63 ? 30.855 47.418 -39.542 1.00 139.43 63 HIS B N 1
ATOM 2957 C CA . HIS B 1 63 ? 31.294 47.348 -38.165 1.00 145.32 63 HIS B CA 1
ATOM 2958 C C . HIS B 1 63 ? 30.294 46.626 -37.285 1.00 144.96 63 HIS B C 1
ATOM 2959 O O . HIS B 1 63 ? 30.457 46.564 -36.063 1.00 153.81 63 HIS B O 1
ATOM 2966 N N . ASP B 1 64 ? 29.265 46.081 -37.925 1.00 143.49 64 ASP B N 1
ATOM 2967 C CA . ASP B 1 64 ? 28.421 45.066 -37.316 1.00 138.93 64 ASP B CA 1
ATOM 2968 C C . ASP B 1 64 ? 28.082 44.009 -38.361 1.00 125.69 64 ASP B C 1
ATOM 2969 O O . ASP B 1 64 ? 28.243 44.233 -39.564 1.00 122.58 64 ASP B O 1
ATOM 2974 N N . VAL B 1 65 ? 27.595 42.865 -37.896 1.00 122.07 65 VAL B N 1
ATOM 2975 C CA . VAL B 1 65 ? 27.283 41.745 -38.772 1.00 116.23 65 VAL B CA 1
ATOM 2976 C C . VAL B 1 65 ? 26.231 42.097 -39.826 1.00 119.36 65 VAL B C 1
ATOM 2977 O O . VAL B 1 65 ? 26.282 41.594 -40.947 1.00 117.95 65 VAL B O 1
ATOM 2981 N N . ASP B 1 66 ? 25.294 42.971 -39.475 1.00 121.68 66 ASP B N 1
ATOM 2982 C CA . ASP B 1 66 ? 24.191 43.299 -40.372 1.00 126.03 66 ASP B CA 1
ATOM 2983 C C . ASP B 1 66 ? 24.623 43.986 -41.671 1.00 132.45 66 ASP B C 1
ATOM 2984 O O . ASP B 1 66 ? 24.140 43.637 -42.750 1.00 132.63 66 ASP B O 1
ATOM 2989 N N . GLN B 1 67 ? 25.548 44.937 -41.580 1.00 130.97 67 GLN B N 1
ATOM 2990 C CA . GLN B 1 67 ? 26.051 45.607 -42.778 1.00 136.15 67 GLN B CA 1
ATOM 2991 C C . GLN B 1 67 ? 27.104 44.743 -43.464 1.00 131.43 67 GLN B C 1
ATOM 2992 O O . GLN B 1 67 ? 27.381 44.906 -44.653 1.00 135.13 67 GLN B O 1
ATOM 2998 N N . LEU B 1 68 ? 27.700 43.830 -42.705 1.00 114.60 68 LEU B N 1
ATOM 2999 C CA . LEU B 1 68 ? 28.592 42.843 -43.293 1.00 100.04 68 LEU B CA 1
ATOM 3000 C C . LEU B 1 68 ? 27.785 41.921 -44.194 1.00 96.24 68 LEU B C 1
ATOM 3001 O O . LEU B 1 68 ? 28.208 41.596 -45.302 1.00 92.85 68 LEU B O 1
ATOM 3006 N N . LEU B 1 69 ? 26.609 41.521 -43.719 1.00 96.55 69 LEU B N 1
ATOM 3007 C CA . LEU B 1 69 ? 25.696 40.710 -44.512 1.00 81.49 69 LEU B CA 1
ATOM 3008 C C . LEU B 1 69 ? 25.226 41.474 -45.746 1.00 97.60 69 LEU B C 1
ATOM 3009 O O . LEU B 1 69 ? 25.127 40.905 -46.834 1.00 95.19 69 LEU B O 1
ATOM 3014 N N . TYR B 1 70 ? 24.947 42.764 -45.572 1.00 86.94 70 TYR B N 1
ATOM 3015 C CA . TYR B 1 70 ? 24.485 43.610 -46.670 1.00 91.76 70 TYR B CA 1
ATOM 3016 C C . TYR B 1 70 ? 25.522 43.723 -47.773 1.00 88.57 70 TYR B C 1
ATOM 3017 O O . TYR B 1 70 ? 25.196 43.630 -48.958 1.00 87.78 70 TYR B O 1
ATOM 3026 N N . ARG B 1 71 ? 26.773 43.916 -47.378 1.00 90.26 71 ARG B N 1
ATOM 3027 C CA . ARG B 1 71 ? 27.852 44.064 -48.339 1.00 94.55 71 ARG B CA 1
ATOM 3028 C C . ARG B 1 71 ? 28.024 42.781 -49.145 1.00 91.50 71 ARG B C 1
ATOM 3029 O O . ARG B 1 71 ? 28.151 42.820 -50.369 1.00 94.56 71 ARG B O 1
ATOM 3037 N N . VAL B 1 72 ? 28.021 41.647 -48.448 1.00 86.66 72 VAL B N 1
ATOM 3038 C CA . VAL B 1 72 ? 28.159 40.345 -49.091 1.00 85.28 72 VAL B CA 1
ATOM 3039 C C . VAL B 1 72 ? 26.983 40.067 -50.028 1.00 84.52 72 VAL B C 1
ATOM 3040 O O . VAL B 1 72 ? 27.173 39.576 -51.142 1.00 82.19 72 VAL B O 1
ATOM 3044 N N . GLN B 1 73 ? 25.769 40.377 -49.582 1.00 80.05 73 GLN B N 1
ATOM 3045 C CA . GLN B 1 73 ? 24.601 40.118 -50.414 1.00 84.11 73 GLN B CA 1
ATOM 3046 C C . GLN B 1 73 ? 24.602 41.036 -51.637 1.00 85.82 73 GLN B C 1
ATOM 3047 O O . GLN B 1 73 ? 24.294 40.600 -52.745 1.00 88.16 73 GLN B O 1
ATOM 3053 N N . THR B 1 74 ? 24.971 42.300 -51.438 1.00 88.81 74 THR B N 1
ATOM 3054 C CA . THR B 1 74 ? 25.008 43.263 -52.540 1.00 92.90 74 THR B CA 1
ATOM 3055 C C . THR B 1 74 ? 26.012 42.847 -53.605 1.00 88.91 74 THR B C 1
ATOM 3056 O O . THR B 1 74 ? 25.713 42.890 -54.799 1.00 88.00 74 THR B O 1
ATOM 3060 N N . ALA B 1 75 ? 27.200 42.446 -53.164 1.00 82.99 75 ALA B N 1
ATOM 3061 C CA . ALA B 1 75 ? 28.239 41.970 -54.069 1.00 82.32 75 ALA B CA 1
ATOM 3062 C C . ALA B 1 75 ? 27.817 40.670 -54.745 1.00 84.80 75 ALA B C 1
ATOM 3063 O O . ALA B 1 75 ? 28.022 40.480 -55.945 1.00 82.37 75 ALA B O 1
ATOM 3065 N N . GLY B 1 76 ? 27.219 39.780 -53.962 1.00 80.38 76 GLY B N 1
ATOM 3066 C CA . GLY B 1 76 ? 26.747 38.512 -54.475 1.00 80.71 76 GLY B CA 1
ATOM 3067 C C . GLY B 1 76 ? 25.663 38.704 -55.515 1.00 85.59 76 GLY B C 1
ATOM 3068 O O . GLY B 1 76 ? 25.617 37.986 -56.516 1.00 79.14 76 GLY B O 1
ATOM 3069 N N . ALA B 1 77 ? 24.788 39.677 -55.279 1.00 88.90 77 ALA B N 1
ATOM 3070 C CA . ALA B 1 77 ? 23.692 39.930 -56.201 1.00 90.74 77 ALA B CA 1
ATOM 3071 C C . ALA B 1 77 ? 24.189 40.367 -57.573 1.00 96.23 77 ALA B C 1
ATOM 3072 O O . ALA B 1 77 ? 23.748 39.820 -58.573 1.00 98.80 77 ALA B O 1
ATOM 3074 N N . ARG B 1 78 ? 25.149 41.292 -57.629 1.00 96.52 78 ARG B N 1
ATOM 3075 C CA . ARG B 1 78 ? 25.629 41.765 -58.931 1.00 93.08 78 ARG B CA 1
ATOM 3076 C C . ARG B 1 78 ? 26.300 40.641 -59.714 1.00 93.09 78 ARG B C 1
ATOM 3077 O O . ARG B 1 78 ? 26.113 40.524 -60.924 1.00 99.15 78 ARG B O 1
ATOM 3085 N N . LEU B 1 79 ? 27.071 39.811 -59.022 1.00 86.17 79 LEU B N 1
ATOM 3086 C CA . LEU B 1 79 ? 27.719 38.670 -59.655 1.00 84.42 79 LEU B CA 1
ATOM 3087 C C . LEU B 1 79 ? 26.665 37.692 -60.175 1.00 85.27 79 LEU B C 1
ATOM 3088 O O . LEU B 1 79 ? 26.812 37.119 -61.256 1.00 83.96 79 LEU B O 1
ATOM 3093 N N . ALA B 1 80 ? 25.606 37.503 -59.392 1.00 83.29 80 ALA B N 1
ATOM 3094 C CA . ALA B 1 80 ? 24.512 36.620 -59.781 1.00 80.56 80 ALA B CA 1
ATOM 3095 C C . ALA B 1 80 ? 23.808 37.128 -61.042 1.00 80.57 80 ALA B C 1
ATOM 3096 O O . ALA B 1 80 ? 23.487 36.339 -61.932 1.00 73.26 80 ALA B O 1
ATOM 3098 N N . ARG B 1 81 ? 23.580 38.440 -61.126 1.00 83.31 81 ARG B N 1
ATOM 3099 C CA . ARG B 1 81 ? 22.901 39.014 -62.291 1.00 84.23 81 ARG B CA 1
ATOM 3100 C C . ARG B 1 81 ? 23.822 39.000 -63.504 1.00 90.80 81 ARG B C 1
ATOM 3101 O O . ARG B 1 81 ? 23.352 38.983 -64.640 1.00 103.23 81 ARG B O 1
ATOM 3109 N N . ALA B 1 82 ? 25.131 39.028 -63.257 1.00 91.45 82 ALA B N 1
ATOM 3110 C CA . ALA B 1 82 ? 26.130 38.932 -64.323 1.00 91.22 82 ALA B CA 1
ATOM 3111 C C . ALA B 1 82 ? 26.071 37.596 -65.063 1.00 88.87 82 ALA B C 1
ATOM 3112 O O . ALA B 1 82 ? 26.209 37.543 -66.287 1.00 90.06 82 ALA B O 1
ATOM 3114 N N . ALA B 1 83 ? 25.888 36.515 -64.313 1.00 77.65 83 ALA B N 1
ATOM 3115 C CA . ALA B 1 83 ? 25.794 35.189 -64.908 1.00 75.54 83 ALA B CA 1
ATOM 3116 C C . ALA B 1 83 ? 24.578 34.425 -64.383 1.00 74.34 83 ALA B C 1
ATOM 3117 O O . ALA B 1 83 ? 24.713 33.537 -63.540 1.00 71.77 83 ALA B O 1
ATOM 3119 N N . PRO B 1 84 ? 23.380 34.774 -64.881 1.00 78.71 84 PRO B N 1
ATOM 3120 C CA . PRO B 1 84 ? 22.139 34.111 -64.465 1.00 76.04 84 PRO B CA 1
ATOM 3121 C C . PRO B 1 84 ? 22.142 32.623 -64.808 1.00 76.26 84 PRO B C 1
ATOM 3122 O O . PRO B 1 84 ? 21.487 31.836 -64.126 1.00 78.85 84 PRO B O 1
ATOM 3126 N N . HIS B 1 85 ? 22.869 32.255 -65.859 1.00 74.18 85 HIS B N 1
ATOM 3127 C CA . HIS B 1 85 ? 23.003 30.859 -66.266 1.00 70.83 85 HIS B CA 1
ATOM 3128 C C . HIS B 1 85 ? 23.776 30.024 -65.242 1.00 65.84 85 HIS B C 1
ATOM 3129 O O . HIS B 1 85 ? 23.614 28.805 -65.189 1.00 73.72 85 HIS B O 1
ATOM 3136 N N . GLU B 1 86 ? 24.653 30.663 -64.470 1.00 64.77 86 GLU B N 1
ATOM 3137 C CA . GLU B 1 86 ? 25.393 29.963 -63.412 1.00 69.54 86 GLU B CA 1
ATOM 3138 C C . GLU B 1 86 ? 24.765 30.100 -62.021 1.00 70.25 86 GLU B C 1
ATOM 3139 O O . GLU B 1 86 ? 24.949 31.117 -61.352 1.00 73.80 86 GLU B O 1
ATOM 3145 N N . PRO B 1 87 ? 24.078 29.047 -61.551 1.00 72.13 87 PRO B N 1
ATOM 3146 C CA . PRO B 1 87 ? 23.379 29.099 -60.261 1.00 63.79 87 PRO B CA 1
ATOM 3147 C C . PRO B 1 87 ? 24.270 28.774 -59.065 1.00 58.67 87 PRO B C 1
ATOM 3148 O O . PRO B 1 87 ? 23.839 28.935 -57.926 1.00 65.57 87 PRO B O 1
ATOM 3152 N N . VAL B 1 88 ? 25.496 28.329 -59.323 1.00 61.63 88 VAL B N 1
ATOM 3153 C CA . VAL B 1 88 ? 26.430 28.000 -58.255 1.00 61.38 88 VAL B CA 1
ATOM 3154 C C . VAL B 1 88 ? 26.846 29.262 -57.500 1.00 68.31 88 VAL B C 1
ATOM 3155 O O . VAL B 1 88 ? 27.209 29.200 -56.326 1.00 74.42 88 VAL B O 1
ATOM 3159 N N . ILE B 1 89 ? 26.787 30.403 -58.184 1.00 63.05 89 ILE B N 1
ATOM 3160 C CA . ILE B 1 89 ? 27.138 31.685 -57.586 1.00 66.32 89 ILE B CA 1
ATOM 3161 C C . ILE B 1 89 ? 26.280 31.993 -56.356 1.00 68.41 89 ILE B C 1
ATOM 3162 O O . ILE B 1 89 ? 26.800 32.325 -55.287 1.00 57.18 89 ILE B O 1
ATOM 3167 N N . GLY B 1 90 ? 24.968 31.842 -56.505 1.00 65.15 90 GLY B N 1
ATOM 3168 C CA . GLY B 1 90 ? 24.050 32.067 -55.407 1.00 54.17 90 GLY B CA 1
ATOM 3169 C C . GLY B 1 90 ? 24.341 31.148 -54.238 1.00 56.69 90 GLY B C 1
ATOM 3170 O O . GLY B 1 90 ? 24.254 31.563 -53.086 1.00 63.72 90 GLY B O 1
ATOM 3171 N N . ASN B 1 91 ? 24.698 29.902 -54.531 1.00 54.31 91 ASN B N 1
ATOM 3172 C CA . ASN B 1 91 ? 25.013 28.939 -53.482 1.00 52.00 91 ASN B CA 1
ATOM 3173 C C . ASN B 1 91 ? 26.198 29.368 -52.617 1.00 55.38 91 ASN B C 1
ATOM 3174 O O . ASN B 1 91 ? 26.130 29.304 -51.394 1.00 53.34 91 ASN B O 1
ATOM 3179 N N . ILE B 1 92 ? 27.278 29.809 -53.255 1.00 54.44 92 ILE B N 1
ATOM 3180 C CA . ILE B 1 92 ? 28.479 30.218 -52.538 1.00 53.58 92 ILE B CA 1
ATOM 3181 C C . ILE B 1 92 ? 28.206 31.441 -51.668 1.00 62.64 92 ILE B C 1
ATOM 3182 O O . ILE B 1 92 ? 28.671 31.522 -50.530 1.00 64.11 92 ILE B O 1
ATOM 3187 N N . VAL B 1 93 ? 27.447 32.388 -52.210 1.00 57.17 93 VAL B N 1
ATOM 3188 C CA . VAL B 1 93 ? 27.053 33.576 -51.463 1.00 59.16 93 VAL B CA 1
ATOM 3189 C C . VAL B 1 93 ? 26.253 33.209 -50.203 1.00 65.12 93 VAL B C 1
ATOM 3190 O O . VAL B 1 93 ? 26.550 33.701 -49.111 1.00 68.22 93 VAL B O 1
ATOM 3194 N N . ARG B 1 94 ? 25.257 32.336 -50.349 1.00 58.76 94 ARG B N 1
ATOM 3195 C CA . ARG B 1 94 ? 24.450 31.908 -49.206 1.00 61.60 94 ARG B CA 1
ATOM 3196 C C . ARG B 1 94 ? 25.287 31.146 -48.178 1.00 52.59 94 ARG B C 1
ATOM 3197 O O . ARG B 1 94 ? 25.055 31.252 -46.976 1.00 62.72 94 ARG B O 1
ATOM 3205 N N . ARG B 1 95 ? 26.241 30.357 -48.659 1.00 50.38 95 ARG B N 1
ATOM 3206 C CA . ARG B 1 95 ? 27.153 29.633 -47.783 1.00 56.78 95 ARG B CA 1
ATOM 3207 C C . ARG B 1 95 ? 27.998 30.609 -46.959 1.00 65.59 95 ARG B C 1
ATOM 3208 O O . ARG B 1 95 ? 28.203 30.406 -45.762 1.00 65.92 95 ARG B O 1
ATOM 3216 N N . VAL B 1 96 ? 28.488 31.665 -47.603 1.00 66.67 96 VAL B N 1
ATOM 3217 C CA . VAL B 1 96 ? 29.264 32.687 -46.906 1.00 70.08 96 VAL B CA 1
ATOM 3218 C C . VAL B 1 96 ? 28.391 33.450 -45.910 1.00 71.95 96 VAL B C 1
ATOM 3219 O O . VAL B 1 96 ? 28.804 33.693 -44.777 1.00 75.39 96 VAL B O 1
ATOM 3223 N N . LEU B 1 97 ? 27.176 33.800 -46.328 1.00 71.36 97 LEU B N 1
ATOM 3224 C CA . LEU B 1 97 ? 26.223 34.461 -45.441 1.00 73.63 97 LEU B CA 1
ATOM 3225 C C . LEU B 1 97 ? 25.887 33.587 -44.237 1.00 78.99 97 LEU B C 1
ATOM 3226 O O . LEU B 1 97 ? 25.799 34.078 -43.112 1.00 87.90 97 LEU B O 1
ATOM 3231 N N . GLY B 1 98 ? 25.703 32.293 -44.478 1.00 71.34 98 GLY B N 1
ATOM 3232 C CA . GLY B 1 98 ? 25.407 31.354 -43.410 1.00 68.97 98 GLY B CA 1
ATOM 3233 C C . GLY B 1 98 ? 26.561 31.241 -42.434 1.00 66.79 98 GLY B C 1
ATOM 3234 O O . GLY B 1 98 ? 26.361 31.179 -41.221 1.00 69.84 98 GLY B O 1
ATOM 3235 N N . LEU B 1 99 ? 27.774 31.212 -42.979 1.00 61.21 99 LEU B N 1
ATOM 3236 C CA . LEU B 1 99 ? 28.996 31.160 -42.186 1.00 74.72 99 LEU B CA 1
ATOM 3237 C C . LEU B 1 99 ? 29.114 32.378 -41.281 1.00 77.56 99 LEU B C 1
ATOM 3238 O O . LEU B 1 99 ? 29.496 32.271 -40.114 1.00 79.96 99 LEU B O 1
ATOM 3243 N N . ILE B 1 100 ? 28.791 33.538 -41.838 1.00 74.47 100 ILE B N 1
ATOM 3244 C CA . ILE B 1 100 ? 28.819 34.781 -41.084 1.00 81.16 100 ILE B CA 1
ATOM 3245 C C . ILE B 1 100 ? 27.843 34.714 -39.911 1.00 82.17 100 ILE B C 1
ATOM 3246 O O . ILE B 1 100 ? 28.177 35.101 -38.792 1.00 86.73 100 ILE B O 1
ATOM 3251 N N . ARG B 1 101 ? 26.643 34.202 -40.167 1.00 75.51 101 ARG B N 1
ATOM 3252 C CA . ARG B 1 101 ? 25.622 34.106 -39.129 1.00 81.46 101 ARG B CA 1
ATOM 3253 C C . ARG B 1 101 ? 26.001 33.168 -37.988 1.00 89.08 101 ARG B C 1
ATOM 3254 O O . ARG B 1 101 ? 25.726 33.465 -36.826 1.00 96.42 101 ARG B O 1
ATOM 3262 N N . ASP B 1 102 ? 26.618 32.036 -38.311 1.00 90.93 102 ASP B N 1
ATOM 3263 C CA . ASP B 1 102 ? 27.003 31.077 -37.278 1.00 99.30 102 ASP B CA 1
ATOM 3264 C C . ASP B 1 102 ? 28.002 31.675 -36.302 1.00 103.39 102 ASP B C 1
ATOM 3265 O O . ASP B 1 102 ? 27.853 31.535 -35.089 1.00 106.10 102 ASP B O 1
ATOM 3270 N N . GLU B 1 103 ? 29.003 32.365 -36.836 1.00 101.03 103 GLU B N 1
ATOM 3271 C CA . GLU B 1 103 ? 30.059 32.934 -36.013 1.00 113.22 103 GLU B CA 1
ATOM 3272 C C . GLU B 1 103 ? 29.593 34.189 -35.278 1.00 118.53 103 GLU B C 1
ATOM 3273 O O . GLU B 1 103 ? 30.222 34.616 -34.310 1.00 129.11 103 GLU B O 1
ATOM 3279 N N . ALA B 1 104 ? 28.503 34.785 -35.755 1.00 115.91 104 ALA B N 1
ATOM 3280 C CA . ALA B 1 104 ? 27.904 35.936 -35.088 1.00 115.34 104 ALA B CA 1
ATOM 3281 C C . ALA B 1 104 ? 27.422 35.584 -33.681 1.00 122.54 104 ALA B C 1
ATOM 3282 O O . ALA B 1 104 ? 27.593 36.373 -32.751 1.00 136.07 104 ALA B O 1
ATOM 3284 N N . SER B 1 105 ? 26.833 34.400 -33.528 1.00 120.79 105 SER B N 1
ATOM 3285 C CA . SER B 1 105 ? 26.442 33.889 -32.215 1.00 129.49 105 SER B CA 1
ATOM 3286 C C . SER B 1 105 ? 26.369 32.366 -32.213 1.00 131.47 105 SER B C 1
ATOM 3287 O O . SER B 1 105 ? 27.377 31.682 -32.391 1.00 131.48 105 SER B O 1
ATOM 3290 N N . SER B 1 155 ? 34.342 43.358 -31.595 1.00 149.01 181 SER B N 1
ATOM 3291 C CA . SER B 1 155 ? 35.105 42.189 -32.024 1.00 155.34 181 SER B CA 1
ATOM 3292 C C . SER B 1 155 ? 35.076 42.032 -33.542 1.00 153.92 181 SER B C 1
ATOM 3293 O O . SER B 1 155 ? 34.914 40.922 -34.057 1.00 145.26 181 SER B O 1
ATOM 3296 N N . VAL B 1 156 ? 35.232 43.146 -34.252 1.00 158.16 182 VAL B N 1
ATOM 3297 C CA . VAL B 1 156 ? 35.234 43.136 -35.712 1.00 148.79 182 VAL B CA 1
ATOM 3298 C C . VAL B 1 156 ? 36.450 42.399 -36.271 1.00 148.43 182 VAL B C 1
ATOM 3299 O O . VAL B 1 156 ? 36.329 41.619 -37.216 1.00 147.13 182 VAL B O 1
ATOM 3303 N N . HIS B 1 157 ? 37.614 42.628 -35.671 1.00 144.76 183 HIS B N 1
ATOM 3304 C CA . HIS B 1 157 ? 38.849 42.017 -36.152 1.00 134.92 183 HIS B CA 1
ATOM 3305 C C . HIS B 1 157 ? 38.815 40.504 -35.967 1.00 135.22 183 HIS B C 1
ATOM 3306 O O . HIS B 1 157 ? 39.197 39.750 -36.864 1.00 116.57 183 HIS B O 1
ATOM 3313 N N . ALA B 1 158 ? 38.350 40.071 -34.799 1.00 138.06 184 ALA B N 1
ATOM 3314 C CA . ALA B 1 158 ? 38.269 38.652 -34.471 1.00 138.69 184 ALA B CA 1
ATOM 3315 C C . ALA B 1 158 ? 37.275 37.922 -35.371 1.00 134.14 184 ALA B C 1
ATOM 3316 O O . ALA B 1 158 ? 37.539 36.810 -35.826 1.00 132.49 184 ALA B O 1
ATOM 3318 N N . LEU B 1 159 ? 36.129 38.549 -35.615 1.00 129.93 185 LEU B N 1
ATOM 3319 C CA . LEU B 1 159 ? 35.104 37.963 -36.472 1.00 117.83 185 LEU B CA 1
ATOM 3320 C C . LEU B 1 159 ? 35.560 37.918 -37.928 1.00 112.85 185 LEU B C 1
ATOM 3321 O O . LEU B 1 159 ? 35.301 36.949 -38.644 1.00 100.44 185 LEU B O 1
ATOM 3326 N N . ARG B 1 160 ? 36.223 38.988 -38.358 1.00 113.63 186 ARG B N 1
ATOM 3327 C CA . ARG B 1 160 ? 36.696 39.124 -39.731 1.00 111.64 186 ARG B CA 1
ATOM 3328 C C . ARG B 1 160 ? 37.623 37.978 -40.118 1.00 109.58 186 ARG B C 1
ATOM 3329 O O . ARG B 1 160 ? 37.489 37.392 -41.193 1.00 105.23 186 ARG B O 1
ATOM 3337 N N . SER B 1 161 ? 38.554 37.663 -39.223 1.00 114.19 187 SER B N 1
ATOM 3338 C CA . SER B 1 161 ? 39.529 36.602 -39.448 1.00 108.16 187 SER B CA 1
ATOM 3339 C C . SER B 1 161 ? 38.863 35.231 -39.569 1.00 105.91 187 SER B C 1
ATOM 3340 O O . SER B 1 161 ? 39.208 34.439 -40.449 1.00 104.93 187 SER B O 1
ATOM 3343 N N . GLU B 1 162 ? 37.902 34.959 -38.691 1.00 104.41 188 GLU B N 1
ATOM 3344 C CA . GLU B 1 162 ? 37.221 33.667 -38.672 1.00 107.06 188 GLU B CA 1
ATOM 3345 C C . GLU B 1 162 ? 36.360 33.444 -39.914 1.00 100.35 188 GLU B C 1
ATOM 3346 O O . GLU B 1 162 ? 36.247 32.321 -40.406 1.00 100.05 188 GLU B O 1
ATOM 3352 N N . VAL B 1 163 ? 35.716 34.502 -40.394 1.00 93.93 189 VAL B N 1
ATOM 3353 C CA . VAL B 1 163 ? 34.922 34.395 -41.610 1.00 90.12 189 VAL B CA 1
ATOM 3354 C C . VAL B 1 163 ? 35.834 34.128 -42.808 1.00 88.03 189 VAL B C 1
ATOM 3355 O O . VAL B 1 163 ? 35.545 33.271 -43.641 1.00 84.00 189 VAL B O 1
ATOM 3359 N N . MET B 1 164 ? 36.943 34.857 -42.877 1.00 90.00 190 MET B N 1
ATOM 3360 C CA . MET B 1 164 ? 37.919 34.673 -43.943 1.00 94.10 190 MET B CA 1
ATOM 3361 C C . MET B 1 164 ? 38.499 33.261 -43.868 1.00 104.08 190 MET B C 1
ATOM 3362 O O . MET B 1 164 ? 38.777 32.635 -44.894 1.00 112.85 190 MET B O 1
ATOM 3367 N N . ASP B 1 165 ? 38.691 32.775 -42.644 1.00 101.53 191 ASP B N 1
ATOM 3368 C CA . ASP B 1 165 ? 39.093 31.390 -42.414 1.00 92.30 191 ASP B CA 1
ATOM 3369 C C . ASP B 1 165 ? 38.049 30.440 -43.014 1.00 90.92 191 ASP B C 1
ATOM 3370 O O . ASP B 1 165 ? 38.381 29.521 -43.764 1.00 85.50 191 ASP B O 1
ATOM 3375 N N . GLY B 1 166 ? 36.781 30.720 -42.723 1.00 85.05 192 GLY B N 1
ATOM 3376 C CA . GLY B 1 166 ? 35.673 29.898 -43.176 1.00 85.65 192 GLY B CA 1
ATOM 3377 C C . GLY B 1 166 ? 35.512 29.866 -44.680 1.00 84.23 192 GLY B C 1
ATOM 3378 O O . GLY B 1 166 ? 35.163 28.835 -45.253 1.00 84.61 192 GLY B O 1
ATOM 3379 N N . ILE B 1 167 ? 35.751 31.006 -45.319 1.00 81.92 193 ILE B N 1
ATOM 3380 C CA . ILE B 1 167 ? 35.653 31.095 -46.769 1.00 80.10 193 ILE B CA 1
ATOM 3381 C C . ILE B 1 167 ? 36.748 30.240 -47.398 1.00 81.41 193 ILE B C 1
ATOM 3382 O O . ILE B 1 167 ? 36.542 29.609 -48.436 1.00 81.86 193 ILE B O 1
ATOM 3387 N N . GLU B 1 168 ? 37.907 30.201 -46.749 1.00 73.64 194 GLU B N 1
ATOM 3388 C CA . GLU B 1 168 ? 38.991 29.339 -47.203 1.00 73.18 194 GLU B CA 1
ATOM 3389 C C . GLU B 1 168 ? 38.609 27.861 -47.097 1.00 72.78 194 GLU B C 1
ATOM 3390 O O . GLU B 1 168 ? 38.976 27.072 -47.967 1.00 74.86 194 GLU B O 1
ATOM 3396 N N . GLU B 1 169 ? 37.869 27.481 -46.055 1.00 65.30 195 GLU B N 1
ATOM 3397 C CA . GLU B 1 169 ? 37.388 26.102 -45.976 1.00 74.53 195 GLU B CA 1
ATOM 3398 C C . GLU B 1 169 ? 36.459 25.794 -47.139 1.00 66.77 195 GLU B C 1
ATOM 3399 O O . GLU B 1 169 ? 36.546 24.730 -47.750 1.00 63.38 195 GLU B O 1
ATOM 3405 N N . ILE B 1 170 ? 35.579 26.742 -47.440 1.00 61.50 196 ILE B N 1
ATOM 3406 C CA . ILE B 1 170 ? 34.633 26.609 -48.537 1.00 66.80 196 ILE B CA 1
ATOM 3407 C C . ILE B 1 170 ? 35.380 26.473 -49.859 1.00 68.05 196 ILE B C 1
ATOM 3408 O O . ILE B 1 170 ? 35.012 25.667 -50.709 1.00 71.53 196 ILE B O 1
ATOM 3413 N N . LEU B 1 171 ? 36.447 27.248 -50.012 1.00 72.85 197 LEU B N 1
ATOM 3414 C CA . LEU B 1 171 ? 37.285 27.158 -51.200 1.00 75.28 197 LEU B CA 1
ATOM 3415 C C . LEU B 1 171 ? 37.920 25.770 -51.321 1.00 74.72 197 LEU B C 1
ATOM 3416 O O . LEU B 1 171 ? 37.972 25.202 -52.411 1.00 76.70 197 LEU B O 1
ATOM 3421 N N . ASP B 1 172 ? 38.388 25.221 -50.201 1.00 70.27 198 ASP B N 1
ATOM 3422 C CA . ASP B 1 172 ? 38.978 23.884 -50.210 1.00 71.56 198 ASP B CA 1
ATOM 3423 C C . ASP B 1 172 ? 37.916 22.821 -50.470 1.00 68.76 198 ASP B C 1
ATOM 3424 O O . ASP B 1 172 ? 38.181 21.820 -51.134 1.00 67.25 198 ASP B O 1
ATOM 3429 N N . GLU B 1 173 ? 36.716 23.051 -49.942 1.00 54.72 199 GLU B N 1
ATOM 3430 C CA . GLU B 1 173 ? 35.586 22.153 -50.154 1.00 54.37 199 GLU B CA 1
ATOM 3431 C C . GLU B 1 173 ? 35.236 22.057 -51.641 1.00 58.20 199 GLU B C 1
ATOM 3432 O O . GLU B 1 173 ? 34.945 20.975 -52.150 1.00 57.63 199 GLU B O 1
ATOM 3438 N N . ILE B 1 174 ? 35.270 23.196 -52.328 1.00 62.96 200 ILE B N 1
ATOM 3439 C CA . ILE B 1 174 ? 35.026 23.249 -53.767 1.00 64.63 200 ILE B CA 1
ATOM 3440 C C . ILE B 1 174 ? 36.103 22.494 -54.549 1.00 64.92 200 ILE B C 1
ATOM 3441 O O . ILE B 1 174 ? 35.802 21.689 -55.431 1.00 63.75 200 ILE B O 1
ATOM 3446 N N . ASN B 1 175 ? 37.360 22.749 -54.208 1.00 62.52 201 ASN B N 1
ATOM 3447 C CA . ASN B 1 175 ? 38.484 22.131 -54.902 1.00 63.76 201 ASN B CA 1
ATOM 3448 C C . ASN B 1 175 ? 38.578 20.619 -54.700 1.00 63.07 201 ASN B C 1
ATOM 3449 O O . ASN B 1 175 ? 38.975 19.893 -55.611 1.00 60.39 201 ASN B O 1
ATOM 3454 N N . GLN B 1 176 ? 38.214 20.152 -53.509 1.00 66.98 202 GLN B N 1
ATOM 3455 C CA . GLN B 1 176 ? 38.343 18.737 -53.164 1.00 64.81 202 GLN B CA 1
ATOM 3456 C C . GLN B 1 176 ? 37.091 17.893 -53.414 1.00 62.41 202 GLN B C 1
ATOM 3457 O O . GLN B 1 176 ? 37.091 16.693 -53.130 1.00 59.27 202 GLN B O 1
ATOM 3463 N N . ALA B 1 177 ? 36.033 18.512 -53.931 1.00 57.93 203 ALA B N 1
ATOM 3464 C CA . ALA B 1 177 ? 34.754 17.825 -54.111 1.00 55.59 203 ALA B CA 1
ATOM 3465 C C . ALA B 1 177 ? 34.858 16.617 -55.051 1.00 52.93 203 ALA B C 1
ATOM 3466 O O . ALA B 1 177 ? 34.298 15.562 -54.766 1.00 52.39 203 ALA B O 1
ATOM 3468 N N . ASP B 1 178 ? 35.566 16.766 -56.167 1.00 54.51 204 ASP B N 1
ATOM 3469 C CA . ASP B 1 178 ? 35.703 15.662 -57.119 1.00 57.11 204 ASP B CA 1
ATOM 3470 C C . ASP B 1 178 ? 36.407 14.452 -56.498 1.00 51.59 204 ASP B C 1
ATOM 3471 O O . ASP B 1 178 ? 35.970 13.317 -56.671 1.00 52.36 204 ASP B O 1
ATOM 3476 N N . ASP B 1 179 ? 37.483 14.701 -55.760 1.00 53.33 205 ASP B N 1
ATOM 3477 C CA . ASP B 1 179 ? 38.222 13.630 -55.100 1.00 54.89 205 ASP B CA 1
ATOM 3478 C C . ASP B 1 179 ? 37.398 12.986 -53.989 1.00 54.44 205 ASP B C 1
ATOM 3479 O O . ASP B 1 179 ? 37.441 11.769 -53.800 1.00 48.80 205 ASP B O 1
ATOM 3484 N N . GLN B 1 180 ? 36.652 13.802 -53.250 1.00 46.67 206 GLN B N 1
ATOM 3485 C CA . GLN B 1 180 ? 35.843 13.281 -52.160 1.00 48.30 206 GLN B CA 1
ATOM 3486 C C . GLN B 1 180 ? 34.732 12.389 -52.693 1.00 49.14 206 GLN B C 1
ATOM 3487 O O . GLN B 1 180 ? 34.487 11.312 -52.150 1.00 48.75 206 GLN B O 1
ATOM 3493 N N . ILE B 1 181 ? 34.091 12.827 -53.776 1.00 48.26 207 ILE B N 1
ATOM 3494 C CA . ILE B 1 181 ? 33.044 12.048 -54.431 1.00 41.25 207 ILE B CA 1
ATOM 3495 C C . ILE B 1 181 ? 33.604 10.725 -54.947 1.00 47.61 207 ILE B C 1
ATOM 3496 O O . ILE B 1 181 ? 32.981 9.674 -54.803 1.00 48.14 207 ILE B O 1
ATOM 3501 N N . ALA B 1 182 ? 34.792 10.790 -55.535 1.00 40.54 208 ALA B N 1
ATOM 3502 C CA . ALA B 1 182 ? 35.440 9.613 -56.090 1.00 44.37 208 ALA B CA 1
ATOM 3503 C C . ALA B 1 182 ? 35.864 8.618 -55.008 1.00 51.41 208 ALA B C 1
ATOM 3504 O O . ALA B 1 182 ? 36.017 7.427 -55.284 1.00 51.52 208 ALA B O 1
ATOM 3506 N N . SER B 1 183 ? 36.057 9.093 -53.779 1.00 42.95 209 SER B N 1
ATOM 3507 C CA . SER B 1 183 ? 36.484 8.202 -52.698 1.00 47.88 209 SER B CA 1
ATOM 3508 C C . SER B 1 183 ? 35.385 7.178 -52.390 1.00 47.93 209 SER B C 1
ATOM 3509 O O . SER B 1 183 ? 35.626 6.193 -51.696 1.00 49.66 209 SER B O 1
ATOM 3512 N N . PHE B 1 184 ? 34.175 7.430 -52.884 1.00 40.67 210 PHE B N 1
ATOM 3513 C CA . PHE B 1 184 ? 33.072 6.491 -52.702 1.00 44.02 210 PHE B CA 1
ATOM 3514 C C . PHE B 1 184 ? 32.849 5.588 -53.926 1.00 45.49 210 PHE B C 1
ATOM 3515 O O . PHE B 1 184 ? 31.927 4.775 -53.934 1.00 46.03 210 PHE B O 1
ATOM 3523 N N . ALA B 1 185 ? 33.716 5.695 -54.933 1.00 48.63 211 ALA B N 1
ATOM 3524 C CA . ALA B 1 185 ? 33.522 4.962 -56.186 1.00 49.17 211 ALA B CA 1
ATOM 3525 C C . ALA B 1 185 ? 33.460 3.446 -55.991 1.00 54.04 211 ALA B C 1
ATOM 3526 O O . ALA B 1 185 ? 32.556 2.800 -56.521 1.00 48.76 211 ALA B O 1
ATOM 3528 N N . GLU B 1 186 ? 34.379 2.892 -55.201 1.00 44.10 212 GLU B N 1
ATOM 3529 C CA . GLU B 1 186 ? 34.419 1.443 -54.970 1.00 59.55 212 GLU B CA 1
ATOM 3530 C C . GLU B 1 186 ? 33.131 0.917 -54.314 1.00 58.29 212 GLU B C 1
ATOM 3531 O O . GLU B 1 186 ? 32.777 -0.249 -54.484 1.00 58.54 212 GLU B O 1
ATOM 3537 N N . ILE B 1 187 ? 32.458 1.770 -53.545 1.00 50.56 213 ILE B N 1
ATOM 3538 C CA . ILE B 1 187 ? 31.154 1.447 -52.962 1.00 59.41 213 ILE B CA 1
ATOM 3539 C C . ILE B 1 187 ? 30.040 1.376 -54.014 1.00 54.90 213 ILE B C 1
ATOM 3540 O O . ILE B 1 187 ? 29.171 0.506 -53.958 1.00 63.28 213 ILE B O 1
ATOM 3545 N N . GLN B 1 188 ? 30.060 2.312 -54.955 1.00 49.92 214 GLN B N 1
ATOM 3546 C CA . GLN B 1 188 ? 29.064 2.370 -56.024 1.00 53.04 214 GLN B CA 1
ATOM 3547 C C . GLN B 1 188 ? 29.317 1.390 -57.173 1.00 52.97 214 GLN B C 1
ATOM 3548 O O . GLN B 1 188 ? 28.373 0.849 -57.750 1.00 57.23 214 GLN B O 1
ATOM 3554 N N . ILE B 1 189 ? 30.582 1.176 -57.520 1.00 47.62 215 ILE B N 1
ATOM 3555 C CA . ILE B 1 189 ? 30.914 0.315 -58.656 1.00 49.53 215 ILE B CA 1
ATOM 3556 C C . ILE B 1 189 ? 31.407 -1.048 -58.189 1.00 47.85 215 ILE B C 1
ATOM 3557 O O . ILE B 1 189 ? 32.324 -1.141 -57.378 1.00 45.91 215 ILE B O 1
ATOM 3562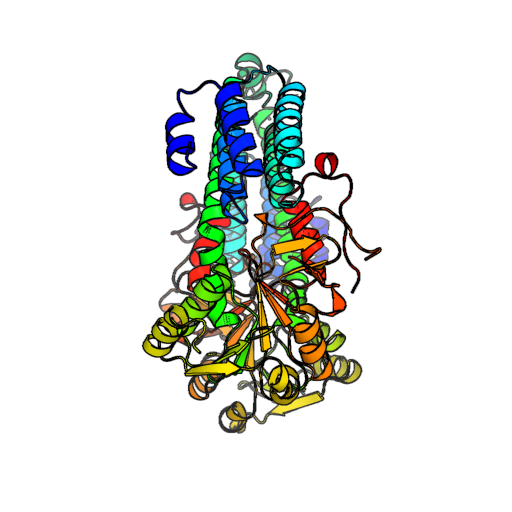 N N . HIS B 1 190 ? 30.820 -2.103 -58.743 1.00 47.55 216 HIS B N 1
ATOM 3563 C CA . HIS B 1 190 ? 31.153 -3.469 -58.357 1.00 51.73 216 HIS B CA 1
ATOM 3564 C C . HIS B 1 190 ? 31.897 -4.173 -59.484 1.00 57.15 216 HIS B C 1
ATOM 3565 O O . HIS B 1 190 ? 31.819 -3.744 -60.636 1.00 52.05 216 HIS B O 1
ATOM 3572 N N . PRO B 1 191 ? 32.637 -5.246 -59.158 1.00 61.94 217 PRO B N 1
ATOM 3573 C CA . PRO B 1 191 ? 33.337 -6.014 -60.196 1.00 57.12 217 PRO B CA 1
ATOM 3574 C C . PRO B 1 191 ? 32.390 -6.526 -61.279 1.00 51.69 217 PRO B C 1
ATOM 3575 O O . PRO B 1 191 ? 31.316 -7.027 -60.959 1.00 71.95 217 PRO B O 1
ATOM 3579 N N . GLY B 1 192 ? 32.775 -6.383 -62.542 1.00 59.60 218 GLY B N 1
ATOM 3580 C CA . GLY B 1 192 ? 31.970 -6.889 -63.638 1.00 52.52 218 GLY B CA 1
ATOM 3581 C C . GLY B 1 192 ? 30.791 -6.013 -64.011 1.00 71.20 218 GLY B C 1
ATOM 3582 O O . GLY B 1 192 ? 29.975 -6.387 -64.853 1.00 80.49 218 GLY B O 1
ATOM 3583 N N . ASP B 1 193 ? 30.690 -4.852 -63.376 1.00 58.91 219 ASP B N 1
ATOM 3584 C CA . ASP B 1 193 ? 29.581 -3.943 -63.638 1.00 64.99 219 ASP B CA 1
ATOM 3585 C C . ASP B 1 193 ? 29.581 -3.414 -65.063 1.00 64.80 219 ASP B C 1
ATOM 3586 O O . ASP B 1 193 ? 30.634 -3.203 -65.663 1.00 59.73 219 ASP B O 1
ATOM 3591 N N . TYR B 1 194 ? 28.385 -3.232 -65.607 1.00 60.04 220 TYR B N 1
ATOM 3592 C CA . TYR B 1 194 ? 28.227 -2.509 -66.858 1.00 59.68 220 TYR B CA 1
ATOM 3593 C C . TYR B 1 194 ? 27.632 -1.148 -66.551 1.00 57.40 220 TYR B C 1
ATOM 3594 O O . TYR B 1 194 ? 26.464 -1.029 -66.179 1.00 54.91 220 TYR B O 1
ATOM 3603 N N . VAL B 1 195 ? 28.456 -0.122 -66.696 1.00 47.25 221 VAL B N 1
ATOM 3604 C CA . VAL B 1 195 ? 28.074 1.210 -66.277 1.00 53.61 221 VAL B CA 1
ATOM 3605 C C . VAL B 1 195 ? 27.892 2.137 -67.465 1.00 59.53 221 VAL B C 1
ATOM 3606 O O . VAL B 1 195 ? 28.792 2.301 -68.290 1.00 63.99 221 VAL B O 1
ATOM 3610 N N . LEU B 1 196 ? 26.711 2.735 -67.547 1.00 53.43 222 LEU B N 1
ATOM 3611 C CA . LEU B 1 196 ? 26.406 3.669 -68.614 1.00 54.80 222 LEU B CA 1
ATOM 3612 C C . LEU B 1 196 ? 26.726 5.077 -68.146 1.00 57.27 222 LEU B C 1
ATOM 3613 O O . LEU B 1 196 ? 26.111 5.584 -67.213 1.00 62.62 222 LEU B O 1
ATOM 3618 N N . ALA B 1 197 ? 27.699 5.706 -68.787 1.00 53.61 223 ALA B N 1
ATOM 3619 C CA . ALA B 1 197 ? 28.046 7.067 -68.428 1.00 51.98 223 ALA B CA 1
ATOM 3620 C C . ALA B 1 197 ? 27.589 7.988 -69.542 1.00 63.27 223 ALA B C 1
ATOM 3621 O O . ALA B 1 197 ? 28.119 7.947 -70.654 1.00 68.18 223 ALA B O 1
ATOM 3623 N N . TYR B 1 198 ? 26.611 8.833 -69.235 1.00 61.97 224 TYR B N 1
ATOM 3624 C CA . TYR B 1 198 ? 26.037 9.711 -70.240 1.00 65.70 224 TYR B CA 1
ATOM 3625 C C . TYR B 1 198 ? 26.726 11.062 -70.219 1.00 69.84 224 TYR B C 1
ATOM 3626 O O . TYR B 1 198 ? 26.637 11.791 -69.228 1.00 65.71 224 TYR B O 1
ATOM 3635 N N . GLN B 1 199 ? 27.378 11.391 -71.335 1.00 68.55 225 GLN B N 1
ATOM 3636 C CA . GLN B 1 199 ? 28.146 12.625 -71.483 1.00 68.90 225 GLN B CA 1
ATOM 3637 C C . GLN B 1 199 ? 28.945 12.977 -70.239 1.00 63.24 225 GLN B C 1
ATOM 3638 O O . GLN B 1 199 ? 28.703 14.017 -69.629 1.00 70.33 225 GLN B O 1
ATOM 3644 N N . PRO B 1 200 ? 29.901 12.116 -69.865 1.00 65.97 226 PRO B N 1
ATOM 3645 C CA . PRO B 1 200 ? 30.634 12.282 -68.607 1.00 62.20 226 PRO B CA 1
ATOM 3646 C C . PRO B 1 200 ? 31.311 13.643 -68.494 1.00 63.53 226 PRO B C 1
ATOM 3647 O O . PRO B 1 200 ? 31.949 14.098 -69.441 1.00 69.77 226 PRO B O 1
ATOM 3651 N N . SER B 1 201 ? 31.150 14.284 -67.343 1.00 61.32 227 SER B N 1
ATOM 3652 C CA . SER B 1 201 ? 31.851 15.524 -67.052 1.00 58.10 227 SER B CA 1
ATOM 3653 C C . SER B 1 201 ? 33.203 15.184 -66.432 1.00 63.27 227 SER B C 1
ATOM 3654 O O . SER B 1 201 ? 33.563 14.009 -66.310 1.00 54.14 227 SER B O 1
ATOM 3657 N N . LYS B 1 202 ? 33.953 16.210 -66.048 1.00 58.39 228 LYS B N 1
ATOM 3658 C CA . LYS B 1 202 ? 35.248 16.001 -65.420 1.00 57.55 228 LYS B CA 1
ATOM 3659 C C . LYS B 1 202 ? 35.068 15.225 -64.106 1.00 67.44 228 LYS B C 1
ATOM 3660 O O . LYS B 1 202 ? 35.873 14.348 -63.778 1.00 57.48 228 LYS B O 1
ATOM 3666 N N . THR B 1 203 ? 33.995 15.542 -63.378 1.00 53.09 229 THR B N 1
ATOM 3667 C CA . THR B 1 203 ? 33.679 14.885 -62.111 1.00 50.38 229 THR B CA 1
ATOM 3668 C C . THR B 1 203 ? 33.436 13.391 -62.303 1.00 50.09 229 THR B C 1
ATOM 3669 O O . THR B 1 203 ? 33.901 12.575 -61.515 1.00 52.87 229 THR B O 1
ATOM 3673 N N . VAL B 1 204 ? 32.696 13.034 -63.347 1.00 55.52 230 VAL B N 1
ATOM 3674 C CA . VAL B 1 204 ? 32.442 11.625 -63.637 1.00 53.85 230 VAL B CA 1
ATOM 3675 C C . VAL B 1 204 ? 33.729 10.919 -64.089 1.00 54.56 230 VAL B C 1
ATOM 3676 O O . VAL B 1 204 ? 33.981 9.774 -63.711 1.00 56.02 230 VAL B O 1
ATOM 3680 N N . GLU B 1 205 ? 34.549 11.604 -64.882 1.00 52.33 231 GLU B N 1
ATOM 3681 C CA . GLU B 1 205 ? 35.818 11.030 -65.333 1.00 54.61 231 GLU B CA 1
ATOM 3682 C C . GLU B 1 205 ? 36.717 10.697 -64.140 1.00 56.11 231 GLU B C 1
ATOM 3683 O O . GLU B 1 205 ? 37.303 9.615 -64.067 1.00 49.16 231 GLU B O 1
ATOM 3689 N N . ARG B 1 206 ? 36.815 11.636 -63.205 1.00 48.45 232 ARG B N 1
ATOM 3690 C CA . ARG B 1 206 ? 37.610 11.446 -62.004 1.00 56.63 232 ARG B CA 1
ATOM 3691 C C . ARG B 1 206 ? 37.061 10.259 -61.205 1.00 56.07 232 ARG B C 1
ATOM 3692 O O . ARG B 1 206 ? 37.810 9.457 -60.635 1.00 53.57 232 ARG B O 1
ATOM 3700 N N . PHE B 1 207 ? 35.738 10.157 -61.184 1.00 48.43 233 PHE B N 1
ATOM 3701 C CA . PHE B 1 207 ? 35.042 9.081 -60.490 1.00 45.74 233 PHE B CA 1
ATOM 3702 C C . PHE B 1 207 ? 35.340 7.720 -61.116 1.00 43.97 233 PHE B C 1
ATOM 3703 O O . PHE B 1 207 ? 35.652 6.757 -60.421 1.00 48.69 233 PHE B O 1
ATOM 3711 N N . LEU B 1 208 ? 35.247 7.652 -62.438 1.00 55.82 234 LEU B N 1
ATOM 3712 C CA . LEU B 1 208 ? 35.499 6.412 -63.160 1.00 51.03 234 LEU B CA 1
ATOM 3713 C C . LEU B 1 208 ? 36.959 5.988 -63.025 1.00 47.52 234 LEU B C 1
ATOM 3714 O O . LEU B 1 208 ? 37.244 4.811 -62.798 1.00 45.95 234 LEU B O 1
ATOM 3719 N N . VAL B 1 209 ? 37.877 6.948 -63.130 1.00 45.85 235 VAL B N 1
ATOM 3720 C CA . VAL B 1 209 ? 39.307 6.657 -63.007 1.00 46.48 235 VAL B CA 1
ATOM 3721 C C . VAL B 1 209 ? 39.627 6.096 -61.616 1.00 57.97 235 VAL B C 1
ATOM 3722 O O . VAL B 1 209 ? 40.401 5.147 -61.490 1.00 65.15 235 VAL B O 1
ATOM 3726 N N . LYS B 1 210 ? 39.007 6.657 -60.578 1.00 58.23 236 LYS B N 1
ATOM 3727 C CA . LYS B 1 210 ? 39.185 6.143 -59.221 1.00 45.38 236 LYS B CA 1
ATOM 3728 C C . LYS B 1 210 ? 38.653 4.724 -59.075 1.00 60.23 236 LYS B C 1
ATOM 3729 O O . LYS B 1 210 ? 39.333 3.861 -58.516 1.00 61.04 236 LYS B O 1
ATOM 3735 N N . ALA B 1 211 ? 37.448 4.481 -59.587 1.00 45.75 237 ALA B N 1
ATOM 3736 C CA . ALA B 1 211 ? 36.839 3.156 -59.495 1.00 50.54 237 ALA B CA 1
ATOM 3737 C C . ALA B 1 211 ? 37.691 2.135 -60.234 1.00 61.19 237 ALA B C 1
ATOM 3738 O O . ALA B 1 211 ? 37.828 0.992 -59.800 1.00 61.31 237 ALA B O 1
ATOM 3740 N N . ALA B 1 212 ? 38.261 2.559 -61.356 1.00 54.03 238 ALA B N 1
ATOM 3741 C CA . ALA B 1 212 ? 39.101 1.687 -62.165 1.00 63.57 238 ALA B CA 1
ATOM 3742 C C . ALA B 1 212 ? 40.334 1.188 -61.402 1.00 60.80 238 ALA B C 1
ATOM 3743 O O . ALA B 1 212 ? 40.779 0.060 -61.604 1.00 51.04 238 ALA B O 1
ATOM 3745 N N . SER B 1 213 ? 40.874 2.024 -60.518 1.00 58.87 239 SER B N 1
ATOM 3746 C CA . SER B 1 213 ? 42.063 1.659 -59.748 1.00 50.19 239 SER B CA 1
ATOM 3747 C C . SER B 1 213 ? 41.800 0.514 -58.777 1.00 50.90 239 SER B C 1
ATOM 3748 O O . SER B 1 213 ? 42.720 -0.191 -58.371 1.00 69.95 239 SER B O 1
ATOM 3751 N N . LYS B 1 214 ? 40.547 0.355 -58.374 1.00 51.30 240 LYS B N 1
ATOM 3752 C CA . LYS B 1 214 ? 40.203 -0.673 -57.403 1.00 60.80 240 LYS B CA 1
ATOM 3753 C C . LYS B 1 214 ? 39.199 -1.704 -57.916 1.00 57.86 240 LYS B C 1
ATOM 3754 O O . LYS B 1 214 ? 38.865 -2.662 -57.216 1.00 66.03 240 LYS B O 1
ATOM 3760 N N . ARG B 1 215 ? 38.738 -1.516 -59.146 1.00 58.18 241 ARG B N 1
ATOM 3761 C CA . ARG B 1 215 ? 37.705 -2.375 -59.705 1.00 59.49 241 ARG B CA 1
ATOM 3762 C C . ARG B 1 215 ? 37.913 -2.660 -61.186 1.00 62.09 241 ARG B C 1
ATOM 3763 O O . ARG B 1 215 ? 38.417 -1.826 -61.936 1.00 60.74 241 ARG B O 1
ATOM 3771 N N . ARG B 1 216 ? 37.455 -3.836 -61.588 1.00 63.89 242 ARG B N 1
ATOM 3772 C CA . ARG B 1 216 ? 37.406 -4.267 -62.975 1.00 61.40 242 ARG B CA 1
ATOM 3773 C C . ARG B 1 216 ? 35.963 -4.242 -63.478 1.00 60.20 242 ARG B C 1
ATOM 3774 O O . ARG B 1 216 ? 35.097 -4.930 -62.940 1.00 61.62 242 ARG B O 1
ATOM 3782 N N . PHE B 1 217 ? 35.700 -3.419 -64.486 1.00 53.04 243 PHE B N 1
ATOM 3783 C CA . PHE B 1 217 ? 34.342 -3.256 -64.988 1.00 58.39 243 PHE B CA 1
ATOM 3784 C C . PHE B 1 217 ? 34.316 -2.675 -66.390 1.00 59.19 243 PHE B C 1
ATOM 3785 O O . PHE B 1 217 ? 35.356 -2.466 -67.007 1.00 63.44 243 PHE B O 1
ATOM 3793 N N . THR B 1 218 ? 33.110 -2.453 -66.897 1.00 55.52 244 THR B N 1
ATOM 3794 C CA . THR B 1 218 ? 32.928 -1.922 -68.238 1.00 52.68 244 THR B CA 1
ATOM 3795 C C . THR B 1 218 ? 32.202 -0.585 -68.206 1.00 61.02 244 THR B C 1
ATOM 3796 O O . THR B 1 218 ? 31.205 -0.426 -67.498 1.00 60.24 244 THR B O 1
ATOM 3800 N N . VAL B 1 219 ? 32.701 0.377 -68.973 1.00 61.04 245 VAL B N 1
ATOM 3801 C CA . VAL B 1 219 ? 32.032 1.663 -69.079 1.00 63.79 245 VAL B CA 1
ATOM 3802 C C . VAL B 1 219 ? 31.479 1.867 -70.478 1.00 64.00 245 VAL B C 1
ATOM 3803 O O . VAL B 1 219 ? 32.184 1.692 -71.467 1.00 62.49 245 VAL B O 1
ATOM 3807 N N . ILE B 1 220 ? 30.210 2.237 -70.557 1.00 51.74 246 ILE B N 1
ATOM 3808 C CA . ILE B 1 220 ? 29.606 2.560 -71.839 1.00 65.09 246 ILE B CA 1
ATOM 3809 C C . ILE B 1 220 ? 29.449 4.071 -71.930 1.00 64.12 246 ILE B C 1
ATOM 3810 O O . ILE B 1 220 ? 28.766 4.687 -71.111 1.00 66.58 246 ILE B O 1
ATOM 3815 N N . LEU B 1 221 ? 30.082 4.665 -72.933 1.00 67.02 247 LEU B N 1
ATOM 3816 C CA . LEU B 1 221 ? 30.060 6.111 -73.084 1.00 69.01 247 LEU B CA 1
ATOM 3817 C C . LEU B 1 221 ? 28.974 6.469 -74.079 1.00 74.38 247 LEU B C 1
ATOM 3818 O O . LEU B 1 221 ? 28.996 6.029 -75.231 1.00 84.84 247 LEU B O 1
ATOM 3823 N N . ALA B 1 222 ? 28.019 7.272 -73.621 1.00 75.06 248 ALA B N 1
ATOM 3824 C CA . ALA B 1 222 ? 26.854 7.611 -74.424 1.00 82.23 248 ALA B CA 1
ATOM 3825 C C . ALA B 1 222 ? 26.811 9.102 -74.701 1.00 86.74 248 ALA B C 1
ATOM 3826 O O . ALA B 1 222 ? 27.127 9.926 -73.843 1.00 79.12 248 ALA B O 1
ATOM 3828 N N . SER B 1 223 ? 26.426 9.420 -75.931 1.00 102.02 249 SER B N 1
ATOM 3829 C CA . SER B 1 223 ? 26.283 10.786 -76.406 1.00 105.57 249 SER B CA 1
ATOM 3830 C C . SER B 1 223 ? 24.988 10.937 -77.189 1.00 106.09 249 SER B C 1
ATOM 3831 O O . SER B 1 223 ? 24.502 9.983 -77.797 1.00 104.08 249 SER B O 1
ATOM 3834 N N . LEU B 1 224 ? 24.426 12.139 -77.155 1.00 111.92 250 LEU B N 1
ATOM 3835 C CA . LEU B 1 224 ? 23.174 12.436 -77.845 1.00 121.62 250 LEU B CA 1
ATOM 3836 C C . LEU B 1 224 ? 23.347 12.415 -79.368 1.00 143.04 250 LEU B C 1
ATOM 3837 O O . LEU B 1 224 ? 22.364 12.323 -80.103 1.00 151.58 250 LEU B O 1
ATOM 3842 N N . ASN B 1 225 ? 24.587 12.510 -79.842 1.00 146.50 251 ASN B N 1
ATOM 3843 C CA . ASN B 1 225 ? 24.856 12.372 -81.273 1.00 160.50 251 ASN B CA 1
ATOM 3844 C C . ASN B 1 225 ? 24.702 10.927 -81.736 1.00 161.99 251 ASN B C 1
ATOM 3845 O O . ASN B 1 225 ? 25.534 10.073 -81.427 1.00 156.88 251 ASN B O 1
ATOM 3850 N N . GLN B 1 234 ? 35.147 7.144 -81.397 1.00 111.76 260 GLN B N 1
ATOM 3851 C CA . GLN B 1 234 ? 35.859 8.396 -81.641 1.00 110.92 260 GLN B CA 1
ATOM 3852 C C . GLN B 1 234 ? 35.810 9.298 -80.385 1.00 112.60 260 GLN B C 1
ATOM 3853 O O . GLN B 1 234 ? 36.851 9.758 -79.918 1.00 111.70 260 GLN B O 1
ATOM 3859 N N . PRO B 1 235 ? 34.617 9.524 -79.795 1.00 111.26 261 PRO B N 1
ATOM 3860 C CA . PRO B 1 235 ? 34.692 10.521 -78.717 1.00 107.98 261 PRO B CA 1
ATOM 3861 C C . PRO B 1 235 ? 35.264 9.966 -77.416 1.00 98.08 261 PRO B C 1
ATOM 3862 O O . PRO B 1 235 ? 35.295 8.750 -77.214 1.00 101.90 261 PRO B O 1
ATOM 3866 N N . TYR B 1 236 ? 35.746 10.879 -76.575 1.00 90.93 262 TYR B N 1
ATOM 3867 C CA . TYR B 1 236 ? 36.311 10.572 -75.262 1.00 83.53 262 TYR B CA 1
ATOM 3868 C C . TYR B 1 236 ? 37.565 9.718 -75.395 1.00 77.32 262 TYR B C 1
ATOM 3869 O O . TYR B 1 236 ? 37.791 8.815 -74.592 1.00 76.93 262 TYR B O 1
ATOM 3878 N N . ALA B 1 237 ? 38.380 10.017 -76.402 1.00 80.96 263 ALA B N 1
ATOM 3879 C CA . ALA B 1 237 ? 39.581 9.235 -76.685 1.00 82.60 263 ALA B CA 1
ATOM 3880 C C . ALA B 1 237 ? 40.577 9.278 -75.529 1.00 91.25 263 ALA B C 1
ATOM 3881 O O . ALA B 1 237 ? 41.201 8.270 -75.197 1.00 99.63 263 ALA B O 1
ATOM 3883 N N . ALA B 1 238 ? 40.727 10.453 -74.927 1.00 89.97 264 ALA B N 1
ATOM 3884 C CA . ALA B 1 238 ? 41.625 10.628 -73.794 1.00 85.78 264 ALA B CA 1
ATOM 3885 C C . ALA B 1 238 ? 41.113 9.847 -72.588 1.00 86.95 264 ALA B C 1
ATOM 3886 O O . ALA B 1 238 ? 41.889 9.211 -71.874 1.00 90.00 264 ALA B O 1
ATOM 3888 N N . LEU B 1 239 ? 39.803 9.897 -72.365 1.00 81.75 265 LEU B N 1
ATOM 3889 C CA . LEU B 1 239 ? 39.192 9.167 -71.258 1.00 73.12 265 LEU B CA 1
ATOM 3890 C C . LEU B 1 239 ? 39.263 7.662 -71.463 1.00 73.89 265 LEU B C 1
ATOM 3891 O O . LEU B 1 239 ? 39.603 6.924 -70.537 1.00 61.95 265 LEU B O 1
ATOM 3896 N N . ARG B 1 240 ? 38.985 7.218 -72.686 1.00 77.82 266 ARG B N 1
ATOM 3897 C CA . ARG B 1 240 ? 39.020 5.797 -73.006 1.00 67.30 266 ARG B CA 1
ATOM 3898 C C . ARG B 1 240 ? 40.413 5.215 -72.832 1.00 68.19 266 ARG B C 1
ATOM 3899 O O . ARG B 1 240 ? 40.566 4.124 -72.294 1.00 72.00 266 ARG B O 1
ATOM 3907 N N . LYS B 1 241 ? 41.432 5.955 -73.249 1.00 69.53 267 LYS B N 1
ATOM 3908 C CA . LYS B 1 241 ? 42.800 5.467 -73.118 1.00 76.62 267 LYS B CA 1
ATOM 3909 C C . LYS B 1 241 ? 43.212 5.322 -71.651 1.00 69.86 267 LYS B C 1
ATOM 3910 O O . LYS B 1 241 ? 43.892 4.362 -71.271 1.00 68.97 267 LYS B O 1
ATOM 3916 N N . LYS B 1 242 ? 42.792 6.278 -70.830 1.00 68.45 268 LYS B N 1
ATOM 3917 C CA . LYS B 1 242 ? 43.113 6.258 -69.407 1.00 80.32 268 LYS B CA 1
ATOM 3918 C C . LYS B 1 242 ? 42.384 5.108 -68.707 1.00 79.10 268 LYS B C 1
ATOM 3919 O O . LYS B 1 242 ? 42.957 4.404 -67.871 1.00 82.23 268 LYS B O 1
ATOM 3925 N N . LEU B 1 243 ? 41.113 4.931 -69.053 1.00 67.50 269 LEU B N 1
ATOM 3926 C CA . LEU B 1 243 ? 40.316 3.835 -68.515 1.00 58.22 269 LEU B CA 1
ATOM 3927 C C . LEU B 1 243 ? 40.819 2.464 -68.982 1.00 64.35 269 LEU B C 1
ATOM 3928 O O . LEU B 1 243 ? 40.937 1.540 -68.177 1.00 56.58 269 LEU B O 1
ATOM 3933 N N . ASN B 1 244 ? 41.142 2.354 -70.266 1.00 55.98 270 ASN B N 1
ATOM 3934 C CA . ASN B 1 244 ? 41.648 1.107 -70.821 1.00 57.62 270 ASN B CA 1
ATOM 3935 C C . ASN B 1 244 ? 42.965 0.724 -70.162 1.00 65.28 270 ASN B C 1
ATOM 3936 O O . ASN B 1 244 ? 43.206 -0.441 -69.866 1.00 62.27 270 ASN B O 1
ATOM 3941 N N . ALA B 1 245 ? 43.811 1.720 -69.935 1.00 59.35 271 ALA B N 1
ATOM 3942 C CA . ALA B 1 245 ? 45.098 1.515 -69.291 1.00 60.71 271 ALA B CA 1
ATOM 3943 C C . ALA B 1 245 ? 44.858 1.007 -67.880 1.00 72.52 271 ALA B C 1
ATOM 3944 O O . ALA B 1 245 ? 45.595 0.171 -67.368 1.00 69.87 271 ALA B O 1
ATOM 3946 N N . ALA B 1 246 ? 43.814 1.542 -67.260 1.00 62.96 272 ALA B N 1
ATOM 3947 C CA . ALA B 1 246 ? 43.420 1.188 -65.905 1.00 54.10 272 ALA B CA 1
ATOM 3948 C C . ALA B 1 246 ? 42.846 -0.220 -65.822 1.00 70.42 272 ALA B C 1
ATOM 3949 O O . ALA B 1 246 ? 42.692 -0.764 -64.735 1.00 81.08 272 ALA B O 1
ATOM 3951 N N . GLY B 1 247 ? 42.531 -0.808 -66.971 1.00 70.00 273 GLY B N 1
ATOM 3952 C CA . GLY B 1 247 ? 41.959 -2.140 -67.001 1.00 54.31 273 GLY B CA 1
ATOM 3953 C C . GLY B 1 247 ? 40.458 -2.186 -67.190 1.00 65.35 273 GLY B C 1
ATOM 3954 O O . GLY B 1 247 ? 39.841 -3.237 -67.045 1.00 52.94 273 GLY B O 1
ATOM 3955 N N . VAL B 1 248 ? 39.864 -1.045 -67.513 1.00 57.21 274 VAL B N 1
ATOM 3956 C CA . VAL B 1 248 ? 38.425 -0.978 -67.720 1.00 50.17 274 VAL B CA 1
ATOM 3957 C C . VAL B 1 248 ? 38.048 -0.938 -69.201 1.00 59.50 274 VAL B C 1
ATOM 3958 O O . VAL B 1 248 ? 38.559 -0.125 -69.962 1.00 61.00 274 VAL B O 1
ATOM 3962 N N . SER B 1 249 ? 37.145 -1.832 -69.591 1.00 52.70 275 SER B N 1
ATOM 3963 C CA . SER B 1 249 ? 36.658 -1.915 -70.958 1.00 54.40 275 SER B CA 1
ATOM 3964 C C . SER B 1 249 ? 35.721 -0.745 -71.236 1.00 62.68 275 SER B C 1
ATOM 3965 O O . SER B 1 249 ? 34.927 -0.350 -70.378 1.00 57.70 275 SER B O 1
ATOM 3968 N N . THR B 1 250 ? 35.814 -0.191 -72.438 1.00 63.19 276 THR B N 1
ATOM 3969 C CA . THR B 1 250 ? 34.962 0.923 -72.812 1.00 56.34 276 THR B CA 1
ATOM 3970 C C . THR B 1 250 ? 34.251 0.658 -74.126 1.00 59.44 276 THR B C 1
ATOM 3971 O O . THR B 1 250 ? 34.821 0.108 -75.063 1.00 77.03 276 THR B O 1
ATOM 3975 N N . ILE B 1 251 ? 32.983 1.033 -74.166 1.00 65.01 277 ILE B N 1
ATOM 3976 C CA . ILE B 1 251 ? 32.160 0.878 -75.350 1.00 69.16 277 ILE B CA 1
ATOM 3977 C C . ILE B 1 251 ? 31.624 2.246 -75.744 1.00 64.26 277 ILE B C 1
ATOM 3978 O O . ILE B 1 251 ? 31.140 2.990 -74.892 1.00 73.85 277 ILE B O 1
ATOM 3983 N N . ASN B 1 252 ? 31.700 2.586 -77.024 1.00 72.20 278 ASN B N 1
ATOM 3984 C CA . ASN B 1 252 ? 31.097 3.829 -77.480 1.00 77.31 278 ASN B CA 1
ATOM 3985 C C . ASN B 1 252 ? 29.726 3.543 -78.059 1.00 83.28 278 ASN B C 1
ATOM 3986 O O . ASN B 1 252 ? 29.582 2.721 -78.966 1.00 93.73 278 ASN B O 1
ATOM 3991 N N . LEU B 1 253 ? 28.718 4.229 -77.534 1.00 78.98 279 LEU B N 1
ATOM 3992 C CA . LEU B 1 253 ? 27.345 3.967 -77.933 1.00 90.69 279 LEU B CA 1
ATOM 3993 C C . LEU B 1 253 ? 26.770 5.102 -78.772 1.00 106.00 279 LEU B C 1
ATOM 3994 O O . LEU B 1 253 ? 26.920 6.275 -78.432 1.00 111.92 279 LEU B O 1
ATOM 3999 N N . ALA B 1 254 ? 26.111 4.739 -79.869 1.00 125.22 280 ALA B N 1
ATOM 4000 C CA . ALA B 1 254 ? 25.335 5.687 -80.660 1.00 130.62 280 ALA B CA 1
ATOM 4001 C C . ALA B 1 254 ? 24.098 6.097 -79.860 1.00 144.05 280 ALA B C 1
ATOM 4002 O O . ALA B 1 254 ? 23.639 5.354 -78.989 1.00 144.17 280 ALA B O 1
ATOM 4004 N N . SER B 1 255 ? 23.568 7.282 -80.145 1.00 152.96 281 SER B N 1
ATOM 4005 C CA . SER B 1 255 ? 22.290 7.709 -79.573 1.00 149.47 281 SER B CA 1
ATOM 4006 C C . SER B 1 255 ? 21.129 6.759 -79.871 1.00 147.22 281 SER B C 1
ATOM 4007 O O . SER B 1 255 ? 20.333 6.469 -78.980 1.00 145.11 281 SER B O 1
ATOM 4010 N N . ASN B 1 256 ? 20.996 6.324 -81.123 1.00 149.21 282 ASN B N 1
ATOM 4011 C CA . ASN B 1 256 ? 19.914 5.409 -81.490 1.00 144.64 282 ASN B CA 1
ATOM 4012 C C . ASN B 1 256 ? 19.957 4.108 -80.670 1.00 141.42 282 ASN B C 1
ATOM 4013 O O . ASN B 1 256 ? 18.924 3.617 -80.212 1.00 142.47 282 ASN B O 1
ATOM 4018 N N . GLY B 1 257 ? 21.159 3.568 -80.480 1.00 140.21 283 GLY B N 1
ATOM 4019 C CA . GLY B 1 257 ? 21.349 2.302 -79.788 1.00 137.06 283 GLY B CA 1
ATOM 4020 C C . GLY B 1 257 ? 21.228 2.420 -78.278 1.00 132.11 283 GLY B C 1
ATOM 4021 O O . GLY B 1 257 ? 21.350 1.431 -77.551 1.00 126.98 283 GLY B O 1
ATOM 4022 N N . LEU B 1 258 ? 21.005 3.642 -77.806 1.00 128.75 284 LEU B N 1
ATOM 4023 C CA . LEU B 1 258 ? 20.940 3.914 -76.379 1.00 121.60 284 LEU B CA 1
ATOM 4024 C C . LEU B 1 258 ? 19.795 3.140 -75.738 1.00 128.40 284 LEU B C 1
ATOM 4025 O O . LEU B 1 258 ? 19.994 2.471 -74.732 1.00 140.38 284 LEU B O 1
ATOM 4030 N N . MET B 1 259 ? 18.611 3.193 -76.341 1.00 132.10 285 MET B N 1
ATOM 4031 C CA . MET B 1 259 ? 17.435 2.564 -75.743 1.00 134.58 285 MET B CA 1
ATOM 4032 C C . MET B 1 259 ? 17.467 1.041 -75.825 1.00 135.71 285 MET B C 1
ATOM 4033 O O . MET B 1 259 ? 17.040 0.354 -74.895 1.00 149.85 285 MET B O 1
ATOM 4038 N N . ALA B 1 260 ? 18.000 0.525 -76.926 1.00 128.87 286 ALA B N 1
ATOM 4039 C CA . ALA B 1 260 ? 18.099 -0.911 -77.140 1.00 117.97 286 ALA B CA 1
ATOM 4040 C C . ALA B 1 260 ? 19.032 -1.566 -76.142 1.00 112.71 286 ALA B C 1
ATOM 4041 O O . ALA B 1 260 ? 18.842 -2.721 -75.774 1.00 116.64 286 ALA B O 1
ATOM 4043 N N . TYR B 1 261 ? 20.062 -0.835 -75.735 1.00 105.83 287 TYR B N 1
ATOM 4044 C CA . TYR B 1 261 ? 21.124 -1.430 -74.939 1.00 107.20 287 TYR B CA 1
ATOM 4045 C C . TYR B 1 261 ? 20.990 -1.189 -73.426 1.00 97.96 287 TYR B C 1
ATOM 4046 O O . TYR B 1 261 ? 21.758 -1.734 -72.634 1.00 84.12 287 TYR B O 1
ATOM 4055 N N . ILE B 1 262 ? 20.030 -0.361 -73.029 1.00 95.16 288 ILE B N 1
ATOM 4056 C CA . ILE B 1 262 ? 19.765 -0.103 -71.609 1.00 83.25 288 ILE B CA 1
ATOM 4057 C C . ILE B 1 262 ? 19.496 -1.359 -70.740 1.00 103.07 288 ILE B C 1
ATOM 4058 O O . ILE B 1 262 ? 19.945 -1.408 -69.593 1.00 104.13 288 ILE B O 1
ATOM 4063 N N . PRO B 1 263 ? 18.777 -2.374 -71.271 1.00 106.12 289 PRO B N 1
ATOM 4064 C CA . PRO B 1 263 ? 18.512 -3.567 -70.445 1.00 104.70 289 PRO B CA 1
ATOM 4065 C C . PRO B 1 263 ? 19.727 -4.285 -69.834 1.00 96.54 289 PRO B C 1
ATOM 4066 O O . PRO B 1 263 ? 19.616 -4.882 -68.750 1.00 110.27 289 PRO B O 1
ATOM 4070 N N . ARG B 1 264 ? 20.827 -4.272 -70.581 1.00 83.37 290 ARG B N 1
ATOM 4071 C CA . ARG B 1 264 ? 22.140 -4.796 -70.193 1.00 97.32 290 ARG B CA 1
ATOM 4072 C C . ARG B 1 264 ? 22.752 -4.190 -68.939 1.00 97.20 290 ARG B C 1
ATOM 4073 O O . ARG B 1 264 ? 22.985 -4.881 -67.939 1.00 103.91 290 ARG B O 1
ATOM 4081 N N . VAL B 1 265 ? 22.845 -2.866 -68.961 1.00 86.48 291 VAL B N 1
ATOM 4082 C CA . VAL B 1 265 ? 23.653 -2.115 -68.030 1.00 73.59 291 VAL B CA 1
ATOM 4083 C C . VAL B 1 265 ? 23.122 -2.284 -66.618 1.00 70.01 291 VAL B C 1
ATOM 4084 O O . VAL B 1 265 ? 21.940 -2.554 -66.400 1.00 69.90 291 VAL B O 1
ATOM 4088 N N . ASN B 1 266 ? 24.041 -2.197 -65.670 1.00 62.16 292 ASN B N 1
ATOM 4089 C CA . ASN B 1 266 ? 23.708 -2.301 -64.268 1.00 58.87 292 ASN B CA 1
ATOM 4090 C C . ASN B 1 266 ? 23.217 -0.986 -63.686 1.00 61.91 292 ASN B C 1
ATOM 4091 O O . ASN B 1 266 ? 22.298 -0.966 -62.872 1.00 65.53 292 ASN B O 1
ATOM 4096 N N . LYS B 1 267 ? 23.837 0.112 -64.092 1.00 53.16 293 LYS B N 1
ATOM 4097 C CA . LYS B 1 267 ? 23.471 1.402 -63.535 1.00 55.93 293 LYS B CA 1
ATOM 4098 C C . LYS B 1 267 ? 23.812 2.523 -64.508 1.00 55.13 293 LYS B C 1
ATOM 4099 O O . LYS B 1 267 ? 24.649 2.352 -65.397 1.00 54.73 293 LYS B O 1
ATOM 4105 N N . VAL B 1 268 ? 23.153 3.664 -64.340 1.00 57.66 294 VAL B N 1
ATOM 4106 C CA . VAL B 1 268 ? 23.415 4.835 -65.169 1.00 47.69 294 VAL B CA 1
ATOM 4107 C C . VAL B 1 268 ? 23.977 5.960 -64.314 1.00 49.26 294 VAL B C 1
ATOM 4108 O O . VAL B 1 268 ? 23.437 6.283 -63.252 1.00 52.98 294 VAL B O 1
ATOM 4112 N N . ILE B 1 269 ? 25.082 6.539 -64.762 1.00 45.15 295 ILE B N 1
ATOM 4113 C CA . ILE B 1 269 ? 25.720 7.608 -64.011 1.00 53.65 295 ILE B CA 1
ATOM 4114 C C . ILE B 1 269 ? 25.912 8.864 -64.860 1.00 54.54 295 ILE B C 1
ATOM 4115 O O . ILE B 1 269 ? 26.431 8.794 -65.976 1.00 60.77 295 ILE B O 1
ATOM 4120 N N . PHE B 1 270 ? 25.458 10.006 -64.354 1.00 46.09 296 PHE B N 1
ATOM 4121 C CA . PHE B 1 270 ? 25.772 11.283 -64.987 1.00 54.60 296 PHE B CA 1
ATOM 4122 C C . PHE B 1 270 ? 26.083 12.321 -63.920 1.00 48.43 296 PHE B C 1
ATOM 4123 O O . PHE B 1 270 ? 25.667 12.193 -62.772 1.00 49.15 296 PHE B O 1
ATOM 4131 N N . GLY B 1 271 ? 26.834 13.343 -64.302 1.00 59.22 297 GLY B N 1
ATOM 4132 C CA . GLY B 1 271 ? 27.098 14.455 -63.415 1.00 41.46 297 GLY B CA 1
ATOM 4133 C C . GLY B 1 271 ? 25.974 15.468 -63.418 1.00 53.39 297 GLY B C 1
ATOM 4134 O O . GLY B 1 271 ? 25.366 15.748 -64.448 1.00 59.23 297 GLY B O 1
ATOM 4135 N N . ALA B 1 272 ? 25.677 15.999 -62.240 1.00 53.74 298 ALA B N 1
ATOM 4136 C CA . ALA B 1 272 ? 24.646 17.013 -62.095 1.00 51.18 298 ALA B CA 1
ATOM 4137 C C . ALA B 1 272 ? 25.286 18.394 -62.062 1.00 47.78 298 ALA B C 1
ATOM 4138 O O . ALA B 1 272 ? 26.313 18.603 -61.419 1.00 45.56 298 ALA B O 1
ATOM 4140 N N . LYS B 1 273 ? 24.702 19.318 -62.813 1.00 51.43 299 LYS B N 1
ATOM 4141 C CA . LYS B 1 273 ? 25.111 20.711 -62.765 1.00 51.27 299 LYS B CA 1
ATOM 4142 C C . LYS B 1 273 ? 24.600 21.359 -61.481 1.00 48.69 299 LYS B C 1
ATOM 4143 O O . LYS B 1 273 ? 25.235 22.255 -60.927 1.00 55.06 299 LYS B O 1
ATOM 4149 N N . ALA B 1 274 ? 23.443 20.899 -61.017 1.00 48.41 300 ALA B N 1
ATOM 4150 C CA . ALA B 1 274 ? 22.871 21.387 -59.769 1.00 50.63 300 ALA B CA 1
ATOM 4151 C C . ALA B 1 274 ? 21.873 20.397 -59.184 1.00 47.47 300 ALA B C 1
ATOM 4152 O O . ALA B 1 274 ? 21.310 19.570 -59.903 1.00 48.84 300 ALA B O 1
ATOM 4154 N N . VAL B 1 275 ? 21.651 20.505 -57.879 1.00 47.11 301 VAL B N 1
ATOM 4155 C CA . VAL B 1 275 ? 20.618 19.748 -57.183 1.00 38.03 301 VAL B CA 1
ATOM 4156 C C . VAL B 1 275 ? 19.684 20.762 -56.534 1.00 42.63 301 VAL B C 1
ATOM 4157 O O . VAL B 1 275 ? 20.123 21.855 -56.163 1.00 43.94 301 VAL B O 1
ATOM 4161 N N . TYR B 1 276 ? 18.399 20.429 -56.432 1.00 41.32 302 TYR B N 1
ATOM 4162 C CA . TYR B 1 276 ? 17.432 21.319 -55.796 1.00 34.93 302 TYR B CA 1
ATOM 4163 C C . TYR B 1 276 ? 16.831 20.658 -54.557 1.00 38.88 302 TYR B C 1
ATOM 4164 O O . TYR B 1 276 ? 16.962 19.441 -54.377 1.00 43.10 302 TYR B O 1
ATOM 4173 N N . GLN B 1 277 ? 16.200 21.449 -53.691 1.00 37.89 303 GLN B N 1
ATOM 4174 C CA . GLN B 1 277 ? 15.666 20.910 -52.436 1.00 44.25 303 GLN B CA 1
ATOM 4175 C C . GLN B 1 277 ? 14.612 19.830 -52.635 1.00 40.55 303 GLN B C 1
ATOM 4176 O O . GLN B 1 277 ? 14.470 18.947 -51.791 1.00 53.71 303 GLN B O 1
ATOM 4182 N N . ASN B 1 278 ? 13.857 19.917 -53.726 1.00 39.10 304 ASN B N 1
ATOM 4183 C CA . ASN B 1 278 ? 12.832 18.919 -54.028 1.00 39.67 304 ASN B CA 1
ATOM 4184 C C . ASN B 1 278 ? 13.459 17.628 -54.550 1.00 39.76 304 ASN B C 1
ATOM 4185 O O . ASN B 1 278 ? 12.768 16.634 -54.771 1.00 50.75 304 ASN B O 1
ATOM 4190 N N . GLY B 1 279 ? 14.772 17.654 -54.764 1.00 32.35 305 GLY B N 1
ATOM 4191 C CA . GLY B 1 279 ? 15.474 16.489 -55.267 1.00 36.61 305 GLY B CA 1
ATOM 4192 C C . GLY B 1 279 ? 15.610 16.491 -56.781 1.00 45.36 305 GLY B C 1
ATOM 4193 O O . GLY B 1 279 ? 16.121 15.537 -57.368 1.00 41.16 305 GLY B O 1
ATOM 4194 N N . GLY B 1 280 ? 15.148 17.567 -57.413 1.00 49.49 306 GLY B N 1
ATOM 4195 C CA . GLY B 1 280 ? 15.303 17.733 -58.845 1.00 42.65 306 GLY B CA 1
ATOM 4196 C C . GLY B 1 280 ? 16.755 18.027 -59.181 1.00 46.99 306 GLY B C 1
ATOM 4197 O O . GLY B 1 280 ? 17.543 18.417 -58.306 1.00 38.45 306 GLY B O 1
ATOM 4198 N N . LEU B 1 281 ? 17.122 17.815 -60.442 1.00 40.24 307 LEU B N 1
ATOM 4199 C CA . LEU B 1 281 ? 18.498 18.025 -60.876 1.00 35.93 307 LEU B CA 1
ATOM 4200 C C . LEU B 1 281 ? 18.601 18.905 -62.104 1.00 44.13 307 LEU B C 1
ATOM 4201 O O . LEU B 1 281 ? 17.681 18.972 -62.928 1.00 49.10 307 LEU B O 1
ATOM 4206 N N . LEU B 1 282 ? 19.752 19.550 -62.238 1.00 46.57 308 LEU B N 1
ATOM 4207 C CA . LEU B 1 282 ? 20.095 20.252 -63.463 1.00 49.49 308 LEU B CA 1
ATOM 4208 C C . LEU B 1 282 ? 21.163 19.408 -64.162 1.00 53.92 308 LEU B C 1
ATOM 4209 O O . LEU B 1 282 ? 22.172 19.034 -63.552 1.00 47.76 308 LEU B O 1
ATOM 4214 N N . VAL B 1 283 ? 20.916 19.056 -65.419 1.00 54.86 309 VAL B N 1
ATOM 4215 C CA . VAL B 1 283 ? 21.789 18.126 -66.130 1.00 55.83 309 VAL B CA 1
ATOM 4216 C C . VAL B 1 283 ? 22.005 18.515 -67.585 1.00 63.53 309 VAL B C 1
ATOM 4217 O O . VAL B 1 283 ? 21.355 19.429 -68.098 1.00 67.32 309 VAL B O 1
ATOM 4221 N N . ASP B 1 284 ? 22.918 17.797 -68.238 1.00 72.21 310 ASP B N 1
ATOM 4222 C CA . ASP B 1 284 ? 23.164 17.936 -69.670 1.00 58.79 310 ASP B CA 1
ATOM 4223 C C . ASP B 1 284 ? 21.904 17.603 -70.454 1.00 70.59 310 ASP B C 1
ATOM 4224 O O . ASP B 1 284 ? 21.115 16.760 -70.034 1.00 72.44 310 ASP B O 1
ATOM 4229 N N . SER B 1 285 ? 21.734 18.241 -71.607 1.00 74.38 311 SER B N 1
ATOM 4230 C CA . SER B 1 285 ? 20.569 17.989 -72.439 1.00 83.58 311 SER B CA 1
ATOM 4231 C C . SER B 1 285 ? 20.556 16.542 -72.925 1.00 86.76 311 SER B C 1
ATOM 4232 O O . SER B 1 285 ? 21.586 16.002 -73.324 1.00 95.39 311 SER B O 1
ATOM 4235 N N . GLY B 1 286 ? 19.383 15.922 -72.883 1.00 82.85 312 GLY B N 1
ATOM 4236 C CA . GLY B 1 286 ? 19.223 14.548 -73.318 1.00 74.17 312 GLY B CA 1
ATOM 4237 C C . GLY B 1 286 ? 19.423 13.535 -72.208 1.00 74.08 312 GLY B C 1
ATOM 4238 O O . GLY B 1 286 ? 19.112 12.358 -72.377 1.00 80.25 312 GLY B O 1
ATOM 4239 N N . ALA B 1 287 ? 19.927 13.990 -71.064 1.00 68.39 313 ALA B N 1
ATOM 4240 C CA . ALA B 1 287 ? 20.148 13.099 -69.925 1.00 73.08 313 ALA B CA 1
ATOM 4241 C C . ALA B 1 287 ? 18.825 12.544 -69.413 1.00 70.61 313 ALA B C 1
ATOM 4242 O O . ALA B 1 287 ? 18.760 11.404 -68.951 1.00 67.53 313 ALA B O 1
ATOM 4244 N N . CYS B 1 288 ? 17.778 13.362 -69.497 1.00 75.94 314 CYS B N 1
ATOM 4245 C CA . CYS B 1 288 ? 16.443 12.962 -69.067 1.00 87.52 314 CYS B CA 1
ATOM 4246 C C . CYS B 1 288 ? 15.982 11.738 -69.857 1.00 90.33 314 CYS B C 1
ATOM 4247 O O . CYS B 1 288 ? 15.322 10.848 -69.324 1.00 84.27 314 CYS B O 1
ATOM 4250 N N . ILE B 1 289 ? 16.345 11.698 -71.133 1.00 93.67 315 ILE B N 1
ATOM 4251 C CA . ILE B 1 289 ? 16.017 10.562 -71.983 1.00 98.28 315 ILE B CA 1
ATOM 4252 C C . ILE B 1 289 ? 16.706 9.281 -71.493 1.00 89.39 315 ILE B C 1
ATOM 4253 O O . ILE B 1 289 ? 16.082 8.223 -71.415 1.00 91.05 315 ILE B O 1
ATOM 4258 N N . ALA B 1 290 ? 17.987 9.381 -71.150 1.00 80.01 316 ALA B N 1
ATOM 4259 C CA . ALA B 1 290 ? 18.731 8.231 -70.638 1.00 80.67 316 ALA B CA 1
ATOM 4260 C C . ALA B 1 290 ? 18.213 7.775 -69.270 1.00 79.27 316 ALA B C 1
ATOM 4261 O O . ALA B 1 290 ? 18.112 6.579 -68.998 1.00 84.17 316 ALA B O 1
ATOM 4263 N N . ALA B 1 291 ? 17.886 8.736 -68.413 1.00 66.35 317 ALA B N 1
ATOM 4264 C CA . ALA B 1 291 ? 17.348 8.434 -67.090 1.00 69.54 317 ALA B CA 1
ATOM 4265 C C . ALA B 1 291 ? 15.991 7.735 -67.183 1.00 71.39 317 ALA B C 1
ATOM 4266 O O . ALA B 1 291 ? 15.729 6.768 -66.466 1.00 65.22 317 ALA B O 1
ATOM 4268 N N . GLN B 1 292 ? 15.134 8.228 -68.074 1.00 72.29 318 GLN B N 1
ATOM 4269 C CA . GLN B 1 292 ? 13.818 7.632 -68.288 1.00 75.22 318 GLN B CA 1
ATOM 4270 C C . GLN B 1 292 ? 13.938 6.178 -68.716 1.00 80.55 318 GLN B C 1
ATOM 4271 O O . GLN B 1 292 ? 13.194 5.318 -68.246 1.00 84.79 318 GLN B O 1
ATOM 4277 N N . ALA B 1 293 ? 14.867 5.918 -69.629 1.00 73.40 319 ALA B N 1
ATOM 4278 C CA . ALA B 1 293 ? 15.091 4.571 -70.133 1.00 73.09 319 ALA B CA 1
ATOM 4279 C C . ALA B 1 293 ? 15.572 3.651 -69.012 1.00 73.80 319 ALA B C 1
ATOM 4280 O O . ALA B 1 293 ? 15.164 2.491 -68.927 1.00 75.29 319 ALA B O 1
ATOM 4282 N N . ALA B 1 294 ? 16.443 4.176 -68.155 1.00 71.04 320 ALA B N 1
ATOM 4283 C CA . ALA B 1 294 ? 16.981 3.400 -67.042 1.00 73.03 320 ALA B CA 1
ATOM 4284 C C . ALA B 1 294 ? 15.871 2.920 -66.106 1.00 69.77 320 ALA B C 1
ATOM 4285 O O . ALA B 1 294 ? 15.875 1.769 -65.666 1.00 69.99 320 ALA B O 1
ATOM 4287 N N . HIS B 1 295 ? 14.929 3.806 -65.800 1.00 63.85 321 HIS B N 1
ATOM 4288 C CA . HIS B 1 295 ? 13.797 3.454 -64.945 1.00 66.58 321 HIS B CA 1
ATOM 4289 C C . HIS B 1 295 ? 12.815 2.493 -65.610 1.00 76.13 321 HIS B C 1
ATOM 4290 O O . HIS B 1 295 ? 12.236 1.640 -64.938 1.00 82.46 321 HIS B O 1
ATOM 4297 N N . GLU B 1 296 ? 12.616 2.630 -66.918 1.00 71.14 322 GLU B N 1
ATOM 4298 C CA . GLU B 1 296 ? 11.741 1.707 -67.636 1.00 87.64 322 GLU B CA 1
ATOM 4299 C C . GLU B 1 296 ? 12.252 0.279 -67.510 1.00 89.09 322 GLU B C 1
ATOM 4300 O O . GLU B 1 296 ? 11.468 -0.670 -67.524 1.00 88.05 322 GLU B O 1
ATOM 4306 N N . TYR B 1 297 ? 13.572 0.132 -67.432 1.00 85.14 323 TYR B N 1
ATOM 4307 C CA . TYR B 1 297 ? 14.187 -1.184 -67.307 1.00 85.43 323 TYR B CA 1
ATOM 4308 C C . TYR B 1 297 ? 14.751 -1.435 -65.902 1.00 80.45 323 TYR B C 1
ATOM 4309 O O . TYR B 1 297 ? 15.604 -2.308 -65.723 1.00 78.60 323 TYR B O 1
ATOM 4318 N N . LEU B 1 298 ? 14.286 -0.650 -64.927 1.00 70.08 324 LEU B N 1
ATOM 4319 C CA . LEU B 1 298 ? 14.604 -0.849 -63.505 1.00 65.02 324 LEU B CA 1
ATOM 4320 C C . LEU B 1 298 ? 16.084 -0.667 -63.176 1.00 67.79 324 LEU B C 1
ATOM 4321 O O . LEU B 1 298 ? 16.592 -1.282 -62.238 1.00 69.36 324 LEU B O 1
ATOM 4326 N N . LYS B 1 299 ? 16.775 0.173 -63.935 1.00 67.65 325 LYS B N 1
ATOM 4327 C CA . LYS B 1 299 ? 18.191 0.419 -63.690 1.00 64.62 325 LYS B CA 1
ATOM 4328 C C . LYS B 1 299 ? 18.398 1.625 -62.779 1.00 61.30 325 LYS B C 1
ATOM 4329 O O . LYS B 1 299 ? 17.817 2.685 -63.013 1.00 60.88 325 LYS B O 1
ATOM 4335 N N . PRO B 1 300 ? 19.211 1.458 -61.721 1.00 62.06 326 PRO B N 1
ATOM 4336 C CA . PRO B 1 300 ? 19.508 2.542 -60.779 1.00 55.74 326 PRO B CA 1
ATOM 4337 C C . PRO B 1 300 ? 20.150 3.737 -61.480 1.00 52.05 326 PRO B C 1
ATOM 4338 O O . PRO B 1 300 ? 21.058 3.557 -62.293 1.00 53.51 326 PRO B O 1
ATOM 4342 N N . VAL B 1 301 ? 19.672 4.936 -61.173 1.00 45.41 327 VAL B N 1
ATOM 4343 C CA . VAL B 1 301 ? 20.221 6.160 -61.747 1.00 45.66 327 VAL B CA 1
ATOM 4344 C C . VAL B 1 301 ? 21.014 6.942 -60.701 1.00 44.62 327 VAL B C 1
ATOM 4345 O O . VAL B 1 301 ? 20.461 7.375 -59.689 1.00 42.14 327 VAL B O 1
ATOM 4349 N N . ILE B 1 302 ? 22.303 7.137 -60.955 1.00 42.33 328 ILE B N 1
ATOM 4350 C CA . ILE B 1 302 ? 23.171 7.810 -59.997 1.00 38.14 328 ILE B CA 1
ATOM 4351 C C . ILE B 1 302 ? 23.657 9.144 -60.526 1.00 37.87 328 ILE B C 1
ATOM 4352 O O . ILE B 1 302 ? 24.271 9.219 -61.591 1.00 53.68 328 ILE B O 1
ATOM 4357 N N . ALA B 1 303 ? 23.416 10.191 -59.751 1.00 38.60 329 ALA B N 1
ATOM 4358 C CA . ALA B 1 303 ? 23.863 11.526 -60.106 1.00 40.95 329 ALA B CA 1
ATOM 4359 C C . ALA B 1 303 ? 24.997 11.980 -59.188 1.00 37.51 329 ALA B C 1
ATOM 4360 O O . ALA B 1 303 ? 24.865 11.975 -57.968 1.00 43.02 329 ALA B O 1
ATOM 4362 N N . LEU B 1 304 ? 26.109 12.373 -59.791 1.00 45.84 330 LEU B N 1
ATOM 4363 C CA . LEU B 1 304 ? 27.266 12.862 -59.057 1.00 40.33 330 LEU B CA 1
ATOM 4364 C C . LEU B 1 304 ? 27.155 14.362 -58.836 1.00 44.10 330 LEU B C 1
ATOM 4365 O O . LEU B 1 304 ? 27.104 15.132 -59.798 1.00 56.82 330 LEU B O 1
ATOM 4370 N N . CYS B 1 305 ? 27.104 14.785 -57.578 1.00 48.29 331 CYS B N 1
ATOM 4371 C CA . CYS B 1 305 ? 27.048 16.212 -57.293 1.00 51.17 331 CYS B CA 1
ATOM 4372 C C . CYS B 1 305 ? 27.658 16.593 -55.951 1.00 55.80 331 CYS B C 1
ATOM 4373 O O . CYS B 1 305 ? 27.330 16.001 -54.925 1.00 61.24 331 CYS B O 1
ATOM 4376 N N . GLY B 1 306 ? 28.515 17.611 -55.955 1.00 51.84 332 GLY B N 1
ATOM 4377 C CA . GLY B 1 306 ? 29.057 18.140 -54.716 1.00 48.90 332 GLY B CA 1
ATOM 4378 C C . GLY B 1 306 ? 28.044 19.048 -54.040 1.00 45.70 332 GLY B C 1
ATOM 4379 O O . GLY B 1 306 ? 27.222 19.677 -54.714 1.00 41.24 332 GLY B O 1
ATOM 4380 N N . VAL B 1 307 ? 28.108 19.118 -52.711 1.00 45.24 333 VAL B N 1
ATOM 4381 C CA . VAL B 1 307 ? 27.131 19.864 -51.912 1.00 40.77 333 VAL B CA 1
ATOM 4382 C C . VAL B 1 307 ? 27.129 21.368 -52.224 1.00 45.25 333 VAL B C 1
ATOM 4383 O O . VAL B 1 307 ? 26.087 22.027 -52.146 1.00 40.87 333 VAL B O 1
ATOM 4387 N N . TYR B 1 308 ? 28.277 21.909 -52.619 1.00 36.54 334 TYR B N 1
ATOM 4388 C CA . TYR B 1 308 ? 28.344 23.324 -52.975 1.00 41.92 334 TYR B CA 1
ATOM 4389 C C . TYR B 1 308 ? 27.452 23.619 -54.187 1.00 49.10 334 TYR B C 1
ATOM 4390 O O . TYR B 1 308 ? 27.086 24.767 -54.442 1.00 59.04 334 TYR B O 1
ATOM 4399 N N . LYS B 1 309 ? 27.121 22.577 -54.940 1.00 48.67 335 LYS B N 1
ATOM 4400 C CA . LYS B 1 309 ? 26.178 22.689 -56.051 1.00 50.39 335 LYS B CA 1
ATOM 4401 C C . LYS B 1 309 ? 24.714 22.462 -55.640 1.00 44.16 335 LYS B C 1
ATOM 4402 O O . LYS B 1 309 ? 23.835 22.414 -56.502 1.00 38.87 335 LYS B O 1
ATOM 4408 N N . PHE B 1 310 ? 24.456 22.266 -54.346 1.00 45.72 336 PHE B N 1
ATOM 4409 C CA . PHE B 1 310 ? 23.073 22.154 -53.852 1.00 48.14 336 PHE B CA 1
ATOM 4410 C C . PHE B 1 310 ? 22.352 23.513 -53.847 1.00 46.07 336 PHE B C 1
ATOM 4411 O O . PHE B 1 310 ? 22.621 24.366 -53.002 1.00 50.12 336 PHE B O 1
ATOM 4419 N N . CYS B 1 311 ? 21.411 23.691 -54.771 1.00 37.85 337 CYS B N 1
ATOM 4420 C CA . CYS B 1 311 ? 20.641 24.933 -54.881 1.00 42.12 337 CYS B CA 1
ATOM 4421 C C . CYS B 1 311 ? 19.384 24.905 -54.009 1.00 45.26 337 CYS B C 1
ATOM 4422 O O . CYS B 1 311 ? 18.692 23.885 -53.935 1.00 39.89 337 CYS B O 1
ATOM 4425 N N . PRO B 1 312 ? 19.106 26.014 -53.309 1.00 54.43 338 PRO B N 1
ATOM 4426 C CA . PRO B 1 312 ? 17.991 26.051 -52.360 1.00 51.05 338 PRO B CA 1
ATOM 4427 C C . PRO B 1 312 ? 16.646 26.372 -53.005 1.00 52.27 338 PRO B C 1
ATOM 4428 O O . PRO B 1 312 ? 15.748 26.836 -52.303 1.00 58.83 338 PRO B O 1
ATOM 4432 N N . GLU B 1 313 ? 16.465 26.061 -54.284 1.00 42.29 339 GLU B N 1
ATOM 4433 C CA . GLU B 1 313 ? 15.204 26.402 -54.914 1.00 41.31 339 GLU B CA 1
ATOM 4434 C C . GLU B 1 313 ? 14.333 25.162 -54.954 1.00 39.83 339 GLU B C 1
ATOM 4435 O O . GLU B 1 313 ? 14.829 24.044 -54.856 1.00 45.15 339 GLU B O 1
ATOM 4441 N N . ASP B 1 314 ? 13.025 25.380 -55.042 1.00 39.38 340 ASP B N 1
ATOM 4442 C CA . ASP B 1 314 ? 12.046 24.308 -55.182 1.00 48.21 340 ASP B CA 1
ATOM 4443 C C . ASP B 1 314 ? 11.293 24.382 -56.523 1.00 43.91 340 ASP B C 1
ATOM 4444 O O . ASP B 1 314 ? 10.197 24.935 -56.595 1.00 52.20 340 ASP B O 1
ATOM 4449 N N . PRO B 1 315 ? 11.901 23.860 -57.597 1.00 45.97 341 PRO B N 1
ATOM 4450 C CA . PRO B 1 315 ? 11.307 23.883 -58.942 1.00 49.38 341 PRO B CA 1
ATOM 4451 C C . PRO B 1 315 ? 10.237 22.812 -59.146 1.00 59.42 341 PRO B C 1
ATOM 4452 O O . PRO B 1 315 ? 10.236 22.155 -60.184 1.00 80.38 341 PRO B O 1
ATOM 4456 N N . SER B 1 316 ? 9.343 22.641 -58.178 1.00 64.89 342 SER B N 1
ATOM 4457 C CA . SER B 1 316 ? 8.292 21.628 -58.273 1.00 71.84 342 SER B CA 1
ATOM 4458 C C . SER B 1 316 ? 7.253 21.881 -59.371 1.00 84.04 342 SER B C 1
ATOM 4459 O O . SER B 1 316 ? 6.529 20.963 -59.756 1.00 87.15 342 SER B O 1
ATOM 4462 N N . ASP B 1 317 ? 7.174 23.109 -59.876 1.00 92.02 343 ASP B N 1
ATOM 4463 C CA . ASP B 1 317 ? 6.241 23.412 -60.964 1.00 106.59 343 ASP B CA 1
ATOM 4464 C C . ASP B 1 317 ? 6.765 22.894 -62.302 1.00 104.93 343 ASP B C 1
ATOM 4465 O O . ASP B 1 317 ? 6.006 22.758 -63.265 1.00 105.99 343 ASP B O 1
ATOM 4470 N N . GLU B 1 318 ? 8.063 22.598 -62.347 1.00 103.97 344 GLU B N 1
ATOM 4471 C CA . GLU B 1 318 ? 8.709 22.075 -63.549 1.00 101.32 344 GLU B CA 1
ATOM 4472 C C . GLU B 1 318 ? 8.329 20.621 -63.816 1.00 102.59 344 GLU B C 1
ATOM 4473 O O . GLU B 1 318 ? 8.529 20.111 -64.919 1.00 106.45 344 GLU B O 1
ATOM 4479 N N . THR B 1 348 ? 23.730 24.307 -72.881 1.00 122.28 374 THR B N 1
ATOM 4480 C CA . THR B 1 348 ? 22.316 23.964 -72.797 1.00 122.84 374 THR B CA 1
ATOM 4481 C C . THR B 1 348 ? 22.072 22.979 -71.656 1.00 119.15 374 THR B C 1
ATOM 4482 O O . THR B 1 348 ? 22.738 21.949 -71.549 1.00 120.15 374 THR B O 1
ATOM 4486 N N . THR B 1 349 ? 21.119 23.309 -70.792 1.00 116.30 375 THR B N 1
ATOM 4487 C CA . THR B 1 349 ? 20.830 22.467 -69.642 1.00 104.86 375 THR B CA 1
ATOM 4488 C C . THR B 1 349 ? 19.357 22.073 -69.614 1.00 100.87 375 THR B C 1
ATOM 4489 O O . THR B 1 349 ? 18.495 22.816 -70.078 1.00 113.38 375 THR B O 1
ATOM 4493 N N . ASP B 1 350 ? 19.075 20.912 -69.036 1.00 87.11 376 ASP B N 1
ATOM 4494 C CA . ASP B 1 350 ? 17.709 20.432 -68.885 1.00 79.59 376 ASP B CA 1
ATOM 4495 C C . ASP B 1 350 ? 17.453 20.098 -67.420 1.00 65.88 376 ASP B C 1
ATOM 4496 O O . ASP B 1 350 ? 18.395 19.945 -66.644 1.00 65.25 376 ASP B O 1
ATOM 4501 N N . TYR B 1 351 ? 16.185 19.952 -67.051 1.00 61.37 377 TYR B N 1
ATOM 4502 C CA . TYR B 1 351 ? 15.818 19.675 -65.665 1.00 54.18 377 TYR B CA 1
ATOM 4503 C C . TYR B 1 351 ? 15.269 18.259 -65.533 1.00 57.00 377 TYR B C 1
ATOM 4504 O O . TYR B 1 351 ? 14.428 17.831 -66.319 1.00 71.08 377 TYR B O 1
ATOM 4513 N N . ILE B 1 352 ? 15.757 17.541 -64.529 1.00 53.99 378 ILE B N 1
ATOM 4514 C CA . ILE B 1 352 ? 15.292 16.190 -64.239 1.00 63.32 378 ILE B CA 1
ATOM 4515 C C . ILE B 1 352 ? 14.507 16.156 -62.922 1.00 58.56 378 ILE B C 1
ATOM 4516 O O . ILE B 1 352 ? 15.010 16.561 -61.875 1.00 52.20 378 ILE B O 1
ATOM 4521 N N . PRO B 1 353 ? 13.262 15.667 -62.974 1.00 56.11 379 PRO B N 1
ATOM 4522 C CA . PRO B 1 353 ? 12.465 15.542 -61.750 1.00 52.54 379 PRO B CA 1
ATOM 4523 C C . PRO B 1 353 ? 13.069 14.458 -60.861 1.00 48.61 379 PRO B C 1
ATOM 4524 O O . PRO B 1 353 ? 13.747 13.575 -61.384 1.00 40.36 379 PRO B O 1
ATOM 4528 N N . PRO B 1 354 ? 12.835 14.527 -59.542 1.00 38.97 380 PRO B N 1
ATOM 4529 C CA . PRO B 1 354 ? 13.432 13.590 -58.572 1.00 36.16 380 PRO B CA 1
ATOM 4530 C C . PRO B 1 354 ? 13.054 12.117 -58.796 1.00 48.39 380 PRO B C 1
ATOM 4531 O O . PRO B 1 354 ? 13.812 11.223 -58.425 1.00 64.29 380 PRO B O 1
ATOM 4535 N N . ASP B 1 355 ? 11.901 11.880 -59.411 1.00 49.30 381 ASP B N 1
ATOM 4536 C CA . ASP B 1 355 ? 11.409 10.533 -59.688 1.00 55.37 381 ASP B CA 1
ATOM 4537 C C . ASP B 1 355 ? 12.394 9.715 -60.521 1.00 60.39 381 ASP B C 1
ATOM 4538 O O . ASP B 1 355 ? 12.483 8.496 -60.374 1.00 71.59 381 ASP B O 1
ATOM 4543 N N . LEU B 1 356 ? 13.104 10.396 -61.415 1.00 50.43 382 LEU B N 1
ATOM 4544 C CA . LEU B 1 356 ? 14.084 9.765 -62.293 1.00 55.24 382 LEU B CA 1
ATOM 4545 C C . LEU B 1 356 ? 15.430 9.470 -61.607 1.00 59.13 382 LEU B C 1
ATOM 4546 O O . LEU B 1 356 ? 16.271 8.764 -62.166 1.00 58.23 382 LEU B O 1
ATOM 4551 N N . VAL B 1 357 ? 15.651 10.037 -60.424 1.00 44.12 383 VAL B N 1
ATOM 4552 C CA . VAL B 1 357 ? 16.917 9.842 -59.715 1.00 48.50 383 VAL B CA 1
ATOM 4553 C C . VAL B 1 357 ? 16.822 8.927 -58.494 1.00 47.42 383 VAL B C 1
ATOM 4554 O O . VAL B 1 357 ? 15.923 9.069 -57.672 1.00 58.35 383 VAL B O 1
ATOM 4558 N N . ASP B 1 358 ? 17.751 7.982 -58.391 1.00 52.55 384 ASP B N 1
ATOM 4559 C CA . ASP B 1 358 ? 17.767 7.034 -57.284 1.00 43.71 384 ASP B CA 1
ATOM 4560 C C . ASP B 1 358 ? 18.772 7.420 -56.208 1.00 46.56 384 ASP B C 1
ATOM 4561 O O . ASP B 1 358 ? 18.455 7.443 -55.021 1.00 54.08 384 ASP B O 1
ATOM 4566 N N . VAL B 1 359 ? 19.992 7.724 -56.631 1.00 45.32 385 VAL B N 1
ATOM 4567 C CA . VAL B 1 359 ? 21.050 8.048 -55.688 1.00 37.50 385 VAL B CA 1
ATOM 4568 C C . VAL B 1 359 ? 21.707 9.372 -56.042 1.00 34.24 385 VAL B C 1
ATOM 4569 O O . VAL B 1 359 ? 22.027 9.628 -57.201 1.00 45.00 385 VAL B O 1
ATOM 4573 N N . TYR B 1 360 ? 21.912 10.202 -55.026 1.00 38.94 386 TYR B N 1
ATOM 4574 C CA . TYR B 1 360 ? 22.667 11.435 -55.157 1.00 36.62 386 TYR B CA 1
ATOM 4575 C C . TYR B 1 360 ? 24.021 11.192 -54.534 1.00 43.69 386 TYR B C 1
ATOM 4576 O O . TYR B 1 360 ? 24.132 11.096 -53.314 1.00 43.03 386 TYR B O 1
ATOM 4585 N N . LEU B 1 361 ? 25.055 11.106 -55.357 1.00 39.24 387 LEU B N 1
ATOM 4586 C CA . LEU B 1 361 ? 26.367 10.786 -54.833 1.00 36.52 387 LEU B CA 1
ATOM 4587 C C . LEU B 1 361 ? 27.162 12.067 -54.612 1.00 43.04 387 LEU B C 1
ATOM 4588 O O . LEU B 1 361 ? 27.528 12.763 -55.559 1.00 40.03 387 LEU B O 1
ATOM 4593 N N . THR B 1 362 ? 27.435 12.356 -53.342 1.00 41.23 388 THR B N 1
ATOM 4594 C CA . THR B 1 362 ? 28.024 13.628 -52.937 1.00 40.16 388 THR B CA 1
ATOM 4595 C C . THR B 1 362 ? 29.374 13.430 -52.263 1.00 38.47 388 THR B C 1
ATOM 4596 O O . THR B 1 362 ? 29.814 12.299 -52.052 1.00 39.17 388 THR B O 1
ATOM 4600 N N . ASN B 1 363 ? 30.039 14.537 -51.948 1.00 40.41 389 ASN B N 1
ATOM 4601 C CA . ASN B 1 363 ? 31.299 14.493 -51.211 1.00 46.78 389 ASN B CA 1
ATOM 4602 C C . ASN B 1 363 ? 31.128 13.848 -49.836 1.00 41.72 389 ASN B C 1
ATOM 4603 O O . ASN B 1 363 ? 32.084 13.330 -49.270 1.00 47.35 389 ASN B O 1
ATOM 4608 N N . LEU B 1 364 ? 29.908 13.921 -49.304 1.00 39.15 390 LEU B N 1
ATOM 4609 C CA . LEU B 1 364 ? 29.531 13.281 -48.041 1.00 48.63 390 LEU B CA 1
ATOM 4610 C C . LEU B 1 364 ? 29.187 11.794 -48.203 1.00 52.70 390 LEU B C 1
ATOM 4611 O O . LEU B 1 364 ? 29.093 11.055 -47.220 1.00 60.15 390 LEU B O 1
ATOM 4616 N N . GLY B 1 365 ? 28.957 11.370 -49.440 1.00 42.31 391 GLY B N 1
ATOM 4617 C CA . GLY B 1 365 ? 28.638 9.981 -49.717 1.00 33.32 391 GLY B CA 1
ATOM 4618 C C . GLY B 1 365 ? 27.320 9.865 -50.461 1.00 35.38 391 GLY B C 1
ATOM 4619 O O . GLY B 1 365 ? 26.657 10.873 -50.730 1.00 36.26 391 GLY B O 1
ATOM 4620 N N . PRO B 1 366 ? 26.915 8.634 -50.789 1.00 32.94 392 PRO B N 1
ATOM 4621 C CA . PRO B 1 366 ? 25.638 8.463 -51.492 1.00 33.96 392 PRO B CA 1
ATOM 4622 C C . PRO B 1 366 ? 24.439 8.811 -50.620 1.00 33.40 392 PRO B C 1
ATOM 4623 O O . PRO B 1 366 ? 24.421 8.485 -49.438 1.00 47.40 392 PRO B O 1
ATOM 4627 N N . GLN B 1 367 ? 23.448 9.468 -51.211 1.00 40.18 393 GLN B N 1
ATOM 4628 C CA . GLN B 1 367 ? 22.277 9.922 -50.477 1.00 41.94 393 GLN B CA 1
ATOM 4629 C C . GLN B 1 367 ? 20.999 9.590 -51.232 1.00 41.82 393 GLN B C 1
ATOM 4630 O O . GLN B 1 367 ? 20.999 9.515 -52.460 1.00 45.93 393 GLN B O 1
ATOM 4636 N N . THR B 1 368 ? 19.905 9.416 -50.496 1.00 39.12 394 THR B N 1
ATOM 4637 C CA . THR B 1 368 ? 18.589 9.322 -51.115 1.00 36.26 394 THR B CA 1
ATOM 4638 C C . THR B 1 368 ? 17.937 10.698 -51.080 1.00 39.11 394 THR B C 1
ATOM 4639 O O . THR B 1 368 ? 18.465 11.629 -50.471 1.00 38.23 394 THR B O 1
ATOM 4643 N N . ARG B 1 369 ? 16.788 10.817 -51.733 1.00 40.28 395 ARG B N 1
ATOM 4644 C CA . ARG B 1 369 ? 1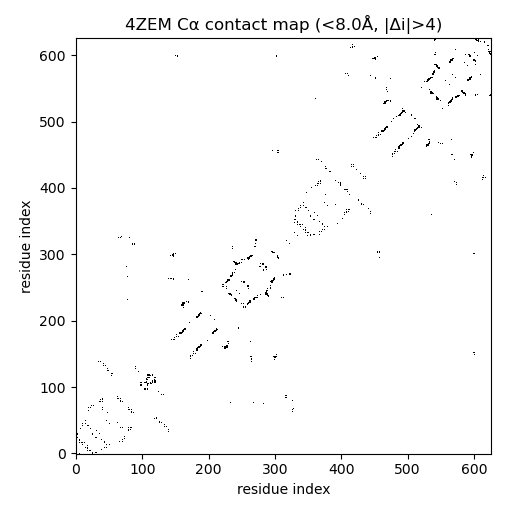6.017 12.054 -51.731 1.00 39.62 395 ARG B CA 1
ATOM 4645 C C . ARG B 1 369 ? 15.646 12.486 -50.304 1.00 47.24 395 ARG B C 1
ATOM 4646 O O . ARG B 1 369 ? 15.609 13.678 -49.997 1.00 35.91 395 ARG B O 1
ATOM 4654 N N . HIS B 1 370 ? 15.388 11.507 -49.438 1.00 38.08 396 HIS B N 1
ATOM 4655 C CA . HIS B 1 370 ? 15.000 11.768 -48.052 1.00 39.74 396 HIS B CA 1
ATOM 4656 C C . HIS B 1 370 ? 16.134 12.406 -47.249 1.00 41.15 396 HIS B C 1
ATOM 4657 O O . HIS B 1 370 ? 15.892 13.163 -46.307 1.00 36.64 396 HIS B O 1
ATOM 4664 N N . HIS B 1 371 ? 17.369 12.083 -47.623 1.00 37.82 397 HIS B N 1
ATOM 4665 C CA . HIS B 1 371 ? 18.553 12.631 -46.963 1.00 35.44 397 HIS B CA 1
ATOM 4666 C C . HIS B 1 371 ? 18.843 14.097 -47.280 1.00 42.67 397 HIS B C 1
ATOM 4667 O O . HIS B 1 371 ? 19.576 14.759 -46.543 1.00 47.71 397 HIS B O 1
ATOM 4674 N N . LEU B 1 372 ? 18.286 14.600 -48.376 1.00 40.12 398 LEU B N 1
ATOM 4675 C CA . LEU B 1 372 ? 18.625 15.944 -48.841 1.00 46.20 398 LEU B CA 1
ATOM 4676 C C . LEU B 1 372 ? 18.248 17.044 -47.841 1.00 45.33 398 LEU B C 1
ATOM 4677 O O . LEU B 1 372 ? 19.008 17.994 -47.652 1.00 40.61 398 LEU B O 1
ATOM 4682 N N . GLY B 1 373 ? 17.096 16.907 -47.187 1.00 43.74 399 GLY B N 1
ATOM 4683 C CA . GLY B 1 373 ? 16.640 17.923 -46.250 1.00 36.22 399 GLY B CA 1
ATOM 4684 C C . GLY B 1 373 ? 17.658 18.199 -45.154 1.00 39.52 399 GLY B C 1
ATOM 4685 O O . GLY B 1 373 ? 17.961 19.353 -44.853 1.00 43.26 399 GLY B O 1
ATOM 4686 N N . GLY B 1 374 ? 18.232 17.141 -44.595 1.00 41.30 400 GLY B N 1
ATOM 4687 C CA . GLY B 1 374 ? 19.254 17.283 -43.574 1.00 41.70 400 GLY B CA 1
ATOM 4688 C C . GLY B 1 374 ? 20.494 18.005 -44.067 1.00 49.24 400 GLY B C 1
ATOM 4689 O O . GLY B 1 374 ? 21.052 18.847 -43.367 1.00 53.85 400 GLY B O 1
ATOM 4690 N N . ILE B 1 375 ? 20.923 17.684 -45.282 1.00 41.86 401 ILE B N 1
ATOM 4691 C CA . ILE B 1 375 ? 22.109 18.304 -45.855 1.00 32.88 401 ILE B CA 1
ATOM 4692 C C . ILE B 1 375 ? 21.909 19.802 -46.085 1.00 39.90 401 ILE B C 1
ATOM 4693 O O . ILE B 1 375 ? 22.783 20.612 -45.766 1.00 47.79 401 ILE B O 1
ATOM 4698 N N . TYR B 1 376 ? 20.752 20.176 -46.613 1.00 38.87 402 TYR B N 1
ATOM 4699 C CA . TYR B 1 376 ? 20.463 21.586 -46.853 1.00 43.55 402 TYR B CA 1
ATOM 4700 C C . TYR B 1 376 ? 20.439 22.368 -45.545 1.00 48.78 402 TYR B C 1
ATOM 4701 O O . TYR B 1 376 ? 21.029 23.445 -45.443 1.00 45.05 402 TYR B O 1
ATOM 4710 N N . ALA B 1 377 ? 19.782 21.800 -44.537 1.00 44.03 403 ALA B N 1
ATOM 4711 C CA . ALA B 1 377 ? 19.665 22.446 -43.233 1.00 46.86 403 ALA B CA 1
ATOM 4712 C C . ALA B 1 377 ? 21.037 22.642 -42.598 1.00 45.27 403 ALA B C 1
ATOM 4713 O O . ALA B 1 377 ? 21.276 23.646 -41.931 1.00 54.42 403 ALA B O 1
ATOM 4715 N N . ASP B 1 378 ? 21.926 21.675 -42.812 1.00 48.20 404 ASP B N 1
ATOM 4716 C CA . ASP B 1 378 ? 23.300 21.734 -42.310 1.00 54.65 404 ASP B CA 1
ATOM 4717 C C . ASP B 1 378 ? 24.162 22.832 -42.946 1.00 49.50 404 ASP B C 1
ATOM 4718 O O . ASP B 1 378 ? 25.052 23.374 -42.294 1.00 67.99 404 ASP B O 1
ATOM 4723 N N . HIS B 1 379 ? 23.922 23.141 -44.218 1.00 49.68 405 HIS B N 1
ATOM 4724 C CA . HIS B 1 379 ? 24.801 24.062 -44.943 1.00 53.65 405 HIS B CA 1
ATOM 4725 C C . HIS B 1 379 ? 24.215 25.448 -45.205 1.00 45.71 405 HIS B C 1
ATOM 4726 O O . HIS B 1 379 ? 24.950 26.378 -45.526 1.00 58.08 405 HIS B O 1
ATOM 4733 N N . TYR B 1 380 ? 22.905 25.597 -45.072 1.00 46.92 406 TYR B N 1
ATOM 4734 C CA . TYR B 1 380 ? 22.278 26.890 -45.330 1.00 50.42 406 TYR B CA 1
ATOM 4735 C C . TYR B 1 380 ? 21.478 27.343 -44.121 1.00 57.90 406 TYR B C 1
ATOM 4736 O O . TYR B 1 380 ? 20.980 26.518 -43.355 1.00 60.01 406 TYR B O 1
ATOM 4745 N N . LYS B 1 381 ? 21.360 28.657 -43.952 1.00 60.21 407 LYS B N 1
ATOM 4746 C CA . LYS B 1 381 ? 20.565 29.203 -42.864 1.00 60.63 407 LYS B CA 1
ATOM 4747 C C . LYS B 1 381 ? 19.199 29.589 -43.421 1.00 62.30 407 LYS B C 1
ATOM 4748 O O . LYS B 1 381 ? 19.103 30.158 -44.509 1.00 62.02 407 LYS B O 1
ATOM 4754 N N . ILE B 1 382 ? 18.150 29.304 -42.656 1.00 53.17 408 ILE B N 1
ATOM 4755 C CA . ILE B 1 382 ? 16.782 29.547 -43.092 1.00 50.07 408 ILE B CA 1
ATOM 4756 C C . ILE B 1 382 ? 16.540 31.026 -43.425 1.00 60.96 408 ILE B C 1
ATOM 4757 O O . ILE B 1 382 ? 15.723 31.352 -44.289 1.00 59.36 408 ILE B O 1
ATOM 4762 N N . GLU B 1 383 ? 17.259 31.912 -42.742 1.00 60.24 409 GLU B N 1
ATOM 4763 C CA . GLU B 1 383 ? 17.114 33.351 -42.943 1.00 63.07 409 GLU B CA 1
ATOM 4764 C C . GLU B 1 383 ? 17.572 33.782 -44.327 1.00 64.24 409 GLU B C 1
ATOM 4765 O O . GLU B 1 383 ? 17.046 34.741 -44.884 1.00 66.71 409 GLU B O 1
ATOM 4771 N N . ASP B 1 384 ? 18.566 33.086 -44.873 1.00 67.95 410 ASP B N 1
ATOM 4772 C CA . ASP B 1 384 ? 19.115 33.464 -46.169 1.00 71.90 410 ASP B CA 1
ATOM 4773 C C . ASP B 1 384 ? 18.442 32.809 -47.377 1.00 68.41 410 ASP B C 1
ATOM 4774 O O . ASP B 1 384 ? 18.512 33.344 -48.481 1.00 73.12 410 ASP B O 1
ATOM 4779 N N . ILE B 1 385 ? 17.762 31.684 -47.173 1.00 66.00 411 ILE B N 1
ATOM 4780 C CA . ILE B 1 385 ? 17.150 30.972 -48.298 1.00 51.66 411 ILE B CA 1
ATOM 4781 C C . ILE B 1 385 ? 15.631 30.885 -48.207 1.00 54.76 411 ILE B C 1
ATOM 4782 O O . ILE B 1 385 ? 14.979 30.346 -49.102 1.00 62.37 411 ILE B O 1
ATOM 4787 N N . GLY B 1 386 ? 15.076 31.393 -47.113 1.00 59.90 412 GLY B N 1
ATOM 4788 C CA . GLY B 1 386 ? 13.636 31.514 -46.965 1.00 53.84 412 GLY B CA 1
ATOM 4789 C C . GLY B 1 386 ? 12.884 30.298 -46.453 1.00 48.52 412 GLY B C 1
ATOM 4790 O O . GLY B 1 386 ? 11.986 30.430 -45.622 1.00 54.35 412 GLY B O 1
ATOM 4791 N N . PHE B 1 387 ? 13.225 29.117 -46.957 1.00 46.50 413 PHE B N 1
ATOM 4792 C CA . PHE B 1 387 ? 12.534 27.901 -46.534 1.00 45.40 413 PHE B CA 1
ATOM 4793 C C . PHE B 1 387 ? 13.424 26.674 -46.590 1.00 37.85 413 PHE B C 1
ATOM 4794 O O . PHE B 1 387 ? 14.323 26.589 -47.424 1.00 51.17 413 PHE B O 1
ATOM 4802 N N . SER B 1 388 ? 13.195 25.741 -45.673 1.00 50.64 414 SER B N 1
ATOM 4803 C CA . SER B 1 388 ? 13.811 24.420 -45.746 1.00 41.28 414 SER B CA 1
ATOM 4804 C C . SER B 1 388 ? 12.742 23.403 -46.161 1.00 43.82 414 SER B C 1
ATOM 4805 O O . SER B 1 388 ? 11.617 23.430 -45.645 1.00 51.49 414 SER B O 1
ATOM 4808 N N . LEU B 1 389 ? 13.092 22.512 -47.082 1.00 39.08 415 LEU B N 1
ATOM 4809 C CA . LEU B 1 389 ? 12.176 21.480 -47.565 1.00 41.97 415 LEU B CA 1
ATOM 4810 C C . LEU B 1 389 ? 12.635 20.069 -47.192 1.00 38.77 415 LEU B C 1
ATOM 4811 O O . LEU B 1 389 ? 13.810 19.735 -47.319 1.00 34.90 415 LEU B O 1
ATOM 4816 N N . GLN B 1 390 ? 11.696 19.232 -46.772 1.00 33.51 416 GLN B N 1
ATOM 4817 C CA . GLN B 1 390 ? 11.998 17.828 -46.526 1.00 33.17 416 GLN B CA 1
ATOM 4818 C C . GLN B 1 390 ? 10.996 17.012 -47.336 1.00 43.46 416 GLN B C 1
ATOM 4819 O O . GLN B 1 390 ? 9.779 17.189 -47.191 1.00 39.38 416 GLN B O 1
ATOM 4825 N N . VAL B 1 391 ? 11.500 16.088 -48.153 1.00 33.23 417 VAL B N 1
ATOM 4826 C CA . VAL B 1 391 ? 10.621 15.325 -49.039 1.00 38.58 417 VAL B CA 1
ATOM 4827 C C . VAL B 1 391 ? 10.065 14.119 -48.295 1.00 44.14 417 VAL B C 1
ATOM 4828 O O . VAL B 1 391 ? 10.728 13.556 -47.423 1.00 47.15 417 VAL B O 1
ATOM 4832 N N . GLY B 1 392 ? 8.831 13.745 -48.619 1.00 39.00 418 GLY B N 1
ATOM 4833 C CA . GLY B 1 392 ? 8.202 12.597 -47.995 1.00 45.28 418 GLY B CA 1
ATOM 4834 C C . GLY B 1 392 ? 8.717 11.314 -48.604 1.00 50.76 418 GLY B C 1
ATOM 4835 O O . GLY B 1 392 ? 9.392 11.344 -49.633 1.00 51.58 418 GLY B O 1
ATOM 4836 N N . GLU B 1 393 ? 8.396 10.189 -47.974 1.00 64.78 419 GLU B N 1
ATOM 4837 C CA . GLU B 1 393 ? 8.834 8.888 -48.460 1.00 74.18 419 GLU B CA 1
ATOM 4838 C C . GLU B 1 393 ? 7.747 8.242 -49.308 1.00 83.40 419 GLU B C 1
ATOM 4839 O O . GLU B 1 393 ? 7.191 8.875 -50.205 1.00 93.78 419 GLU B O 1
#

Foldseek 3Di:
DAPVVLLVCLVVDALVVSLVVLLVCLLVVVDDFLSNLLSLLSSLLSQLVHPDDLDLVVNLVSLLQSLQSSCVSHVLQPLSLLSSQLLSQLLVVLNVVLCVDPVSVVQQSDCPHPCVCSGNVSVVSSVSSSVVSVVVSVLSVCWLVLLLVCLPVVDAAAAEEEEEPDDPSVLSNLLSNLQPYEYEYEYAYLPDVPPPVSCVSSVVSRYHYHYDDNVCLLVCLLVGQAYEFEFSAAELQGKTKGAPPVQVSLVSCVVNVHAYEYEDELSRYADHHDDVCQCVQVSPGIHMHGLVSHAWYRYSVGTDHSVCSVVSSVVRGDPVSDDDRRHD/DALVVLLVCLPVHDLVVSLVVVLVCLLVVNDDFLRVLLSLLSSLLSQLVPPDDDALVVNLVSLVVSLVSSCVSHVVQQLSLLSSQLLNQQLVVLNCPSVNSSVSSSVVSVVSSVLSVCWLVLLLVCLCVVDAAAAEEEEEPADPSVLSNLLSNLQVYEYEYEYEYCAVPPPVSCVSSVVSRYHYHYDGNVCLLVCLLPGQAYEYEFSAAELQGKTKHDPCVQVNLVSNVVNPHAYEYEDELSRYHHDDVVVAVIDMGGNVSHAWYRTSVGIDGSQCSLVSCVVRGPCVSSVDGDGDDD

Radius of gyration: 27.21 Å; Cα contacts (8 Å, |Δi|>4): 1145; chains: 2; bounding box: 42×75×78 Å

InterPro domains:
  IPR000649 Initiation factor 2B-related [PF01008] (46-360)
  IPR037171 NagB/RpiA transferase-like [SSF100950] (27-363)
  IPR042529 Initiation factor 2B-like, C-terminal [G3DSA:3.40.50.10470] (179-375)
  IPR051855 Eukaryotic initiation factor 2B subunit beta [PTHR45859] (116-380)

Solvent-accessible surface area: 28310 Å² total; per-residue (Å²): 123,35,37,76,77,6,36,164,40,1,108,140,60,70,32,96,35,1,9,84,31,0,17,82,1,2,120,167,116,93,3,63,28,48,91,0,0,8,3,0,0,34,0,0,37,6,3,0,21,83,21,168,11,70,60,51,98,87,0,18,139,98,0,61,38,7,0,2,52,0,23,159,18,1,109,49,30,37,5,0,13,2,0,0,17,24,0,3,1,31,0,76,76,76,46,131,152,52,64,103,75,72,63,19,24,124,81,0,120,40,100,188,32,154,68,21,147,116,5,74,37,9,99,43,22,75,48,86,0,28,71,9,1,80,118,12,33,70,40,12,98,90,2,38,81,67,2,0,30,7,0,27,14,17,0,60,75,38,13,47,0,0,0,3,30,7,51,154,8,0,36,77,0,0,25,35,0,8,81,56,66,159,6,15,0,0,6,5,29,46,78,161,185,72,66,60,84,10,43,160,126,0,81,94,51,47,2,67,35,48,73,38,60,57,132,15,2,89,86,48,0,51,126,0,61,18,0,0,3,17,3,72,1,0,5,74,51,0,0,0,8,0,38,15,9,1,29,90,0,0,92,2,0,90,124,113,136,39,43,0,2,0,2,0,2,1,8,22,0,4,8,80,90,23,52,116,90,12,62,177,20,55,37,119,91,12,34,30,0,48,22,107,14,13,54,12,1,0,0,19,81,2,1,11,3,96,111,31,2,49,44,12,15,77,112,38,14,54,143,99,0,41,78,74,87,19,148,99,119,47,49,64,70,3,42,177,49,11,186,140,43,68,28,83,34,0,8,95,20,0,23,119,1,1,140,150,153,112,2,66,29,59,101,0,0,12,2,0,0,47,0,0,69,15,2,0,24,79,14,76,3,144,72,47,89,90,0,22,120,87,0,98,52,7,2,32,71,0,38,158,11,1,107,78,21,47,10,0,28,1,0,8,76,23,0,4,5,38,0,76,81,87,42,140,127,36,156,69,26,74,57,86,0,30,76,6,1,83,128,10,30,72,37,13,107,88,3,30,92,64,1,3,32,6,0,30,12,17,0,62,68,55,11,45,0,1,0,3,38,10,48,134,14,0,38,103,0,0,56,86,0,6,78,87,60,127,2,10,0,0,2,0,18,102,130,178,70,57,57,78,8,52,158,127,0,78,89,44,36,2,42,31,61,63,31,52,40,125,16,10,116,87,57,1,58,136,0,64,18,0,0,3,14,2,76,1,0,26,1,13,0,0,0,26,0,37,40,18,0,28,93,0,0,94,8,0,58,134,102,146,41,43,0,2,0,2,1,2,2,10,25,1,1,13,98,61,25,74,150,146,145,71,54,48,0,51,28,113,22,5,51,13,1,0,0,17,79,2,0,10,4,60,38,30,0,8,39,14,2,64,121,42,7,70,85,107,13,24,60,85,73,50,108,22,58,146

Secondary structure (DSSP, 8-state):
--HHHHHHHSTTS-HHHHHHHHHHHHHHTSS-THHHHHHHHHHHHHH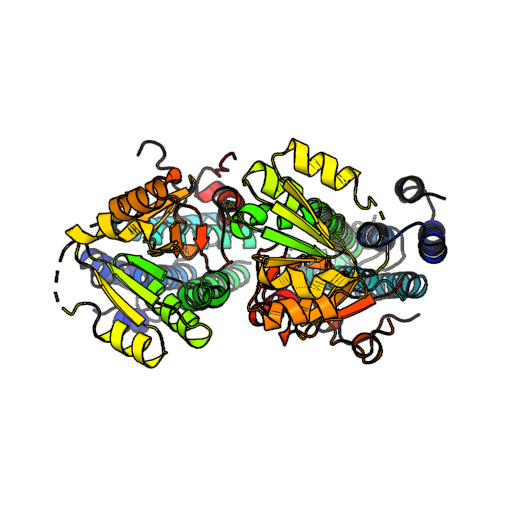HHHS--SSHHHHHHHHHHHHHHHHHH-TT-THHHHHHHHHHHHHHHHH--TTTSHHHHHHHH-TTSTTT---HHHHHHHHHHHHHHHHHHHHHHHHHHHHHTTHHHH--TT-EEEEES--HHHHHHHHHHHHH---EEEEE-S---TTHHHHHHHHHHT-EEEEPPTTTHHHH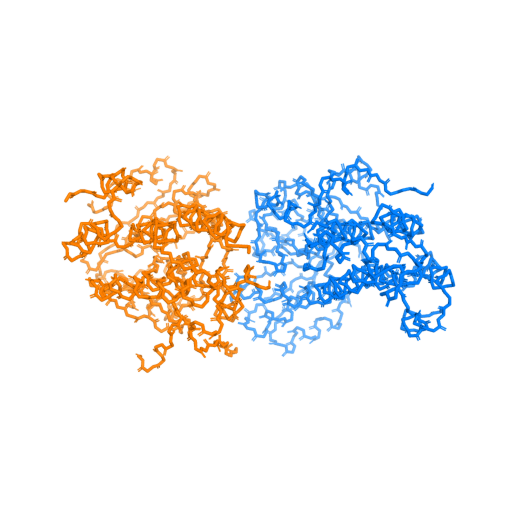GGG-SEEEEE-SEE-TTS-EEEETTHHHHHHHHHHTT--EEEE--GGGB-SSPPPHHHHHT----EEEE-GGG--EEEETTEEE-GGGHHHHHHHH--GGGSSS----/--HHHHHHHTTTS-HHHHHHHHHHHHHHTSS-THHHHHHHHHHHHHHHHHS--SSHHHHHHHHHHHHHHHHHH-TT-THHHHHHHHHHHHHHHHH--HHHHHHHHHHHHHHHHHHHHHHHHHHHTTHHHH--TT-EEEEES--HHHHHHHHHHHHH---EEEEE----TTHHHHHHHHHHT-EEEEE-STHHHHHTTT-SEEEEE-SEEETTS-EEEETTHHHHHHHHHHTT--EEEE--GGGEE----TT--EEEE-GGG--EEEETTEEE-GGGHHHHHHHHS-HHHHS-------

Sequence (626 aa):
PSLATWTKSLRDQSLEASIESLIFLLKRRQVTGDECAGAIAQLLRQVVAKSKWHDVDQLLYRVQTAGARLARAAPHEPVIGNIVRRVLGLIRDEASDIASDAASDIQSKSMFNLLSVQPFSVHALRSEVMDGIEEILDEINQADDQIASFAEIQIHPGDYVLAYQPSKTVERRFLVKAASKRRFTVILASLNPQPYAALRKKLNAAGVSTINLASNGLMAYIPRVNKVIFGAKAVYQNGGLLVDSGACIAAQAAHEYLKPVIALCCGVYKFCPEDPSDEVSRGELTTTDYIPPDLVDVYLTNLGPQTRHHLGGIYADHYKIEDIGFSLQVPSLATWTKSLRDQSLEASIESLIFLLKRRQVTGDECAGAIAQLLRQVVAKSKWHDVDQLLYRVQTAGARLARAAPHEPVIGNIVRRVLGLIRDEASSVHALRSEVMDGIEEILDEINQADDQIASFAEIQIHPGDYVLAYQPSKTVERFLVKAASKRRFTVILASLNQPYAALRKKLNAAGVSTINLASNGLMAYIPRVNKVIFGAKAVYQNGGLLVDSGACIAAQAAHEYLKPVIALCGVYKFCPEDPSDETTDYIPPDLVDVYLTNLGPQTRHHLGGIYADHYKIEDIGFSLQVGE

CATH classification: 3.40.50.10470

B-factor: mean 73.97, std 30.91, range [20.0, 204.13]

Nearest PDB structures (foldseek):
  4zem-assembly2_B  TM=1.003E+00  e=6.182E-54  Thermochaetoides thermophila
  4zem-assembly1_A  TM=9.716E-01  e=6.540E-47  Thermochaetoides thermophila
  7kmf-assembly1_D  TM=9.028E-01  e=2.047E-23  Homo sapiens
  7kmf-assembly1_C  TM=8.978E-01  e=3.876E-22  Homo sapiens
  7kma-assembly4_F  TM=8.059E-01  e=2.166E-16  Homo sapiens

Organism: Chaetomium thermophilum (strain DSM 1495 / CBS 144.50 / IMI 039719) (NCBI:txid759272)